Protein AF-0000000084496206 (afdb_homodimer)

Secondary structure (DSSP, 8-state):
--PPPEEEEE--SHHHHHHHHHHHHTT-EEEEEE---TTTTTSBHHHHTT-SS----BEES-HHHHHHH---SEEEE-S-SSHHHHHHHHHHHHHTT-EEEE--GGGGSTTTTSHHHHHHHHHHHHHTT-EEEE-SHHIIIIIIHHHHHHTT-SEEEEEEEEEEEEGGGT-HHHHHHTTTT--HHHHIIIIIT---SPPHHHHHHHHHHHHHTPPEEEEEEEEEEEE-SS-EEETTTTEEEPTTSEEEEEEEEEEEETTS-EEEEEEEEEPPPTT---EEEEEEEEES-EEEEEES--HHHHHHHHHHHTHHHHHHSPSEE--GGGSPPP----S-GGG-/-PPPPEEEEE--SHHHHHHHHHHHHTT-EEEEEE---TTTTTSBHHHHTT-SS----BEES-HHHHHHH---SEEEE-S-SSHHHHHHHHHHHHHTT-EEEE--GGGGSTTTTSHHHHHHHHHHHHHTT-EEEE-SHHIIIIIIHHHHHHTT-SEEEEEEEEEEEEGGGT-HHHHHHTTTT--HHHHIIIIIT---SPPHHHHHHHHHHHHHTPPEEEEEEEEEEEE-SS-EEETTTTEEEPTTSEEEEEEEEEEEETTS-EEEEEEEEEPPPTT---EEEEEEEEES-EEEEEES--HHHHHHHHHHHTHHHHHHSPSEE--GGGSPPP----S-GGG-

Solvent-accessible surface area (backbone atoms only — not comparable to full-atom values): 33580 Å² total; per-residue (Å²): 129,75,66,58,46,24,30,27,38,35,24,66,49,79,61,24,24,53,34,50,40,51,38,51,76,35,46,38,37,76,68,36,35,25,34,80,54,75,91,51,46,67,39,38,48,21,57,71,32,68,46,98,47,81,70,81,36,47,24,33,63,60,55,69,59,48,60,72,75,40,86,50,57,32,32,41,37,46,79,46,54,43,56,89,70,38,43,64,61,51,49,54,33,18,77,70,38,20,21,34,41,23,55,18,50,35,42,38,35,28,66,79,85,37,38,70,62,43,54,52,47,20,52,45,11,43,76,38,63,12,25,33,35,16,38,20,46,55,49,38,72,58,30,45,50,52,48,42,59,35,8,29,27,59,45,67,50,35,37,39,35,40,35,41,42,51,25,64,81,67,38,48,67,53,27,50,75,33,31,36,58,28,45,62,68,51,28,45,65,67,43,44,68,62,68,78,70,79,54,56,50,50,22,38,51,49,40,45,28,59,63,56,71,46,50,78,69,46,73,48,74,47,58,39,74,32,64,41,91,50,70,41,77,34,77,54,75,69,43,69,27,54,49,64,20,15,36,6,23,30,43,35,28,41,36,36,31,73,82,59,34,32,39,37,30,31,45,30,36,24,57,66,57,92,89,61,65,36,38,40,40,35,34,41,34,48,41,48,54,44,37,42,36,34,55,53,56,52,59,66,53,26,17,36,20,21,45,61,38,33,45,52,57,50,75,68,46,64,54,11,60,47,40,51,74,79,47,77,77,49,37,49,59,79,59,44,55,45,80,100,129,75,66,58,46,25,29,28,37,34,24,65,48,79,61,25,23,53,33,50,40,50,37,51,76,34,47,36,39,76,68,36,36,26,34,80,56,76,90,51,47,66,39,38,48,22,58,71,32,68,45,99,48,82,69,81,34,47,23,34,63,58,54,69,60,48,61,72,76,39,86,48,58,32,32,41,38,45,80,46,54,42,58,88,70,37,44,66,60,52,49,55,32,18,76,70,40,19,21,34,42,23,56,18,50,35,41,38,37,27,66,78,85,37,37,70,62,43,53,52,48,20,52,47,10,42,76,38,64,12,26,34,34,16,38,20,47,53,49,39,72,59,31,47,50,52,47,42,58,35,8,29,28,59,45,68,48,35,36,39,36,40,36,40,43,52,25,63,81,64,37,50,68,54,28,50,74,32,31,35,56,28,44,62,69,52,27,45,67,65,44,44,69,60,69,77,71,80,55,59,50,50,23,40,52,52,40,46,29,59,65,55,71,46,50,78,68,46,74,48,77,45,60,40,72,34,62,41,89,50,71,41,76,34,78,56,74,67,43,69,27,53,51,63,22,15,35,5,23,29,42,35,28,40,36,37,31,73,81,60,34,32,40,39,30,32,45,32,36,23,57,66,57,92,88,60,65,36,40,40,40,35,34,42,35,50,42,47,54,43,38,42,36,34,55,52,55,51,59,64,54,26,17,36,21,20,45,61,36,33,45,53,57,52,75,69,46,65,53,12,60,47,39,51,74,79,46,75,77,50,37,50,58,80,58,43,54,46,80,102

Sequence (680 aa):
MLEKVRVIQYGCGKMGMVSLRYLYEKGAEIVGAIDSNPAIIGKDVGEVAGLDVKLNIPIRSNAEEVFKETDADVCIIMTKSLMTDTVDAFELAARHGVNAITTCEEAFYPWTTSPEITNRLDRLAKDHHCTLTGSGYQDVFWGNLITTVAGATHNIIRIEGKSSYNVEHYGIALAEVHGAGLSLEEFEEKIASNNDLPSFMRNSNEWLCSQFGWTIKSQNQKLVPMTHNEDLYSETLGKTIPAGHATGMSAVVTTVTHQGPVIVSECIGKVYAEGETDCNDWVIQGEPETVVKISNPATVELTCATVVNRIPDLLKAAPGFYTTEKMPVASYRTYPLHFYMLEKVRVIQYGCGKMGMVSLRYLYEKGAEIVGAIDSNPAIIGKDVGEVAGLDVKLNIPIRSNAEEVFKETDADVCIIMTKSLMTDTVDAFELAARHGVNAITTCEEAFYPWTTSPEITNRLDRLAKDHHCTLTGSGYQDVFWGNLITTVAGATHNIIRIEGKSSYNVEHYGIALAEVHGAGLSLEEFEEKIASNNDLPSFMRNSNEWLCSQFGWTIKSQNQKLVPMTHNEDLYSETLGKTIPAGHATGMSAVVTTVTHQGPVIVSECIGKVYAEGETDCNDWVIQGEPETVVKISNPATVELTCATVVNRIPDLLKAAPGFYTTEKMPVASYRTYPLHFY

Structure (mmCIF, N/CA/C/O backbone):
data_AF-0000000084496206-model_v1
#
loop_
_entity.id
_entity.type
_entity.pdbx_description
1 polymer 'Dihydrodipicolinate reductase'
#
loop_
_atom_site.group_PDB
_atom_site.id
_atom_site.type_symbol
_atom_site.label_atom_id
_atom_site.label_alt_id
_atom_site.label_comp_id
_atom_site.label_asym_id
_atom_site.label_entity_id
_atom_site.label_seq_id
_atom_site.pdbx_PDB_ins_code
_atom_site.Cartn_x
_atom_site.Cartn_y
_atom_site.Cartn_z
_atom_site.occupancy
_atom_site.B_iso_or_equiv
_atom_site.auth_seq_id
_atom_site.auth_comp_id
_atom_site.auth_asym_id
_atom_site.auth_atom_id
_atom_site.pdbx_PDB_model_num
ATOM 1 N N . MET A 1 1 ? -1.104 23.156 -25.406 1 47.97 1 MET A N 1
ATOM 2 C CA . MET A 1 1 ? -0.213 22.828 -24.297 1 47.97 1 MET A CA 1
ATOM 3 C C . MET A 1 1 ? -0.985 22.734 -22.984 1 47.97 1 MET A C 1
ATOM 5 O O . MET A 1 1 ? -1.882 23.547 -22.734 1 47.97 1 MET A O 1
ATOM 9 N N . LEU A 1 2 ? -0.999 21.547 -22.156 1 74.94 2 LEU A N 1
ATOM 10 C CA . LEU A 1 2 ? -1.842 21.469 -20.969 1 74.94 2 LEU A CA 1
ATOM 11 C C . LEU A 1 2 ? -1.447 22.547 -19.953 1 74.94 2 LEU A C 1
ATOM 13 O O . LEU A 1 2 ? -0.26 22.797 -19.75 1 74.94 2 LEU A O 1
ATOM 17 N N . GLU A 1 3 ? -2.316 23.531 -19.625 1 90.62 3 GLU A N 1
ATOM 18 C CA . GLU A 1 3 ? -2.076 24.609 -18.672 1 90.62 3 GLU A CA 1
ATOM 19 C C . GLU A 1 3 ? -1.586 24.062 -17.344 1 90.62 3 GLU A C 1
ATOM 21 O O . GLU A 1 3 ? -2.076 23.047 -16.859 1 90.62 3 GLU A O 1
ATOM 26 N N . LYS A 1 4 ? -0.555 24.719 -16.812 1 96.75 4 LYS A N 1
ATOM 27 C CA . LYS A 1 4 ? -0.027 24.344 -15.508 1 96.75 4 LYS A CA 1
ATOM 28 C C . LYS A 1 4 ? -1.1 24.438 -14.43 1 96.75 4 LYS A C 1
ATOM 30 O O . LYS A 1 4 ? -2.031 25.234 -14.547 1 96.75 4 LYS A O 1
ATOM 35 N N . VAL A 1 5 ? -0.974 23.625 -13.445 1 98.44 5 VAL A N 1
ATOM 36 C CA . VAL A 1 5 ? -1.864 23.734 -12.297 1 98.44 5 VAL A CA 1
ATOM 37 C C . VAL A 1 5 ? -1.504 24.969 -11.477 1 98.44 5 VAL A C 1
ATOM 39 O O . VAL A 1 5 ? -0.35 25.141 -11.078 1 98.44 5 VAL A O 1
ATOM 42 N N . ARG A 1 6 ? -2.393 25.938 -11.258 1 98.44 6 ARG A N 1
ATOM 43 C CA . ARG A 1 6 ? -2.186 27.172 -10.508 1 98.44 6 ARG A CA 1
ATOM 44 C C . ARG A 1 6 ? -2.535 26.984 -9.039 1 98.44 6 ARG A C 1
ATOM 46 O O . ARG A 1 6 ? -3.668 26.625 -8.703 1 98.44 6 ARG A O 1
ATOM 53 N N . VAL A 1 7 ? -1.557 27.297 -8.102 1 98.88 7 VAL A N 1
ATOM 54 C CA . VAL A 1 7 ? -1.715 26.875 -6.711 1 98.88 7 VAL A CA 1
ATOM 55 C C . VAL A 1 7 ? -1.526 28.078 -5.781 1 98.88 7 VAL A C 1
ATOM 57 O O . VAL A 1 7 ? -0.607 28.875 -5.965 1 98.88 7 VAL A O 1
ATOM 60 N N . ILE A 1 8 ? -2.41 28.203 -4.832 1 98.88 8 ILE A N 1
ATOM 61 C CA . ILE A 1 8 ? -2.211 29.078 -3.68 1 98.88 8 ILE A CA 1
ATOM 62 C C . ILE A 1 8 ? -1.698 28.266 -2.494 1 98.88 8 ILE A C 1
ATOM 64 O O . ILE A 1 8 ? -2.27 27.219 -2.156 1 98.88 8 ILE A O 1
ATOM 68 N N . GLN A 1 9 ? -0.624 28.688 -1.931 1 98.75 9 GLN A N 1
ATOM 69 C CA . GLN A 1 9 ? -0.138 28.109 -0.681 1 98.75 9 GLN A CA 1
ATOM 70 C C . GLN A 1 9 ? -0.643 28.891 0.522 1 98.75 9 GLN A C 1
ATOM 72 O O . GLN A 1 9 ? -0.354 30.094 0.655 1 98.75 9 GLN A O 1
ATOM 77 N N . TYR A 1 10 ? -1.475 28.297 1.297 1 98.62 10 TYR A N 1
ATOM 78 C CA . TYR A 1 10 ? -1.979 28.875 2.541 1 98.62 10 TYR A CA 1
ATOM 79 C C . TYR A 1 10 ? -1.237 28.297 3.744 1 98.62 10 TYR A C 1
ATOM 81 O O . TYR A 1 10 ? -1.533 27.188 4.195 1 98.62 10 TYR A O 1
ATOM 89 N N . GLY A 1 11 ? -0.431 29 4.336 1 96.94 11 GLY A N 1
ATOM 90 C CA . GLY A 1 11 ? 0.541 28.531 5.312 1 96.94 11 GLY A CA 1
ATOM 91 C C . GLY A 1 11 ? 1.92 28.312 4.723 1 96.94 11 GLY A C 1
ATOM 92 O O . GLY A 1 11 ? 2.119 27.375 3.941 1 96.94 11 GLY A O 1
ATOM 93 N N . CYS A 1 12 ? 2.887 29.172 5.094 1 96.44 12 CYS A N 1
ATOM 94 C CA . CYS A 1 12 ? 4.238 29.109 4.555 1 96.44 12 CYS A CA 1
ATOM 95 C C . CYS A 1 12 ? 5.258 28.875 5.668 1 96.44 12 CYS A C 1
ATOM 97 O O . CYS A 1 12 ? 6.332 29.484 5.664 1 96.44 12 CYS A O 1
ATOM 99 N N . GLY A 1 13 ? 4.824 28.047 6.613 1 91.25 13 GLY A N 1
ATOM 100 C CA . GLY A 1 13 ? 5.754 27.609 7.645 1 91.25 13 GLY A CA 1
ATOM 101 C C . GLY A 1 13 ? 6.684 26.5 7.18 1 91.25 13 GLY A C 1
ATOM 102 O O . GLY A 1 13 ? 7.031 26.438 6 1 91.25 13 GLY A O 1
ATOM 103 N N . LYS A 1 14 ? 7.168 25.641 8.109 1 87.19 14 LYS A N 1
ATOM 104 C CA . LYS A 1 14 ? 8.125 24.594 7.812 1 87.19 14 LYS A CA 1
ATOM 105 C C . LYS A 1 14 ? 7.617 23.688 6.699 1 87.19 14 LYS A C 1
ATOM 107 O O . LYS A 1 14 ? 8.32 23.438 5.719 1 87.19 14 LYS A O 1
ATOM 112 N N . MET A 1 15 ? 6.398 23.172 6.836 1 91.62 15 MET A N 1
ATOM 113 C CA . MET A 1 15 ? 5.828 22.281 5.82 1 91.62 15 MET A CA 1
ATOM 114 C C . MET A 1 15 ? 5.512 23.062 4.543 1 91.62 15 MET A C 1
ATOM 116 O O . MET A 1 15 ? 5.68 22.531 3.439 1 91.62 15 MET A O 1
ATOM 120 N N . GLY A 1 16 ? 5.02 24.25 4.754 1 95 16 GLY A N 1
ATOM 121 C CA . GLY A 1 16 ? 4.688 25.094 3.611 1 95 16 GLY A CA 1
ATOM 122 C C . GLY A 1 16 ? 5.859 25.312 2.676 1 95 16 GLY A C 1
ATOM 123 O O . GLY A 1 16 ? 5.703 25.281 1.454 1 95 16 GLY A O 1
ATOM 124 N N . MET A 1 17 ? 7.004 25.516 3.248 1 94.19 17 MET A N 1
ATOM 125 C CA . MET A 1 17 ? 8.195 25.75 2.443 1 94.19 17 MET A CA 1
ATOM 126 C C . MET A 1 17 ? 8.578 24.516 1.637 1 94.19 17 MET A C 1
ATOM 128 O O . MET A 1 17 ? 9 24.625 0.485 1 94.19 17 MET A O 1
ATOM 132 N N . VAL A 1 18 ? 8.461 23.359 2.213 1 96.06 18 VAL A N 1
ATOM 133 C CA . VAL A 1 18 ? 8.719 22.109 1.512 1 96.06 18 VAL A CA 1
ATOM 134 C C . VAL A 1 18 ? 7.707 21.922 0.383 1 96.06 18 VAL A C 1
ATOM 136 O O . VAL A 1 18 ? 8.078 21.594 -0.747 1 96.06 18 VAL A O 1
ATOM 139 N N . SER A 1 19 ? 6.441 22.203 0.682 1 97.56 19 SER A N 1
ATOM 140 C CA . SER A 1 19 ? 5.371 22.078 -0.304 1 97.56 19 SER A CA 1
ATOM 141 C C . SER A 1 19 ? 5.605 23.016 -1.484 1 97.56 19 SER A C 1
ATOM 143 O O . SER A 1 19 ? 5.418 22.625 -2.639 1 97.56 19 SER A O 1
ATOM 145 N N . LEU A 1 20 ? 6.008 24.234 -1.187 1 97.81 20 LEU A N 1
ATOM 146 C CA . LEU A 1 20 ? 6.27 25.219 -2.236 1 97.81 20 LEU A CA 1
ATOM 147 C C . LEU A 1 20 ? 7.363 24.719 -3.18 1 97.81 20 LEU A C 1
ATOM 149 O O . LEU A 1 20 ? 7.227 24.828 -4.398 1 97.81 20 LEU A O 1
ATOM 153 N N . ARG A 1 21 ? 8.398 24.219 -2.613 1 97.94 21 ARG A N 1
ATOM 154 C CA . ARG A 1 21 ? 9.484 23.688 -3.438 1 97.94 21 ARG A CA 1
ATOM 155 C C . ARG A 1 21 ? 9 22.516 -4.289 1 97.94 21 ARG A C 1
ATOM 157 O O . ARG A 1 21 ? 9.289 22.453 -5.488 1 97.94 21 ARG A O 1
ATOM 164 N N . TYR A 1 22 ? 8.289 21.594 -3.629 1 98.31 22 TYR A N 1
ATOM 165 C CA . TYR A 1 22 ? 7.785 20.422 -4.348 1 98.31 22 TYR A CA 1
ATOM 166 C C . TYR A 1 22 ? 6.859 20.844 -5.48 1 98.31 22 TYR A C 1
ATOM 168 O O . TYR A 1 22 ? 6.934 20.297 -6.586 1 98.31 22 TYR A O 1
ATOM 176 N N . LEU A 1 23 ? 5.977 21.828 -5.199 1 98.44 23 LEU A N 1
ATOM 177 C CA . LEU A 1 23 ? 5.062 22.328 -6.219 1 98.44 23 LEU A CA 1
ATOM 178 C C . LEU A 1 23 ? 5.828 22.875 -7.418 1 98.44 23 LEU A C 1
ATOM 180 O O . LEU A 1 23 ? 5.516 22.531 -8.562 1 98.44 23 LEU A O 1
ATOM 184 N N . TYR A 1 24 ? 6.809 23.672 -7.137 1 97.81 24 TYR A N 1
ATOM 185 C CA . TYR A 1 24 ? 7.617 24.25 -8.195 1 97.81 24 TYR A CA 1
ATOM 186 C C . TYR A 1 24 ? 8.305 23.172 -9.023 1 97.81 24 TYR A C 1
ATOM 188 O O . TYR A 1 24 ? 8.25 23.203 -10.258 1 97.81 24 TYR A O 1
ATOM 196 N N . GLU A 1 25 ? 8.852 22.234 -8.359 1 97.31 25 GLU A N 1
ATOM 197 C CA . GLU A 1 25 ? 9.633 21.188 -9.023 1 97.31 25 GLU A CA 1
ATOM 198 C C . GLU A 1 25 ? 8.727 20.234 -9.797 1 97.31 25 GLU A C 1
ATOM 200 O O . GLU A 1 25 ? 9.164 19.594 -10.75 1 97.31 25 GLU A O 1
ATOM 205 N N . LYS A 1 26 ? 7.438 20.125 -9.398 1 98.06 26 LYS A N 1
ATOM 206 C CA . LYS A 1 26 ? 6.477 19.281 -10.094 1 98.06 26 LYS A CA 1
ATOM 207 C C . LYS A 1 26 ? 5.723 20.062 -11.164 1 98.06 26 LYS A C 1
ATOM 209 O O . LYS A 1 26 ? 4.711 19.594 -11.688 1 98.06 26 LYS A O 1
ATOM 214 N N . GLY A 1 27 ? 6.102 21.266 -11.406 1 97.31 27 GLY A N 1
ATOM 215 C CA . GLY A 1 27 ? 5.648 22.016 -12.57 1 97.31 27 GLY A CA 1
ATOM 216 C C . GLY A 1 27 ? 4.402 22.828 -12.312 1 97.31 27 GLY A C 1
ATOM 217 O O . GLY A 1 27 ? 3.752 23.297 -13.25 1 97.31 27 GLY A O 1
ATOM 218 N N . ALA A 1 28 ? 4.039 23 -11.062 1 97.88 28 ALA A N 1
ATOM 219 C CA . ALA A 1 28 ? 2.895 23.844 -10.742 1 97.88 28 ALA A CA 1
ATOM 220 C C . ALA A 1 28 ? 3.258 25.328 -10.852 1 97.88 28 ALA A C 1
ATOM 222 O O . ALA A 1 28 ? 4.438 25.688 -10.836 1 97.88 28 ALA A O 1
ATOM 223 N N . GLU A 1 29 ? 2.281 26.125 -11.086 1 97.81 29 GLU A N 1
ATOM 224 C CA . GLU A 1 29 ? 2.428 27.578 -11.047 1 97.81 29 GLU A CA 1
ATOM 225 C C . GLU A 1 29 ? 1.896 28.156 -9.734 1 97.81 29 GLU A C 1
ATOM 227 O O . GLU A 1 29 ? 0.685 28.172 -9.5 1 97.81 29 GLU A O 1
ATOM 232 N N . ILE A 1 30 ? 2.838 28.609 -8.914 1 98.19 30 ILE A N 1
ATOM 233 C CA . ILE A 1 30 ? 2.418 29.266 -7.672 1 98.19 30 ILE A CA 1
ATOM 234 C C . ILE A 1 30 ? 1.887 30.656 -7.973 1 98.19 30 ILE A C 1
ATOM 236 O O . ILE A 1 30 ? 2.605 31.5 -8.516 1 98.19 30 ILE A O 1
ATOM 240 N N . VAL A 1 31 ? 0.643 30.906 -7.59 1 98.38 31 VAL A N 1
ATOM 241 C CA . VAL A 1 31 ? 0.046 32.188 -7.996 1 98.38 31 VAL A CA 1
ATOM 242 C C . VAL A 1 31 ? -0.257 33.031 -6.766 1 98.38 31 VAL A C 1
ATOM 244 O O . VAL A 1 31 ? -0.573 34.219 -6.879 1 98.38 31 VAL A O 1
ATOM 247 N N . GLY A 1 32 ? -0.142 32.406 -5.605 1 98.56 32 GLY A N 1
ATOM 248 C CA . GLY A 1 32 ? -0.371 33.125 -4.348 1 98.56 32 GLY A CA 1
ATOM 249 C C . GLY A 1 32 ? 0.213 32.375 -3.152 1 98.56 32 GLY A C 1
ATOM 250 O O . GLY A 1 32 ? 0.407 31.172 -3.193 1 98.56 32 GLY A O 1
ATOM 251 N N . ALA A 1 33 ? 0.519 33.094 -2.146 1 98.62 33 ALA A N 1
ATOM 252 C CA . ALA A 1 33 ? 1.024 32.594 -0.881 1 98.62 33 ALA A CA 1
ATOM 253 C C . ALA A 1 33 ? 0.531 33.406 0.296 1 98.62 33 ALA A C 1
ATOM 255 O O . ALA A 1 33 ? 0.561 34.656 0.245 1 98.62 33 ALA A O 1
ATOM 256 N N . ILE A 1 34 ? 0.07 32.719 1.259 1 98.69 34 ILE A N 1
ATOM 257 C CA . ILE A 1 34 ? -0.575 33.406 2.381 1 98.69 34 ILE A CA 1
ATOM 258 C C . ILE A 1 34 ? 0.056 32.938 3.691 1 98.69 34 ILE A C 1
ATOM 260 O O . ILE A 1 34 ? 0.223 31.734 3.918 1 98.69 34 ILE A O 1
ATOM 264 N N . ASP A 1 35 ? 0.466 33.812 4.539 1 97.5 35 ASP A N 1
ATOM 265 C CA . ASP A 1 35 ? 0.939 33.531 5.891 1 97.5 35 ASP A CA 1
ATOM 266 C C . ASP A 1 35 ? 0.737 34.75 6.793 1 97.5 35 ASP A C 1
ATOM 268 O O . ASP A 1 35 ? 0.617 35.875 6.305 1 97.5 35 ASP A O 1
ATOM 272 N N . SER A 1 36 ? 0.615 34.531 8.07 1 95.56 36 SER A N 1
ATOM 273 C CA . SER A 1 36 ? 0.417 35.625 9 1 95.56 36 SER A CA 1
ATOM 274 C C . SER A 1 36 ? 1.712 35.969 9.727 1 95.56 36 SER A C 1
ATOM 276 O O . SER A 1 36 ? 1.763 36.938 10.484 1 95.56 36 SER A O 1
ATOM 278 N N . ASN A 1 37 ? 2.744 35.156 9.531 1 94.69 37 ASN A N 1
ATOM 279 C CA . ASN A 1 37 ? 4.023 35.375 10.188 1 94.69 37 ASN A CA 1
ATOM 280 C C . ASN A 1 37 ? 4.688 36.656 9.672 1 94.69 37 ASN A C 1
ATOM 282 O O . ASN A 1 37 ? 5.152 36.688 8.531 1 94.69 37 ASN A O 1
ATOM 286 N N . PRO A 1 38 ? 4.883 37.656 10.539 1 96.12 38 PRO A N 1
ATOM 287 C CA . PRO A 1 38 ? 5.453 38.938 10.086 1 96.12 38 PRO A CA 1
ATOM 288 C C . PRO A 1 38 ? 6.867 38.781 9.539 1 96.12 38 PRO A C 1
ATOM 290 O O . PRO A 1 38 ? 7.293 39.594 8.695 1 96.12 38 PRO A O 1
ATOM 293 N N . ALA A 1 39 ? 7.57 37.781 9.922 1 95.31 39 ALA A N 1
ATOM 294 C CA . ALA A 1 39 ? 8.969 37.562 9.539 1 95.31 39 ALA A CA 1
ATOM 295 C C . ALA A 1 39 ? 9.094 37.25 8.055 1 95.31 39 ALA A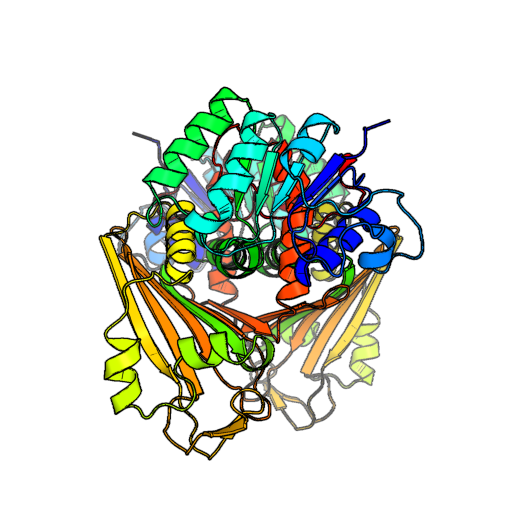 C 1
ATOM 297 O O . ALA A 1 39 ? 10.156 37.406 7.457 1 95.31 39 ALA A O 1
ATOM 298 N N . ILE A 1 40 ? 8.016 36.75 7.434 1 96.06 40 ILE A N 1
ATOM 299 C CA . ILE A 1 40 ? 8.172 36.281 6.059 1 96.06 40 ILE A CA 1
ATOM 300 C C . ILE A 1 40 ? 7.199 37.031 5.148 1 96.06 40 ILE A C 1
ATOM 302 O O . ILE A 1 40 ? 7.289 36.938 3.922 1 96.06 40 ILE A O 1
ATOM 306 N N . ILE A 1 41 ? 6.293 37.875 5.699 1 97 41 ILE A N 1
ATOM 307 C CA . ILE A 1 41 ? 5.371 38.656 4.895 1 97 41 ILE A CA 1
ATOM 308 C C . ILE A 1 41 ? 6.152 39.594 3.982 1 97 41 ILE A C 1
ATOM 310 O O . ILE A 1 41 ? 7.113 40.219 4.418 1 97 41 ILE A O 1
ATOM 314 N N . GLY A 1 42 ? 5.742 39.625 2.762 1 97.56 42 GLY A N 1
ATOM 315 C CA . GLY A 1 42 ? 6.391 40.5 1.797 1 97.56 42 GLY A CA 1
ATOM 316 C C . GLY A 1 42 ? 7.531 39.844 1.057 1 97.56 42 GLY A C 1
ATOM 317 O O . GLY A 1 42 ? 7.922 40.281 -0.027 1 97.56 42 GLY A O 1
ATOM 318 N N . LYS A 1 43 ? 8.07 38.781 1.601 1 97.19 43 LYS A N 1
ATOM 319 C CA . LYS A 1 43 ? 9.172 38.062 0.96 1 97.19 43 LYS A CA 1
ATOM 320 C C . LYS A 1 43 ? 8.672 37.219 -0.21 1 97.19 43 LYS A C 1
ATOM 322 O O . LYS A 1 43 ? 7.523 36.781 -0.218 1 97.19 43 LYS A O 1
ATOM 327 N N . ASP A 1 44 ? 9.547 37.031 -1.181 1 97.81 44 ASP A N 1
ATOM 328 C CA . ASP A 1 44 ? 9.227 36.188 -2.338 1 97.81 44 ASP A CA 1
ATOM 329 C C . ASP A 1 44 ? 9.156 34.719 -1.951 1 97.81 44 ASP A C 1
ATOM 331 O O . ASP A 1 44 ? 10.016 34.219 -1.216 1 97.81 44 ASP A O 1
ATOM 335 N N . VAL A 1 45 ? 8.156 34 -2.49 1 96.69 45 VAL A N 1
ATOM 336 C CA . VAL A 1 45 ? 7.938 32.594 -2.139 1 96.69 45 VAL A CA 1
ATOM 337 C C . VAL A 1 45 ? 9.133 31.766 -2.594 1 96.69 45 VAL A C 1
ATOM 339 O O . VAL A 1 45 ? 9.492 30.781 -1.94 1 96.69 45 VAL A O 1
ATOM 342 N N . GLY A 1 46 ? 9.68 32.062 -3.73 1 96.38 46 GLY A N 1
ATOM 343 C CA . GLY A 1 46 ? 10.852 31.328 -4.172 1 96.38 46 GLY A CA 1
ATOM 344 C C . GLY A 1 46 ? 12.008 31.406 -3.195 1 96.38 46 GLY A C 1
ATOM 345 O O . GLY A 1 46 ? 12.68 30.406 -2.93 1 96.38 46 GLY A O 1
ATOM 346 N N . GLU A 1 47 ? 12.203 32.562 -2.666 1 94.19 47 GLU A N 1
ATOM 347 C CA . GLU A 1 47 ? 13.25 32.781 -1.675 1 94.19 47 GLU A CA 1
ATOM 348 C C . GLU A 1 47 ? 12.977 32 -0.397 1 94.19 47 GLU A C 1
ATOM 350 O O . GLU A 1 47 ? 13.859 31.312 0.122 1 94.19 47 GLU A O 1
ATOM 355 N N . VAL A 1 48 ? 11.812 32.156 -0.004 1 93.31 48 VAL A N 1
ATOM 356 C CA . VAL A 1 48 ? 11.438 31.531 1.262 1 93.31 48 VAL A CA 1
ATOM 357 C C . VAL A 1 48 ? 11.508 30 1.129 1 93.31 48 VAL A C 1
ATOM 359 O O . VAL A 1 48 ? 11.859 29.312 2.082 1 93.31 48 VAL A O 1
ATOM 362 N N . ALA A 1 49 ? 11.195 29.484 -0.049 1 94.38 49 ALA A N 1
ATOM 363 C CA . ALA A 1 49 ? 11.172 28.047 -0.293 1 94.38 49 ALA A CA 1
ATOM 364 C C . ALA A 1 49 ? 12.57 27.516 -0.612 1 94.38 49 ALA A C 1
ATOM 366 O O . ALA A 1 49 ? 12.758 26.312 -0.796 1 94.38 49 ALA A O 1
ATOM 367 N N . GLY A 1 50 ? 13.5 28.375 -0.688 1 93.44 50 GLY A N 1
ATOM 368 C CA . GLY A 1 50 ? 14.867 27.969 -0.946 1 93.44 50 GLY A CA 1
ATOM 369 C C . GLY A 1 50 ? 15.133 27.641 -2.404 1 93.44 50 GLY A C 1
ATOM 370 O O . GLY A 1 50 ? 16.031 26.844 -2.717 1 93.44 50 GLY A O 1
ATOM 371 N N . LEU A 1 51 ? 14.305 28.188 -3.24 1 94.81 51 LEU A N 1
ATOM 372 C CA . LEU A 1 51 ? 14.523 28.016 -4.672 1 94.81 51 LEU A CA 1
ATOM 373 C C . LEU A 1 51 ? 15.602 28.969 -5.18 1 94.81 51 LEU A C 1
ATOM 375 O O . LEU A 1 51 ? 15.82 30.031 -4.594 1 94.81 51 LEU A O 1
ATOM 379 N N . ASP A 1 52 ? 16.297 28.609 -6.203 1 92.88 52 ASP A N 1
ATOM 380 C CA . ASP A 1 52 ? 17.344 29.438 -6.793 1 92.88 52 ASP A CA 1
ATOM 381 C C . ASP A 1 52 ? 16.75 30.469 -7.75 1 92.88 52 ASP A C 1
ATOM 383 O O . ASP A 1 52 ? 17.453 31.062 -8.562 1 92.88 52 ASP A O 1
ATOM 387 N N . VAL A 1 53 ? 15.461 30.688 -7.664 1 94 53 VAL A N 1
ATOM 388 C CA . VAL A 1 53 ? 14.805 31.625 -8.562 1 94 53 VAL A CA 1
ATOM 389 C C . VAL A 1 53 ? 13.742 32.406 -7.789 1 94 53 VAL A C 1
ATOM 391 O O . VAL A 1 53 ? 13.141 31.891 -6.844 1 94 53 VAL A O 1
ATOM 394 N N . LYS A 1 54 ? 13.578 33.656 -8.219 1 94.75 54 LYS A N 1
ATOM 395 C CA . LYS A 1 54 ? 12.438 34.438 -7.75 1 94.75 54 LYS A CA 1
ATOM 396 C C . LYS A 1 54 ? 11.188 34.156 -8.578 1 94.75 54 LYS A C 1
ATOM 398 O O . LYS A 1 54 ? 11.25 34.125 -9.805 1 94.75 54 LYS A O 1
ATOM 403 N N . LEU A 1 55 ? 10.148 33.844 -7.844 1 95.94 55 LEU A N 1
ATOM 404 C CA . LEU A 1 55 ? 8.898 33.562 -8.539 1 95.94 55 LEU A CA 1
ATOM 405 C C . LEU A 1 55 ? 8.055 34.812 -8.656 1 95.94 55 LEU A C 1
ATOM 407 O O . LEU A 1 55 ? 7.066 34.844 -9.398 1 95.94 55 LEU A O 1
ATOM 411 N N . ASN A 1 56 ? 8.438 35.906 -7.922 1 97.31 56 ASN A N 1
ATOM 412 C CA . ASN A 1 56 ? 7.762 37.219 -7.902 1 97.31 56 ASN A CA 1
ATOM 413 C C . ASN A 1 56 ? 6.352 37.094 -7.332 1 97.31 56 ASN A C 1
ATOM 415 O O . ASN A 1 56 ? 5.418 37.719 -7.836 1 97.31 56 ASN A O 1
ATOM 419 N N . ILE A 1 57 ? 6.188 36.25 -6.41 1 98.06 57 ILE A N 1
ATOM 420 C CA . ILE A 1 57 ? 4.965 36.062 -5.629 1 98.06 57 ILE A CA 1
ATOM 421 C C . ILE A 1 57 ? 5.246 36.344 -4.156 1 98.06 57 ILE A C 1
ATOM 423 O O . ILE A 1 57 ? 5.867 35.531 -3.467 1 98.06 57 ILE A O 1
ATOM 427 N N . PRO A 1 58 ? 4.809 37.5 -3.715 1 98.06 58 PRO A N 1
ATOM 428 C CA . PRO A 1 58 ? 5.031 37.781 -2.299 1 98.06 58 PRO A CA 1
ATOM 429 C C . PRO A 1 58 ? 4.082 37.031 -1.375 1 98.06 58 PRO A C 1
ATOM 431 O O . PRO A 1 58 ? 2.916 36.844 -1.716 1 98.06 58 PRO A O 1
ATOM 434 N N . ILE A 1 59 ? 4.59 36.688 -0.236 1 98.44 59 ILE A N 1
ATOM 435 C CA . ILE A 1 59 ? 3.725 36.156 0.815 1 98.44 59 ILE A CA 1
ATOM 436 C C . ILE A 1 59 ? 2.893 37.281 1.412 1 98.44 59 ILE A C 1
ATOM 438 O O . ILE A 1 59 ? 3.432 38.312 1.786 1 98.44 59 ILE A O 1
ATOM 442 N N . ARG A 1 60 ? 1.67 37.156 1.438 1 98.25 60 ARG A N 1
ATOM 443 C CA . ARG A 1 60 ? 0.756 38.188 1.909 1 98.25 60 ARG A CA 1
ATOM 444 C C . ARG A 1 60 ? -0.07 37.688 3.092 1 98.25 60 ARG A C 1
ATOM 446 O O . ARG A 1 60 ? -0.32 36.5 3.223 1 98.25 60 ARG A O 1
ATOM 453 N N . SER A 1 61 ? -0.468 38.562 3.928 1 98 61 SER A N 1
ATOM 454 C CA . SER A 1 61 ? -1.252 38.188 5.098 1 98 61 SER A CA 1
ATOM 455 C C . SER A 1 61 ? -2.748 38.25 4.812 1 98 61 SER A C 1
ATOM 457 O O . SER A 1 61 ? -3.551 37.656 5.512 1 98 61 SER A O 1
ATOM 459 N N . ASN A 1 62 ? -3.152 39.094 3.84 1 98.06 62 ASN A N 1
ATOM 460 C CA . ASN A 1 62 ? -4.562 39.25 3.49 1 98.06 62 ASN A CA 1
ATOM 461 C C . ASN A 1 62 ? -5.012 38.156 2.51 1 98.06 62 ASN A C 1
ATOM 463 O O . ASN A 1 62 ? -4.934 38.344 1.294 1 98.06 62 ASN A O 1
ATOM 467 N N . ALA A 1 63 ? -5.59 37.094 3.006 1 98.5 63 ALA A N 1
ATOM 468 C CA . ALA A 1 63 ? -5.988 35.938 2.211 1 98.5 63 ALA A CA 1
ATOM 469 C C . ALA A 1 63 ? -7.059 36.312 1.193 1 98.5 63 ALA A C 1
ATOM 471 O O . ALA A 1 63 ? -7.004 35.875 0.037 1 98.5 63 ALA A O 1
ATOM 472 N N . GLU A 1 64 ? -8.07 37.062 1.624 1 98.44 64 GLU A N 1
ATOM 473 C CA . GLU A 1 64 ? -9.164 37.438 0.741 1 98.44 64 GLU A CA 1
ATOM 474 C C . GLU A 1 64 ? -8.633 38.125 -0.518 1 98.44 64 GLU A C 1
ATOM 476 O O . GLU A 1 64 ? -9.102 37.844 -1.624 1 98.44 64 GLU A O 1
ATOM 481 N N . GLU A 1 65 ? -7.727 39 -0.351 1 98.38 65 GLU A N 1
ATOM 482 C CA . GLU A 1 65 ? -7.145 39.719 -1.478 1 98.38 65 GLU A CA 1
ATOM 483 C C . GLU A 1 65 ? -6.422 38.781 -2.432 1 98.38 65 GLU A C 1
ATOM 485 O O . GLU A 1 65 ? -6.504 38.938 -3.652 1 98.38 65 GLU A O 1
ATOM 490 N N . VAL A 1 66 ? -5.668 37.812 -1.893 1 98.56 66 VAL A N 1
ATOM 491 C CA . VAL A 1 66 ? -4.945 36.844 -2.717 1 98.56 66 VAL A CA 1
ATOM 492 C C . VAL A 1 66 ? -5.93 36.062 -3.588 1 98.56 66 VAL A C 1
ATOM 494 O O . VAL A 1 66 ? -5.727 35.938 -4.797 1 98.56 66 VAL A O 1
ATOM 497 N N . PHE A 1 67 ? -7.027 35.562 -3.023 1 98.56 67 PHE A N 1
ATOM 498 C CA . PHE A 1 67 ? -8.008 34.781 -3.764 1 98.56 67 PHE A CA 1
ATOM 499 C C . PHE A 1 67 ? -8.688 35.625 -4.828 1 98.56 67 PHE A C 1
ATOM 501 O O . PHE A 1 67 ? -8.977 35.156 -5.926 1 98.56 67 PHE A O 1
ATOM 508 N N . LYS A 1 68 ? -8.961 36.906 -4.531 1 97.94 68 LYS A N 1
ATOM 509 C CA . LYS A 1 68 ? -9.633 37.812 -5.465 1 97.94 68 LYS A CA 1
ATOM 510 C C . LYS A 1 68 ? -8.742 38.125 -6.668 1 97.94 68 LYS A C 1
ATOM 512 O O . LYS A 1 68 ? -9.242 38.281 -7.781 1 97.94 68 LYS A O 1
ATOM 517 N N . GLU A 1 69 ? -7.48 38.156 -6.453 1 97.81 69 GLU A N 1
ATOM 518 C CA . GLU A 1 69 ? -6.562 38.656 -7.465 1 97.81 69 GLU A CA 1
ATOM 519 C C . GLU A 1 69 ? -5.953 37.531 -8.281 1 97.81 69 GLU A C 1
ATOM 521 O O . GLU A 1 69 ? -5.234 37.781 -9.258 1 97.81 69 GLU A O 1
ATOM 526 N N . THR A 1 70 ? -6.199 36.312 -7.891 1 97.06 70 THR A N 1
ATOM 527 C CA . THR A 1 70 ? -5.578 35.188 -8.586 1 97.06 70 THR A CA 1
ATOM 528 C C . THR A 1 70 ? -6.641 34.25 -9.141 1 97.06 70 THR A C 1
ATOM 530 O O . THR A 1 70 ? -7.789 34.25 -8.695 1 97.06 70 THR A O 1
ATOM 533 N N . ASP A 1 71 ? -6.285 33.562 -10.188 1 97 71 ASP A N 1
ATOM 534 C CA . ASP A 1 71 ? -7.078 32.469 -10.766 1 97 71 ASP A CA 1
ATOM 535 C C . ASP A 1 71 ? -6.469 31.109 -10.461 1 97 71 ASP A C 1
ATOM 537 O O . ASP A 1 71 ? -5.816 30.516 -11.312 1 97 71 ASP A O 1
ATOM 541 N N . ALA A 1 72 ? -6.711 30.609 -9.297 1 98.5 72 ALA A N 1
ATOM 542 C CA . ALA A 1 72 ? -6.074 29.391 -8.812 1 98.5 72 ALA A CA 1
ATOM 543 C C . ALA A 1 72 ? -6.969 28.172 -9.047 1 98.5 72 ALA A C 1
ATOM 545 O O . ALA A 1 72 ? -8.195 28.266 -8.969 1 98.5 72 ALA A O 1
ATOM 546 N N . ASP A 1 73 ? -6.336 27 -9.359 1 98.56 73 ASP A N 1
ATOM 547 C CA . ASP A 1 73 ? -7.039 25.719 -9.445 1 98.56 73 ASP A CA 1
ATOM 548 C C . ASP A 1 73 ? -7.156 25.062 -8.07 1 98.56 73 ASP A C 1
ATOM 550 O O . ASP A 1 73 ? -8.125 24.359 -7.797 1 98.56 73 ASP A O 1
ATOM 554 N N . VAL A 1 74 ? -6.129 25.312 -7.23 1 98.81 74 VAL A N 1
ATOM 555 C CA . VAL A 1 74 ? -6.012 24.578 -5.973 1 98.81 74 VAL A CA 1
ATOM 556 C C . VAL A 1 74 ? -5.449 25.5 -4.895 1 98.81 74 VAL A C 1
ATOM 558 O O . VAL A 1 74 ? -4.586 26.344 -5.172 1 98.81 74 VAL A O 1
ATOM 561 N N . CYS A 1 75 ? -5.906 25.375 -3.725 1 98.94 75 CYS A N 1
ATOM 562 C CA . CYS A 1 75 ? -5.301 25.938 -2.527 1 98.94 75 CYS A CA 1
ATOM 563 C C . CYS A 1 75 ? -4.812 24.844 -1.59 1 98.94 75 CYS A C 1
ATOM 565 O O . CYS A 1 75 ? -5.586 23.969 -1.195 1 98.94 75 CYS A O 1
ATOM 567 N N . ILE A 1 76 ? -3.58 24.859 -1.269 1 98.88 76 ILE A N 1
ATOM 568 C CA . ILE A 1 76 ? -3.045 23.953 -0.26 1 98.88 76 ILE A CA 1
ATOM 569 C C . ILE A 1 76 ? -3.014 24.656 1.098 1 98.88 76 ILE A C 1
ATOM 571 O O . ILE A 1 76 ? -2.373 25.688 1.254 1 98.88 76 ILE A O 1
ATOM 575 N N . ILE A 1 77 ? -3.715 24.047 2.041 1 98.56 77 ILE A N 1
ATOM 576 C CA . ILE A 1 77 ? -3.852 24.656 3.361 1 98.56 77 ILE A CA 1
ATOM 577 C C . ILE A 1 77 ? -2.971 23.922 4.363 1 98.56 77 ILE A C 1
ATOM 579 O O . ILE A 1 77 ? -3.26 22.781 4.73 1 98.56 77 ILE A O 1
ATOM 583 N N . MET A 1 78 ? -1.901 24.5 4.832 1 96.19 78 MET A N 1
ATOM 584 C CA . MET A 1 78 ? -0.97 23.938 5.805 1 96.19 78 MET A CA 1
ATOM 585 C C . MET A 1 78 ? -0.818 24.859 7.008 1 96.19 78 MET A C 1
ATOM 587 O O . MET A 1 78 ? 0.245 25.453 7.215 1 96.19 78 MET A O 1
ATOM 591 N N . THR A 1 79 ? -1.861 24.891 7.871 1 92.44 79 THR A N 1
ATOM 592 C CA . THR A 1 79 ? -1.89 25.875 8.953 1 92.44 79 THR A CA 1
ATOM 593 C C . THR A 1 79 ? -2.057 25.172 10.305 1 92.44 79 THR A C 1
ATOM 595 O O . THR A 1 79 ? -1.159 25.234 11.148 1 92.44 79 THR A O 1
ATOM 598 N N . LYS A 1 80 ? -3.217 24.469 10.445 1 90.94 80 LYS A N 1
ATOM 599 C CA . LYS A 1 80 ? -3.564 23.875 11.734 1 90.94 80 LYS A CA 1
ATOM 600 C C . LYS A 1 80 ? -4.109 22.453 11.562 1 90.94 80 LYS A C 1
ATOM 602 O O . LYS A 1 80 ? -4.191 21.953 10.438 1 90.94 80 LYS A O 1
ATOM 607 N N . SER A 1 81 ? -4.391 21.844 12.727 1 91 81 SER A N 1
ATOM 608 C CA . SER A 1 81 ? -4.688 20.406 12.664 1 91 81 SER A CA 1
ATOM 609 C C . SER A 1 81 ? -6.148 20.141 13.008 1 91 81 SER A C 1
ATOM 611 O O . SER A 1 81 ? -6.59 18.984 12.977 1 91 81 SER A O 1
ATOM 613 N N . LEU A 1 82 ? -6.895 21.156 13.32 1 93.5 82 LEU A N 1
ATOM 614 C CA . LEU A 1 82 ? -8.305 20.984 13.664 1 93.5 82 LEU A CA 1
ATOM 615 C C . LEU A 1 82 ? -9.203 21.672 12.648 1 93.5 82 LEU A C 1
ATOM 617 O O . LEU A 1 82 ? -8.844 22.734 12.109 1 93.5 82 LEU A O 1
ATOM 621 N N . MET A 1 83 ? -10.383 21.125 12.43 1 97 83 MET A N 1
ATOM 622 C CA . MET A 1 83 ? -11.359 21.672 11.492 1 97 83 MET A CA 1
ATOM 623 C C . MET A 1 83 ? -11.766 23.078 11.906 1 97 83 MET A C 1
ATOM 625 O O . MET A 1 83 ? -11.914 23.969 11.055 1 97 83 MET A O 1
ATOM 629 N N . THR A 1 84 ? -11.867 23.281 13.25 1 96.69 84 THR A N 1
ATOM 630 C CA . THR A 1 84 ? -12.281 24.594 13.758 1 96.69 84 THR A CA 1
ATOM 631 C C . THR A 1 84 ? -11.25 25.656 13.414 1 96.69 84 THR A C 1
ATOM 633 O O . THR A 1 84 ? -11.602 26.828 13.219 1 96.69 84 THR A O 1
ATOM 636 N N . ASP A 1 85 ? -10.062 25.203 13.258 1 95.12 85 ASP A N 1
ATOM 637 C CA . ASP A 1 85 ? -8.992 26.156 13.023 1 95.12 85 ASP A CA 1
ATOM 638 C C . ASP A 1 85 ? -8.719 26.328 11.531 1 95.12 85 ASP A C 1
ATOM 640 O O . ASP A 1 85 ? -8.031 27.266 11.117 1 95.12 85 ASP A O 1
ATOM 644 N N . THR A 1 86 ? -9.172 25.438 10.703 1 96.69 86 THR A N 1
ATOM 645 C CA . THR A 1 86 ? -8.883 25.484 9.273 1 96.69 86 THR A CA 1
ATOM 646 C C . THR A 1 86 ? -10.125 25.875 8.477 1 96.69 86 THR A C 1
ATOM 648 O O . THR A 1 86 ? -10.039 26.141 7.277 1 96.69 86 THR A O 1
ATOM 651 N N . VAL A 1 87 ? -11.266 25.984 9.133 1 98.31 87 VAL A N 1
ATOM 652 C CA . VAL A 1 87 ? -12.562 26.141 8.477 1 98.31 87 VAL A CA 1
ATOM 653 C C . VAL A 1 87 ? -12.578 27.438 7.676 1 98.31 87 VAL A C 1
ATOM 655 O O . VAL A 1 87 ? -13.117 27.484 6.566 1 98.31 87 VAL A O 1
ATOM 658 N N . ASP A 1 88 ? -12.023 28.484 8.156 1 98.31 88 ASP A N 1
ATOM 659 C CA . ASP A 1 88 ? -12.047 29.766 7.465 1 98.31 88 ASP A CA 1
ATO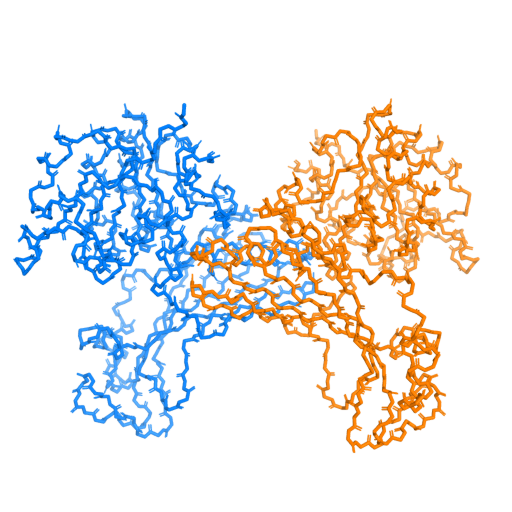M 660 C C . ASP A 1 88 ? -11.328 29.672 6.121 1 98.31 88 ASP A C 1
ATOM 662 O O . ASP A 1 88 ? -11.797 30.234 5.125 1 98.31 88 ASP A O 1
ATOM 666 N N . ALA A 1 89 ? -10.164 29.047 6.117 1 98.56 89 ALA A N 1
ATOM 667 C CA . ALA A 1 89 ? -9.414 28.875 4.879 1 98.56 89 ALA A CA 1
ATOM 668 C C . ALA A 1 89 ? -10.188 28.031 3.871 1 98.56 89 ALA A C 1
ATOM 670 O O . ALA A 1 89 ? -10.219 28.359 2.68 1 98.56 89 ALA A O 1
ATOM 671 N N . PHE A 1 90 ? -10.797 26.953 4.336 1 98.75 90 PHE A N 1
ATOM 672 C CA . PHE A 1 90 ? -11.633 26.109 3.488 1 98.75 90 PHE A CA 1
ATOM 673 C C . PHE A 1 90 ? -12.773 26.922 2.881 1 98.75 90 PHE A C 1
ATOM 675 O O . PHE A 1 90 ? -13.031 26.828 1.678 1 98.75 90 PHE A O 1
ATOM 682 N N . GLU A 1 91 ? -13.453 27.672 3.732 1 98.81 91 GLU A N 1
ATOM 683 C CA . GLU A 1 91 ? -14.602 28.453 3.268 1 98.81 91 GLU A CA 1
ATOM 684 C C . GLU A 1 91 ? -14.18 29.484 2.225 1 98.81 91 GLU A C 1
ATOM 686 O O . GLU A 1 91 ? -14.883 29.688 1.233 1 98.81 91 GLU A O 1
ATOM 691 N N . LEU A 1 92 ? -13.109 30.141 2.549 1 98.81 92 LEU A N 1
ATOM 692 C CA . LEU A 1 92 ? -12.602 31.141 1.616 1 98.81 92 LEU A CA 1
ATOM 693 C C . LEU A 1 92 ? -12.32 30.516 0.253 1 98.81 92 LEU A C 1
ATOM 695 O O . LEU A 1 92 ? -12.719 31.062 -0.778 1 98.81 92 LEU A O 1
ATOM 699 N N . ALA A 1 93 ? -11.609 29.375 0.227 1 98.88 93 ALA A N 1
ATOM 700 C CA . ALA A 1 93 ? -11.328 28.672 -1.028 1 98.88 93 ALA A CA 1
ATOM 701 C C . ALA A 1 93 ? -12.617 28.312 -1.758 1 98.88 93 ALA A C 1
ATOM 703 O O . ALA A 1 93 ? -12.758 28.578 -2.951 1 98.88 93 ALA A O 1
ATOM 704 N N . ALA A 1 94 ? -13.547 27.734 -1.047 1 98.81 94 ALA A N 1
ATOM 705 C CA . ALA A 1 94 ? -14.797 27.25 -1.64 1 98.81 94 ALA A CA 1
ATOM 706 C C . ALA A 1 94 ? -15.586 28.406 -2.25 1 98.81 94 ALA A C 1
ATOM 708 O O . ALA A 1 94 ? -16.094 28.297 -3.373 1 98.81 94 ALA A O 1
ATOM 709 N N . ARG A 1 95 ? -15.68 29.5 -1.503 1 98.5 95 ARG A N 1
ATOM 710 C CA . ARG A 1 95 ? -16.453 30.641 -1.975 1 98.5 95 ARG A CA 1
ATOM 711 C C . ARG A 1 95 ? -15.898 31.188 -3.291 1 98.5 95 ARG A C 1
ATOM 713 O O . ARG A 1 95 ? -16.625 31.766 -4.09 1 98.5 95 ARG A O 1
ATOM 720 N N . HIS A 1 96 ? -14.664 30.984 -3.553 1 98.5 96 HIS A N 1
ATOM 721 C CA . HIS A 1 96 ? -14.031 31.453 -4.785 1 98.5 96 HIS A CA 1
ATOM 722 C C . HIS A 1 96 ? -13.984 30.328 -5.824 1 98.5 96 HIS A C 1
ATOM 724 O O . HIS A 1 96 ? -13.367 30.484 -6.879 1 98.5 96 HIS A O 1
ATOM 730 N N . GLY A 1 97 ? -14.531 29.156 -5.496 1 98.5 97 GLY A N 1
ATOM 731 C CA . GLY A 1 97 ? -14.57 28.031 -6.422 1 98.5 97 GLY A CA 1
ATOM 732 C C . GLY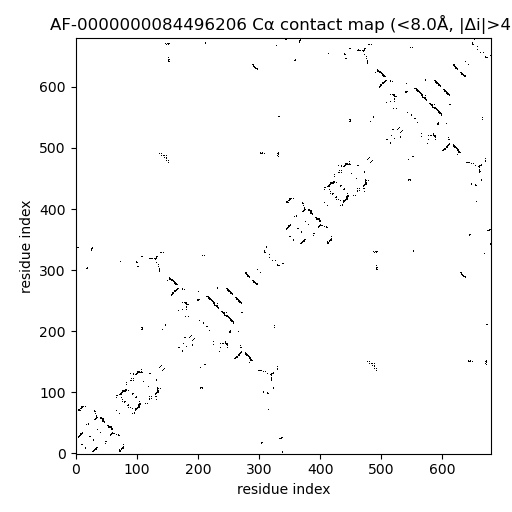 A 1 97 ? -13.219 27.359 -6.598 1 98.5 97 GLY A C 1
ATOM 733 O O . GLY A 1 97 ? -12.945 26.766 -7.641 1 98.5 97 GLY A O 1
ATOM 734 N N . VAL A 1 98 ? -12.32 27.547 -5.66 1 98.88 98 VAL A N 1
ATOM 735 C CA . VAL A 1 98 ? -10.984 26.969 -5.707 1 98.88 98 VAL A CA 1
ATOM 736 C C . VAL A 1 98 ? -10.953 25.656 -4.93 1 98.88 98 VAL A C 1
ATOM 738 O O . VAL A 1 98 ? -11.406 25.594 -3.783 1 98.88 98 VAL A O 1
ATOM 741 N N . ASN A 1 99 ? -10.492 24.5 -5.551 1 98.94 99 ASN A N 1
ATOM 742 C CA . ASN A 1 99 ? -10.289 23.25 -4.816 1 98.94 99 ASN A CA 1
ATOM 743 C C . ASN A 1 99 ? -9.281 23.422 -3.686 1 98.94 99 ASN A C 1
ATOM 745 O O . ASN A 1 99 ? -8.344 24.219 -3.799 1 98.94 99 ASN A O 1
ATOM 749 N N . ALA A 1 100 ? -9.5 22.719 -2.617 1 98.94 100 ALA A N 1
ATOM 750 C CA . ALA A 1 100 ? -8.555 22.875 -1.517 1 98.94 100 ALA A CA 1
ATOM 751 C C . ALA A 1 100 ? -8.195 21.531 -0.897 1 98.94 100 ALA A C 1
ATOM 753 O O . ALA A 1 100 ? -9.047 20.656 -0.77 1 98.94 100 ALA A O 1
ATOM 754 N N . ILE A 1 101 ? -6.961 21.375 -0.531 1 98.94 101 ILE A N 1
ATOM 755 C CA . ILE A 1 101 ? -6.434 20.219 0.181 1 98.94 101 ILE A CA 1
ATOM 756 C C . ILE A 1 101 ? -5.602 20.672 1.375 1 98.94 101 ILE A C 1
ATOM 758 O O . ILE A 1 101 ? -4.84 21.641 1.272 1 98.94 101 ILE A O 1
ATOM 762 N N . THR A 1 102 ? -5.805 20.016 2.488 1 98.56 102 THR A N 1
ATOM 763 C CA . THR A 1 102 ? -5.129 20.453 3.703 1 98.56 102 THR A CA 1
ATOM 764 C C . THR A 1 102 ? -4.367 19.297 4.348 1 98.56 102 THR A C 1
ATOM 766 O O . THR A 1 102 ? -4.715 18.141 4.156 1 98.56 102 THR A O 1
ATOM 769 N N . THR A 1 103 ? -3.318 19.625 5.133 1 96.75 103 THR A N 1
ATOM 770 C CA . THR A 1 103 ? -2.613 18.656 5.961 1 96.75 103 THR A CA 1
ATOM 771 C C . THR A 1 103 ? -3.266 18.547 7.336 1 96.75 103 THR A C 1
ATOM 773 O O . THR A 1 103 ? -2.762 17.828 8.211 1 96.75 103 THR A O 1
ATOM 776 N N . CYS A 1 104 ? -4.359 19.281 7.527 1 93.81 104 CYS A N 1
ATOM 777 C CA . CYS A 1 104 ? -5.133 19.156 8.758 1 93.81 104 CYS A CA 1
ATOM 778 C C . CYS A 1 104 ? -5.488 17.688 9.016 1 93.81 104 CYS A C 1
ATOM 780 O O . CYS A 1 104 ? -6.281 17.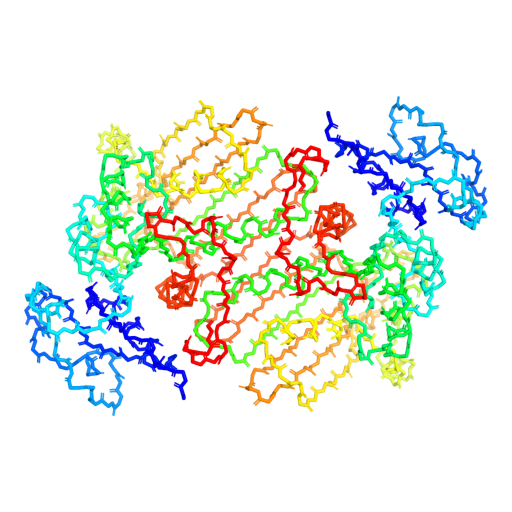094 8.281 1 93.81 104 CYS A O 1
ATOM 782 N N . GLU A 1 105 ? -4.961 17.156 10.055 1 93.5 105 GLU A N 1
ATOM 783 C CA . GLU A 1 105 ? -5.137 15.727 10.336 1 93.5 105 GLU A CA 1
ATOM 784 C C . GLU A 1 105 ? -6.605 15.383 10.547 1 93.5 105 GLU A C 1
ATOM 786 O O . GLU A 1 105 ? -7.07 14.328 10.109 1 93.5 105 GLU A O 1
ATOM 791 N N . GLU A 1 106 ? -7.352 16.281 11.211 1 95.5 106 GLU A N 1
ATOM 792 C CA . GLU A 1 106 ? -8.766 16 11.445 1 95.5 106 GLU A CA 1
ATOM 793 C C . GLU A 1 106 ? -9.539 15.945 10.125 1 95.5 106 GLU A C 1
ATOM 795 O O . GLU A 1 106 ? -10.5 15.188 10 1 95.5 106 GLU A O 1
ATOM 800 N N . ALA A 1 107 ? -9.125 16.703 9.125 1 98 107 ALA A N 1
ATOM 801 C CA . ALA A 1 107 ? -9.828 16.828 7.848 1 98 107 ALA A CA 1
ATOM 802 C C . ALA A 1 107 ? -9.711 15.547 7.031 1 98 107 ALA A C 1
ATOM 804 O O . ALA A 1 107 ? -10.406 15.375 6.027 1 98 107 ALA A O 1
ATOM 805 N N . PHE A 1 108 ? -8.82 14.641 7.496 1 98.12 108 PHE A N 1
ATOM 806 C CA . PHE A 1 108 ? -8.625 13.383 6.785 1 98.12 108 PHE A CA 1
ATOM 807 C C . PHE A 1 108 ? -9.93 12.602 6.695 1 98.12 108 PHE A C 1
ATOM 809 O O . PHE A 1 108 ? -10.242 12.023 5.652 1 98.12 108 PHE A O 1
ATOM 816 N N . TYR A 1 109 ? -10.688 12.617 7.703 1 98.5 109 TYR A N 1
ATOM 817 C CA . TYR A 1 109 ? -12.016 12.023 7.793 1 98.5 109 TYR A CA 1
ATOM 818 C C . TYR A 1 109 ? -12.836 12.695 8.891 1 98.5 109 TYR A C 1
ATOM 820 O O . TYR A 1 109 ? -13.094 12.094 9.938 1 98.5 109 TYR A O 1
ATOM 828 N N . PRO A 1 110 ? -13.344 13.852 8.664 1 98 110 PRO A N 1
ATOM 829 C CA . PRO A 1 110 ? -13.875 14.711 9.727 1 98 110 PRO A CA 1
ATOM 830 C C . PRO A 1 110 ? -15.375 14.523 9.938 1 98 110 PRO A C 1
ATOM 832 O O . PRO A 1 110 ? -15.992 15.266 10.703 1 98 110 PRO A O 1
ATOM 835 N N . TRP A 1 111 ? -15.992 13.602 9.367 1 97.56 111 TRP A N 1
ATOM 836 C CA . TRP A 1 111 ? -17.438 13.469 9.32 1 97.56 111 TRP A CA 1
ATOM 837 C C . TRP A 1 111 ? -18.016 13.25 10.711 1 97.56 111 TRP A C 1
ATOM 839 O O . TRP A 1 111 ? -19.172 13.609 10.977 1 97.56 111 TRP A O 1
ATOM 849 N N . THR A 1 112 ? -17.203 12.68 11.648 1 95.62 112 THR A N 1
ATOM 850 C CA . THR A 1 112 ? -17.734 12.383 12.977 1 95.62 112 THR A CA 1
ATOM 851 C C . THR A 1 112 ? -17.156 13.328 14.016 1 95.62 112 THR A C 1
ATOM 853 O O . THR A 1 112 ? -17.812 13.68 14.992 1 95.62 112 THR A O 1
ATOM 856 N N . THR A 1 113 ? -15.984 13.758 13.836 1 94.81 113 THR A N 1
ATOM 857 C CA . THR A 1 113 ? -15.312 14.594 14.82 1 94.81 113 THR A CA 1
ATOM 858 C C . THR A 1 113 ? -15.711 16.062 14.648 1 94.81 113 THR A C 1
ATOM 860 O O . THR A 1 113 ? -15.609 16.844 15.594 1 94.81 113 THR A O 1
ATOM 863 N N . SER A 1 114 ? -16.094 16.406 13.453 1 96.88 114 SER A N 1
ATOM 864 C CA . SER A 1 114 ? -16.547 17.766 13.172 1 96.88 114 SER A CA 1
ATOM 865 C C . SER A 1 114 ? -17.688 17.766 12.156 1 96.88 114 SER A C 1
ATOM 867 O O . SER A 1 114 ? -17.594 18.406 11.109 1 96.88 114 SER A O 1
ATOM 869 N N . PRO A 1 115 ? -18.797 17.156 12.516 1 97.62 115 PRO A N 1
ATOM 870 C CA . PRO A 1 115 ? -19.859 16.953 11.531 1 97.62 115 PRO A CA 1
ATOM 871 C C . PRO A 1 115 ? -20.484 18.266 11.062 1 97.62 115 PRO A C 1
ATOM 873 O O . PRO A 1 115 ? -20.766 18.438 9.867 1 97.62 115 PRO A O 1
ATOM 876 N N . GLU A 1 116 ? -20.672 19.219 11.961 1 98.19 116 GLU A N 1
ATOM 877 C CA . GLU A 1 116 ? -21.328 20.469 11.594 1 98.19 116 GLU A CA 1
ATOM 878 C C . GLU A 1 116 ? -20.484 21.266 10.594 1 98.19 116 GLU A C 1
ATOM 880 O O . GLU A 1 116 ? -21 21.688 9.547 1 98.19 116 GLU A O 1
ATOM 885 N N . ILE A 1 117 ? -19.234 21.359 10.945 1 98.56 117 ILE A N 1
ATOM 886 C CA . ILE A 1 117 ? -18.328 22.109 10.07 1 98.56 117 ILE A CA 1
ATOM 887 C C . ILE A 1 117 ? -18.219 21.391 8.727 1 98.56 117 ILE A C 1
ATOM 889 O O . ILE A 1 117 ? -18.281 22.031 7.672 1 98.56 117 ILE A O 1
ATOM 893 N N . THR A 1 118 ? -18.047 20.125 8.727 1 98.69 118 THR A N 1
ATOM 894 C CA . THR A 1 118 ? -17.828 19.328 7.516 1 98.69 118 THR A CA 1
ATOM 895 C C . THR A 1 118 ? -19.047 19.406 6.59 1 98.69 118 THR A C 1
ATOM 897 O O . THR A 1 118 ? -18.891 19.578 5.379 1 98.69 118 THR A O 1
ATOM 900 N N . ASN A 1 119 ? -20.25 19.281 7.156 1 98.62 119 ASN A N 1
ATOM 901 C CA . ASN A 1 119 ? -21.469 19.375 6.359 1 98.62 119 ASN A CA 1
ATOM 902 C C . ASN A 1 119 ? -21.625 20.734 5.711 1 98.62 119 ASN A C 1
ATOM 904 O O . ASN A 1 119 ? -22.016 20.844 4.547 1 98.62 119 ASN A O 1
ATOM 908 N N . ARG A 1 120 ? -21.359 21.75 6.465 1 98.62 120 ARG A N 1
ATOM 909 C CA . ARG A 1 120 ? -21.422 23.109 5.922 1 98.62 120 ARG A CA 1
ATOM 910 C C . ARG A 1 120 ? -20.422 23.281 4.777 1 98.62 120 ARG A C 1
ATOM 912 O O . ARG A 1 120 ? -20.766 23.844 3.732 1 98.62 120 ARG A O 1
ATOM 919 N N . LEU A 1 121 ? -19.219 22.781 4.977 1 98.88 121 LEU A N 1
ATOM 920 C CA . LEU A 1 121 ? -18.188 22.891 3.943 1 98.88 121 LEU A CA 1
ATOM 921 C C . LEU A 1 121 ? -18.578 22.062 2.717 1 98.88 121 LEU A C 1
ATOM 923 O O . LEU A 1 121 ? -18.312 22.469 1.583 1 98.88 121 LEU A O 1
ATOM 927 N N . ASP A 1 122 ? -19.094 20.875 2.967 1 98.88 122 ASP A N 1
ATOM 928 C CA . ASP A 1 122 ? -19.547 20.016 1.877 1 98.88 122 ASP A CA 1
ATOM 929 C C . ASP A 1 122 ? -20.562 20.734 0.994 1 98.88 122 ASP A C 1
ATOM 931 O O . ASP A 1 122 ? -20.422 20.75 -0.231 1 98.88 122 ASP A O 1
ATOM 935 N N . ARG A 1 123 ? -21.594 21.312 1.598 1 98.75 123 ARG A N 1
ATOM 936 C CA . ARG A 1 123 ? -22.609 22.031 0.864 1 98.75 123 ARG A CA 1
ATOM 937 C C . ARG A 1 123 ? -22.016 23.234 0.118 1 98.75 123 ARG A C 1
ATOM 939 O O . ARG A 1 123 ? -22.328 23.453 -1.056 1 98.75 123 ARG A O 1
ATOM 946 N N . LEU A 1 124 ? -21.203 23.953 0.835 1 98.81 124 LEU A N 1
ATOM 947 C CA . LEU A 1 124 ? -20.578 25.141 0.245 1 98.81 124 LEU A CA 1
ATOM 948 C C . LEU A 1 124 ? -19.766 24.781 -0.988 1 98.81 124 LEU A C 1
ATOM 950 O O . LEU A 1 124 ? -19.844 25.453 -2.014 1 98.81 124 LEU A O 1
ATOM 954 N N . ALA A 1 125 ? -18.938 23.75 -0.891 1 98.88 125 ALA A N 1
ATOM 955 C CA . ALA A 1 125 ? -18.094 23.297 -1.997 1 98.88 125 ALA A CA 1
ATOM 956 C C . ALA A 1 125 ? -18.953 22.844 -3.18 1 98.88 125 ALA A C 1
ATOM 958 O O . ALA A 1 125 ? -18.625 23.125 -4.336 1 98.88 125 ALA A O 1
ATOM 959 N N . LYS A 1 126 ? -20 22.078 -2.936 1 98.81 126 LYS A N 1
ATOM 960 C CA . LYS A 1 126 ? -20.906 21.656 -3.994 1 98.81 126 LYS A CA 1
ATOM 961 C C . LYS A 1 126 ? -21.531 22.859 -4.695 1 98.81 126 LYS A C 1
ATOM 963 O O . LYS A 1 126 ? -21.609 22.906 -5.926 1 98.81 126 LYS A O 1
ATOM 968 N N . ASP A 1 127 ? -21.984 23.844 -3.885 1 98.69 127 ASP A N 1
ATOM 969 C CA . ASP A 1 127 ? -22.594 25.047 -4.43 1 98.69 127 ASP A CA 1
ATOM 970 C C . ASP A 1 127 ? -21.625 25.797 -5.336 1 98.69 127 ASP A C 1
ATOM 972 O O . ASP A 1 127 ? -22.047 26.469 -6.281 1 98.69 127 ASP A O 1
ATOM 976 N N . HIS A 1 128 ? -20.406 25.703 -5.074 1 98.69 128 HIS A N 1
ATOM 977 C CA . HIS A 1 128 ? -19.406 26.469 -5.816 1 98.69 128 HIS A CA 1
ATOM 978 C C . HIS A 1 128 ? -18.594 25.562 -6.746 1 98.69 128 HIS A C 1
ATOM 980 O O . HIS A 1 128 ? -17.594 26 -7.312 1 98.69 128 HIS A O 1
ATOM 986 N N . HIS A 1 129 ? -18.969 24.281 -6.859 1 98.62 129 HIS A N 1
ATOM 987 C CA . HIS A 1 129 ? -18.438 23.312 -7.805 1 98.62 129 HIS A CA 1
ATOM 988 C C . HIS A 1 129 ? -16.938 23.109 -7.605 1 98.62 129 HIS 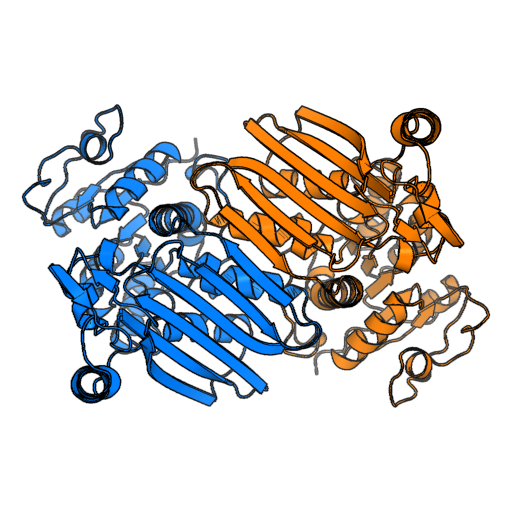A C 1
ATOM 990 O O . HIS A 1 129 ? -16.172 23.125 -8.57 1 98.62 129 HIS A O 1
ATOM 996 N N . CYS A 1 130 ? -16.516 22.969 -6.383 1 98.81 130 CYS A N 1
ATOM 997 C CA . CYS A 1 130 ? -15.125 22.656 -6.062 1 98.81 130 CYS A CA 1
ATOM 998 C C . CYS A 1 130 ? -15.031 21.5 -5.078 1 98.81 130 CYS A C 1
ATOM 1000 O O . CYS A 1 130 ? -16.047 21.031 -4.57 1 98.81 130 CYS A O 1
ATOM 1002 N N . THR A 1 131 ? -13.797 21 -4.871 1 98.94 131 THR A N 1
ATOM 1003 C CA . THR A 1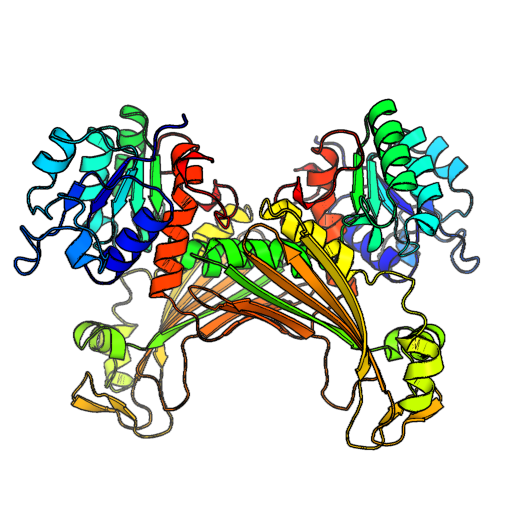 131 ? -13.531 19.859 -4.008 1 98.94 131 THR A CA 1
ATOM 1004 C C . THR A 1 131 ? -12.648 20.266 -2.828 1 98.94 131 THR A C 1
ATOM 1006 O O . THR A 1 131 ? -11.656 20.969 -3.006 1 98.94 131 THR A O 1
ATOM 1009 N N . LEU A 1 132 ? -13.055 19.875 -1.651 1 98.94 132 LEU A N 1
ATOM 1010 C CA . LEU A 1 132 ? -12.273 20.047 -0.43 1 98.94 132 LEU A CA 1
ATOM 1011 C C . LEU A 1 132 ? -11.875 18.688 0.148 1 98.94 132 LEU A C 1
ATOM 1013 O O . LEU A 1 132 ? -12.672 17.75 0.134 1 98.94 132 LEU A O 1
ATOM 1017 N N . THR A 1 133 ? -10.625 18.578 0.632 1 98.88 133 THR A N 1
ATOM 1018 C CA . THR A 1 133 ? -10.211 17.297 1.184 1 98.88 133 THR A CA 1
ATOM 1019 C C . THR A 1 133 ? -9.047 17.469 2.15 1 98.88 133 THR A C 1
ATOM 1021 O O . THR A 1 133 ? -8.453 18.547 2.221 1 98.88 133 THR A O 1
ATOM 1024 N N . GLY A 1 134 ? -8.883 16.516 3.006 1 98.62 134 GLY A N 1
ATOM 1025 C CA . GLY A 1 134 ? -7.695 16.391 3.83 1 98.62 134 GLY A CA 1
ATOM 1026 C C . GLY A 1 134 ? -6.801 15.234 3.4 1 98.62 134 GLY A C 1
ATOM 1027 O O . GLY A 1 134 ? -7.285 14.18 2.996 1 98.62 134 GLY A O 1
ATOM 1028 N N . SER A 1 135 ? -5.523 15.43 3.471 1 98.38 135 SER A N 1
ATOM 1029 C CA . SER A 1 135 ? -4.531 14.414 3.133 1 98.38 135 SER A CA 1
ATOM 1030 C C . SER A 1 135 ? -3.232 14.625 3.9 1 98.38 135 SER A C 1
ATOM 1032 O O . SER A 1 135 ? -3.176 15.461 4.812 1 98.38 135 SER A O 1
ATOM 1034 N N . GLY A 1 136 ? -2.197 13.914 3.553 1 97.38 136 GLY A N 1
ATOM 1035 C CA . GLY A 1 136 ? -0.905 13.969 4.219 1 97.38 136 GLY A CA 1
ATOM 1036 C C . GLY A 1 136 ? -0.316 12.602 4.5 1 97.38 136 GLY A C 1
ATOM 1037 O O . GLY A 1 136 ? -0.535 11.656 3.742 1 97.38 136 GLY A O 1
ATOM 1038 N N . TYR A 1 137 ? 0.473 12.539 5.59 1 97 137 TYR A N 1
ATOM 1039 C CA . TYR A 1 137 ? 1.173 11.32 5.969 1 97 137 TYR A CA 1
ATOM 1040 C C . TYR A 1 137 ? 0.191 10.18 6.199 1 97 137 TYR A C 1
ATOM 1042 O O . TYR A 1 137 ? 0.407 9.055 5.727 1 97 137 TYR A O 1
ATOM 1050 N N . GLN A 1 138 ? -0.907 10.461 6.883 1 97 138 GLN A N 1
ATOM 1051 C CA . GLN A 1 138 ? -1.897 9.461 7.273 1 97 138 GLN A CA 1
ATOM 1052 C C . GLN A 1 138 ? -2.572 8.852 6.047 1 97 138 GLN A C 1
ATOM 1054 O O . GLN A 1 138 ? -3.02 7.707 6.082 1 97 138 GLN A O 1
ATOM 1059 N N . ASP A 1 139 ? -2.688 9.617 4.973 1 98.62 139 ASP A N 1
ATOM 1060 C CA . ASP A 1 139 ? -3.33 9.156 3.748 1 98.62 139 ASP A CA 1
ATOM 1061 C C . ASP A 1 139 ? -2.645 7.902 3.211 1 98.62 139 ASP A C 1
ATOM 1063 O O . ASP A 1 139 ? -3.307 6.91 2.9 1 98.62 139 ASP A O 1
ATOM 1067 N N . VAL A 1 140 ? -1.355 7.902 3.225 1 98.69 140 VAL A N 1
ATOM 1068 C CA . VAL A 1 140 ? -0.615 6.766 2.688 1 98.69 140 VAL A CA 1
ATOM 1069 C C . VAL A 1 140 ? -0.303 5.777 3.807 1 98.69 140 VAL A C 1
ATOM 1071 O O . VAL A 1 140 ? -0.606 4.586 3.693 1 98.69 140 VAL A O 1
ATOM 1074 N N . PHE A 1 141 ? 0.127 6.227 4.984 1 98.62 141 PHE A N 1
ATOM 1075 C CA . PHE A 1 141 ? 0.832 5.348 5.906 1 98.62 141 PHE A CA 1
ATOM 1076 C C . PHE A 1 141 ? -0.103 4.859 7.008 1 98.62 141 PHE A C 1
ATOM 1078 O O . PHE A 1 141 ? 0.208 3.895 7.711 1 98.62 141 PHE A O 1
ATOM 1085 N N . TRP A 1 142 ? -1.231 5.57 7.215 1 98.31 142 TRP A N 1
ATOM 1086 C CA . TRP A 1 142 ? -2.232 5.082 8.156 1 98.31 142 TRP A CA 1
ATOM 1087 C C . TRP A 1 142 ? -3.459 4.551 7.426 1 98.31 142 TRP A C 1
ATOM 1089 O O . TRP A 1 142 ? -4.332 3.93 8.039 1 98.31 142 TRP A O 1
ATOM 1099 N N . GLY A 1 143 ? -3.574 4.812 6.133 1 98.38 143 GLY A N 1
ATOM 1100 C CA . GLY A 1 143 ? -4.727 4.406 5.344 1 98.38 143 GLY A CA 1
ATOM 1101 C C . GLY A 1 143 ? -4.375 3.438 4.23 1 98.38 143 GLY A C 1
ATOM 1102 O O . GLY A 1 143 ? -4.449 2.221 4.414 1 98.38 143 GLY A O 1
ATOM 1103 N N . ASN A 1 144 ? -3.842 4.004 3.098 1 98.5 144 ASN A N 1
ATOM 1104 C CA . ASN A 1 144 ? -3.695 3.244 1.861 1 98.5 144 ASN A CA 1
ATOM 1105 C C . ASN A 1 144 ? -2.701 2.098 2.021 1 98.5 144 ASN A C 1
ATOM 1107 O O . ASN A 1 144 ? -2.859 1.042 1.405 1 98.5 144 ASN A O 1
ATOM 1111 N N . LEU A 1 145 ? -1.66 2.289 2.809 1 98.5 145 LEU A N 1
ATOM 1112 C CA . LEU A 1 145 ? -0.719 1.209 3.084 1 98.5 145 LEU A CA 1
ATOM 1113 C C . LEU A 1 145 ? -1.438 -0.005 3.664 1 98.5 145 LEU A C 1
ATOM 1115 O O . LEU A 1 145 ? -1.218 -1.133 3.219 1 98.5 145 LEU A O 1
ATOM 1119 N N . ILE A 1 146 ? -2.316 0.234 4.574 1 98.69 146 ILE A N 1
ATOM 1120 C CA . ILE A 1 146 ? -3.031 -0.825 5.277 1 98.69 146 ILE A CA 1
ATOM 1121 C C . ILE A 1 146 ? -4.023 -1.494 4.332 1 98.69 146 ILE A C 1
ATOM 1123 O O . ILE A 1 146 ? -4.09 -2.723 4.258 1 98.69 146 ILE A O 1
ATOM 1127 N N . THR A 1 147 ? -4.75 -0.676 3.588 1 98.56 147 THR A N 1
ATOM 1128 C CA . THR A 1 147 ? -5.758 -1.254 2.707 1 98.56 147 THR A CA 1
ATOM 1129 C C . THR A 1 147 ? -5.102 -2.023 1.564 1 98.56 147 THR A C 1
ATOM 1131 O O . THR A 1 147 ? -5.641 -3.025 1.093 1 98.56 147 THR A O 1
ATOM 1134 N N . THR A 1 148 ? -3.904 -1.595 1.128 1 98.5 148 THR A N 1
ATOM 1135 C CA . THR A 1 148 ? -3.17 -2.316 0.095 1 98.5 148 THR A CA 1
ATOM 1136 C C . THR A 1 148 ? -2.736 -3.689 0.6 1 98.5 148 THR A C 1
ATOM 1138 O O . THR A 1 148 ? -2.973 -4.703 -0.06 1 98.5 148 THR A O 1
ATOM 1141 N N . VAL A 1 149 ? -2.176 -3.75 1.809 1 98.5 149 VAL A N 1
ATOM 1142 C CA . VAL A 1 149 ? -1.74 -5.02 2.387 1 98.5 149 VAL A CA 1
ATOM 1143 C C . VAL A 1 149 ? -2.953 -5.91 2.645 1 98.5 149 VAL A C 1
ATOM 1145 O O . VAL A 1 149 ? -2.902 -7.121 2.41 1 98.5 149 VAL A O 1
ATOM 1148 N N . ALA A 1 150 ? -4.043 -5.309 3.027 1 98.69 150 ALA A N 1
ATOM 1149 C CA . ALA A 1 150 ? -5.27 -6.051 3.311 1 98.69 150 ALA A CA 1
ATOM 1150 C C . ALA A 1 150 ? -5.82 -6.707 2.045 1 98.69 150 ALA A C 1
ATOM 1152 O O . ALA A 1 150 ? -6.574 -7.68 2.119 1 98.69 150 ALA A O 1
ATOM 1153 N N . GLY A 1 151 ? -5.461 -6.148 0.867 1 98.56 151 GLY A N 1
ATOM 1154 C CA . GLY A 1 151 ? -5.902 -6.738 -0.389 1 98.56 151 GLY A CA 1
ATOM 1155 C C . GLY A 1 151 ? -5.438 -8.172 -0.573 1 98.56 151 GLY A C 1
ATOM 1156 O O . GLY A 1 151 ? -5.98 -8.898 -1.402 1 98.56 151 GLY A O 1
ATOM 1157 N N . ALA A 1 152 ? -4.422 -8.57 0.217 1 98.69 152 ALA A N 1
ATOM 1158 C CA . ALA A 1 152 ? -3.887 -9.93 0.159 1 98.69 152 ALA A CA 1
ATOM 1159 C C . ALA A 1 152 ? -4.281 -10.727 1.396 1 98.69 152 ALA A C 1
ATOM 1161 O O . ALA A 1 152 ? -3.619 -11.703 1.751 1 98.69 152 ALA A O 1
ATOM 1162 N N . THR A 1 153 ? -5.332 -10.32 2.07 1 98.75 153 THR A N 1
ATOM 1163 C CA . THR A 1 153 ? -5.789 -10.977 3.287 1 98.75 153 THR A CA 1
ATOM 1164 C C . THR A 1 153 ? -7.141 -11.648 3.064 1 98.75 153 THR A C 1
ATOM 1166 O O . THR A 1 153 ? -8.023 -11.078 2.42 1 98.75 153 THR A O 1
ATOM 1169 N N . HIS A 1 154 ? -7.27 -12.883 3.537 1 98.56 154 HIS A N 1
ATOM 1170 C CA . HIS A 1 154 ? -8.508 -13.633 3.391 1 98.56 154 HIS A CA 1
ATOM 1171 C C . HIS A 1 154 ? -9.555 -13.18 4.398 1 98.56 154 HIS A C 1
ATOM 1173 O O . HIS A 1 154 ? -10.703 -12.906 4.031 1 98.56 154 HIS A O 1
ATOM 1179 N N . ASN A 1 155 ? -9.188 -13.117 5.582 1 98.12 155 ASN A N 1
ATOM 1180 C CA . ASN A 1 155 ? -10.047 -12.594 6.637 1 98.12 155 ASN A CA 1
ATOM 1181 C C . ASN A 1 155 ? -9.258 -11.727 7.617 1 98.12 155 ASN A C 1
ATOM 1183 O O . ASN A 1 155 ? -8.102 -12.016 7.918 1 98.12 155 ASN A O 1
ATOM 1187 N N . ILE A 1 156 ? -9.898 -10.688 8.156 1 98.75 156 ILE A N 1
ATOM 1188 C CA . ILE A 1 156 ? -9.289 -9.789 9.125 1 98.75 156 ILE A CA 1
ATOM 1189 C C . ILE A 1 156 ? -10.023 -9.898 10.461 1 98.75 156 ILE A C 1
ATOM 1191 O O . ILE A 1 156 ? -11.25 -9.734 10.516 1 98.75 156 ILE A O 1
ATOM 1195 N N . ILE A 1 157 ? -9.258 -10.172 11.492 1 98.69 157 ILE A N 1
ATOM 1196 C CA . ILE A 1 157 ? -9.805 -10.219 12.844 1 98.69 157 ILE A CA 1
ATOM 1197 C C . ILE A 1 157 ? -9.5 -8.906 13.562 1 98.69 157 ILE A C 1
ATOM 1199 O O . ILE A 1 157 ? -10.352 -8.375 14.281 1 98.69 157 ILE A O 1
ATOM 1203 N N . ARG A 1 158 ? -8.32 -8.445 13.422 1 98.69 158 ARG A N 1
ATOM 1204 C CA . ARG A 1 158 ? -7.836 -7.281 14.156 1 98.69 158 ARG A CA 1
ATOM 1205 C C . ARG A 1 158 ? -6.746 -6.555 13.375 1 98.69 158 ARG A C 1
ATOM 1207 O O . ARG A 1 158 ? -5.895 -7.191 12.75 1 98.69 158 ARG A O 1
ATOM 1214 N N . ILE A 1 159 ? -6.785 -5.238 13.312 1 98.94 159 ILE A N 1
ATOM 1215 C CA . ILE A 1 159 ? -5.715 -4.398 12.789 1 98.94 159 ILE A CA 1
ATOM 1216 C C . ILE A 1 159 ? -5.102 -3.578 13.922 1 98.94 159 ILE A C 1
ATOM 1218 O O . ILE A 1 159 ? -5.816 -2.896 14.664 1 98.94 159 ILE A O 1
ATOM 1222 N N . GLU A 1 160 ? -3.809 -3.668 14.094 1 98.81 160 GLU A N 1
ATOM 1223 C CA . GLU A 1 160 ? -3.094 -2.875 15.086 1 98.81 160 GLU A CA 1
ATOM 1224 C C . GLU A 1 160 ? -2.029 -1.998 14.438 1 98.81 160 GLU A C 1
ATOM 1226 O O . GLU A 1 160 ? -1.25 -2.471 13.602 1 98.81 160 GLU A O 1
ATOM 1231 N N . GLY A 1 161 ? -2.07 -0.779 14.773 1 98.44 161 GLY A N 1
ATOM 1232 C CA . GLY A 1 161 ? -1.099 0.146 14.211 1 98.44 161 GLY A CA 1
ATOM 1233 C C . GLY A 1 161 ? -0.488 1.068 15.25 1 98.44 161 GLY A C 1
ATOM 1234 O O . GLY A 1 161 ? -1.166 1.491 16.188 1 98.44 161 GLY A O 1
ATOM 1235 N N . LYS A 1 162 ? 0.786 1.397 15.031 1 97.25 162 LYS A N 1
ATOM 1236 C CA . LYS A 1 162 ? 1.491 2.354 15.883 1 97.25 162 LYS A CA 1
ATOM 1237 C C . LYS A 1 162 ? 2.301 3.34 15.039 1 97.25 162 LYS A C 1
ATOM 1239 O O . LYS A 1 162 ? 2.98 2.943 14.094 1 97.25 162 LYS A O 1
ATOM 1244 N N . SER A 1 163 ? 2.145 4.516 15.336 1 96.94 163 SER A N 1
ATOM 1245 C CA . SER A 1 163 ? 2.936 5.605 14.773 1 96.94 163 SER A CA 1
ATOM 1246 C C . SER A 1 163 ? 3.494 6.508 15.867 1 96.94 163 SER A C 1
ATOM 1248 O O . SER A 1 163 ? 2.775 6.879 16.797 1 96.94 163 SER A O 1
ATOM 1250 N N . SER A 1 164 ? 4.781 6.844 15.781 1 95.31 164 SER A N 1
ATOM 1251 C CA . SER A 1 164 ? 5.379 7.613 16.859 1 95.31 164 SER A CA 1
ATOM 1252 C C . SER A 1 164 ? 6.184 8.789 16.328 1 95.31 164 SER A C 1
ATOM 1254 O O . SER A 1 164 ? 6.551 8.812 15.148 1 95.31 164 SER A O 1
ATOM 1256 N N . TYR A 1 165 ? 6.367 9.734 17.141 1 90.62 165 TYR A N 1
ATOM 1257 C CA . TYR A 1 165 ? 7.227 10.867 16.828 1 90.62 165 TYR A CA 1
ATOM 1258 C C . TYR A 1 165 ? 7.891 11.398 18.094 1 90.62 165 TYR A C 1
ATOM 1260 O O . TYR A 1 165 ? 7.398 11.18 19.203 1 90.62 165 TYR A O 1
ATOM 1268 N N . ASN A 1 166 ? 9 12.102 17.922 1 91.69 166 ASN A N 1
ATOM 1269 C CA . ASN A 1 166 ? 9.742 12.719 19.016 1 91.69 166 ASN A CA 1
ATOM 1270 C C . ASN A 1 166 ? 9.203 14.102 19.344 1 91.69 166 ASN A C 1
ATOM 1272 O O . ASN A 1 166 ? 9.359 15.047 18.578 1 91.69 166 ASN A O 1
ATOM 1276 N N . VAL A 1 167 ? 8.609 14.281 20.5 1 88.31 167 VAL A N 1
ATOM 1277 C CA . VAL A 1 167 ? 7.98 15.547 20.875 1 88.31 167 VAL A CA 1
ATOM 1278 C C . VAL A 1 167 ? 9.039 16.641 20.969 1 88.31 167 VAL A C 1
ATOM 1280 O O . VAL A 1 167 ? 8.727 17.828 20.875 1 88.31 167 VAL A O 1
ATOM 1283 N N . GLU A 1 168 ? 10.312 16.234 21.125 1 85.81 168 GLU A N 1
ATOM 1284 C CA . GLU A 1 168 ? 11.406 17.188 21.25 1 85.81 168 GLU A CA 1
ATOM 1285 C C . GLU A 1 168 ? 11.523 18.062 20 1 85.81 168 GLU A C 1
ATOM 1287 O O . GLU A 1 168 ? 12.047 19.172 20.047 1 85.81 168 GLU A O 1
ATOM 1292 N N . HIS A 1 169 ? 11.023 17.547 18.906 1 77.69 169 HIS A N 1
ATOM 1293 C CA . HIS A 1 169 ? 11.18 18.234 17.641 1 77.69 169 HIS A CA 1
ATOM 1294 C C . HIS A 1 169 ? 10.047 19.234 17.406 1 77.69 169 HIS A C 1
ATOM 1296 O O . HIS A 1 169 ? 10.039 19.953 16.406 1 77.69 169 HIS A O 1
ATOM 1302 N N . TYR A 1 170 ? 9.117 19.297 18.375 1 73.94 170 TYR A N 1
ATOM 1303 C CA . TYR A 1 170 ? 7.914 20.078 18.109 1 73.94 170 TYR A CA 1
ATOM 1304 C C . TYR A 1 170 ? 7.711 21.141 19.188 1 73.94 170 TYR A C 1
ATOM 1306 O O . TYR A 1 170 ? 6.719 21.875 19.172 1 73.94 170 TYR A O 1
ATOM 1314 N N . GLY A 1 171 ? 8.609 21.219 20.188 1 70.69 171 GLY A N 1
ATOM 1315 C CA . GLY A 1 171 ? 8.617 22.312 21.141 1 70.69 171 GLY A CA 1
ATOM 1316 C C . GLY A 1 171 ? 8.047 21.938 22.5 1 70.69 171 GLY A C 1
ATOM 1317 O O . GLY A 1 171 ? 7.5 20.844 22.656 1 70.69 171 GLY A O 1
ATOM 1318 N N . ILE A 1 172 ? 8.156 22.828 23.406 1 77.31 172 ILE A N 1
ATOM 1319 C CA . ILE A 1 172 ? 7.848 22.609 24.812 1 77.31 172 ILE A CA 1
ATOM 1320 C C . ILE A 1 172 ? 6.34 22.453 24.984 1 77.31 172 ILE A C 1
ATOM 1322 O O . ILE A 1 172 ? 5.883 21.641 25.781 1 77.31 172 ILE A O 1
ATOM 1326 N N . ALA A 1 173 ? 5.508 23.156 24.219 1 73.31 173 ALA A N 1
ATOM 1327 C CA . ALA A 1 173 ? 4.055 23.078 24.359 1 73.31 173 ALA A CA 1
ATOM 1328 C C . ALA A 1 173 ? 3.555 21.672 24.047 1 73.31 173 ALA A C 1
ATOM 1330 O O . ALA A 1 173 ? 2.744 21.109 24.797 1 73.31 173 ALA A O 1
ATOM 1331 N N . LEU A 1 174 ? 4.043 21.109 22.922 1 76.69 174 LEU A N 1
ATOM 1332 C CA . LEU A 1 174 ? 3.617 19.766 22.547 1 76.69 174 LEU A CA 1
ATOM 1333 C C . LEU A 1 174 ? 4.09 18.734 23.562 1 76.69 174 LEU A C 1
ATOM 1335 O O . LEU A 1 174 ? 3.355 17.812 23.906 1 76.69 174 LEU A O 1
ATOM 1339 N N . ALA A 1 175 ? 5.281 18.906 24.047 1 83.94 175 ALA A N 1
ATOM 1340 C CA . ALA A 1 175 ? 5.816 18 25.047 1 83.94 175 ALA A CA 1
ATOM 1341 C C . ALA A 1 175 ? 4.965 18.016 26.312 1 83.94 175 ALA A C 1
ATOM 1343 O O . ALA A 1 175 ? 4.656 16.953 26.875 1 83.94 175 ALA A O 1
ATOM 1344 N N . GLU A 1 176 ? 4.562 19.141 26.719 1 82.38 176 GLU A N 1
ATOM 1345 C CA . GLU A 1 176 ? 3.764 19.266 27.922 1 82.38 176 GLU A CA 1
ATOM 1346 C C . GLU A 1 176 ? 2.365 18.688 27.734 1 82.38 176 GLU A C 1
ATOM 1348 O O . GLU A 1 176 ? 1.832 18.031 28.641 1 82.38 176 GLU A O 1
ATOM 1353 N N . VAL A 1 177 ? 1.77 18.969 26.547 1 80.44 177 VAL A N 1
ATOM 1354 C CA . VAL A 1 177 ? 0.436 18.453 26.25 1 80.44 177 VAL A CA 1
ATOM 1355 C C . VAL A 1 177 ? 0.451 16.922 26.266 1 80.44 177 VAL A C 1
ATOM 1357 O O . VAL A 1 177 ? -0.549 16.297 26.625 1 80.44 177 VAL A O 1
ATOM 1360 N N . HIS A 1 178 ? 1.638 16.359 25.984 1 90 178 HIS A N 1
ATOM 1361 C CA . HIS A 1 178 ? 1.76 14.906 25.984 1 90 178 HIS A CA 1
ATOM 1362 C C . HIS A 1 178 ? 2.156 14.375 27.359 1 90 178 HIS A C 1
ATOM 1364 O O . HIS A 1 178 ? 2.322 13.164 27.531 1 90 178 HIS A O 1
ATOM 1370 N N . GLY A 1 179 ? 2.33 15.305 28.297 1 91.31 179 GLY A N 1
ATOM 1371 C CA . GLY A 1 179 ? 2.539 14.906 29.672 1 91.31 179 GLY A CA 1
ATOM 1372 C C . GLY A 1 179 ? 3.979 14.539 29.984 1 91.31 179 GLY A C 1
ATOM 1373 O O . GLY A 1 179 ? 4.258 13.883 30.984 1 91.31 179 GLY A O 1
ATOM 1374 N N . ALA A 1 180 ? 4.863 14.875 29.125 1 93.25 180 ALA A N 1
ATOM 1375 C CA . ALA A 1 180 ? 6.273 14.57 29.359 1 93.25 180 ALA A CA 1
ATOM 1376 C C . ALA A 1 180 ? 6.742 15.188 30.688 1 93.25 180 ALA A C 1
ATOM 1378 O O . ALA A 1 180 ? 6.465 16.359 30.969 1 93.25 180 ALA A O 1
ATOM 1379 N N . GLY A 1 181 ? 7.387 14.391 31.438 1 94.12 181 GLY A N 1
ATOM 1380 C CA . GLY A 1 181 ? 7.938 14.875 32.688 1 94.12 181 GLY A CA 1
ATOM 1381 C C . GLY A 1 181 ? 7.023 14.625 33.875 1 94.12 181 GLY A C 1
ATOM 1382 O O . GLY A 1 181 ? 7.457 14.695 35.031 1 94.12 181 GLY A O 1
ATOM 1383 N N . LEU A 1 182 ? 5.797 14.406 33.656 1 94.81 182 LEU A N 1
ATOM 1384 C CA . LEU A 1 182 ? 4.844 14.203 34.75 1 94.81 182 LEU A CA 1
ATOM 1385 C C . LEU A 1 182 ? 5.039 12.828 35.375 1 94.81 182 LEU A C 1
ATOM 1387 O O . LEU A 1 182 ? 5.43 11.875 34.719 1 94.81 182 LEU A O 1
ATOM 1391 N N . SER A 1 183 ? 4.738 12.828 36.688 1 96.19 183 SER A N 1
ATOM 1392 C CA . SER A 1 183 ? 4.566 11.516 37.312 1 96.19 183 SER A CA 1
ATOM 1393 C C . SER A 1 183 ? 3.326 10.812 36.75 1 96.19 183 SER A C 1
ATOM 1395 O O . SER A 1 183 ? 2.469 11.445 36.125 1 96.19 183 SER A O 1
ATOM 1397 N N . LEU A 1 184 ? 3.338 9.516 36.969 1 96.25 184 LEU A N 1
ATOM 1398 C CA . LEU A 1 184 ? 2.189 8.773 36.469 1 96.25 184 LEU A CA 1
ATOM 1399 C C . LEU A 1 184 ? 0.902 9.242 37.125 1 96.25 184 LEU A C 1
ATOM 1401 O O . LEU A 1 184 ? -0.159 9.258 36.5 1 96.25 184 LEU A O 1
ATOM 1405 N N . GLU A 1 185 ? 0.998 9.609 38.375 1 95.81 185 GLU A N 1
ATOM 1406 C CA . GLU A 1 185 ? -0.161 10.133 39.094 1 95.81 185 GLU A CA 1
ATOM 1407 C C . GLU A 1 185 ? -0.604 11.477 38.531 1 95.81 185 GLU A C 1
ATOM 1409 O O . GLU A 1 185 ? -1.796 11.703 38.312 1 95.81 185 GLU A O 1
ATOM 1414 N N . GLU A 1 186 ? 0.34 12.297 38.344 1 94.94 186 GLU A N 1
ATOM 1415 C CA . GLU A 1 186 ? 0.044 13.594 37.75 1 94.94 186 GLU A CA 1
ATOM 1416 C C . GLU A 1 186 ? -0.526 13.438 36.344 1 94.94 186 GLU A C 1
ATOM 1418 O O . GLU A 1 186 ? -1.423 14.18 35.938 1 94.94 186 GLU A O 1
ATOM 1423 N N . PHE A 1 187 ? 0.076 12.562 35.594 1 95.31 187 PHE A N 1
ATOM 1424 C CA . PHE A 1 187 ? -0.402 12.289 34.25 1 95.31 187 PHE A CA 1
ATOM 1425 C C . PHE A 1 187 ? -1.873 11.891 34.281 1 95.31 187 PHE A C 1
ATOM 1427 O O . PHE A 1 187 ? -2.664 12.383 33.469 1 95.31 187 PHE A O 1
ATOM 1434 N N . GLU A 1 188 ? -2.193 10.945 35.094 1 93.56 188 GLU A N 1
ATOM 1435 C CA . GLU A 1 188 ? -3.582 10.508 35.219 1 93.56 188 GLU A CA 1
ATOM 1436 C C . GLU A 1 188 ? -4.512 11.688 35.5 1 93.56 188 GLU A C 1
ATOM 1438 O O . GLU A 1 188 ? -5.566 11.812 34.875 1 93.56 188 GLU A O 1
ATOM 1443 N N . GLU A 1 189 ? -4.145 12.578 36.375 1 91.94 189 GLU A N 1
ATOM 1444 C CA . GLU A 1 189 ? -4.973 13.695 36.812 1 91.94 189 GLU A CA 1
ATOM 1445 C C . GLU A 1 189 ? -5.078 14.766 35.719 1 91.94 189 GLU A C 1
ATOM 1447 O O . GLU A 1 189 ? -6.164 15.297 35.469 1 91.94 189 GLU A O 1
ATOM 1452 N N . LYS A 1 190 ? -4.051 14.984 35.125 1 89.94 190 LYS A N 1
ATOM 1453 C CA . LYS A 1 190 ? -3.998 16.172 34.25 1 89.94 190 LYS A CA 1
ATOM 1454 C C . LYS A 1 190 ? -4.266 15.805 32.812 1 89.94 190 LYS A C 1
ATOM 1456 O O . LYS A 1 190 ? -4.75 16.641 32.031 1 89.94 190 LYS A O 1
ATOM 1461 N N . ILE A 1 191 ? -3.863 14.602 32.438 1 89.31 191 ILE A N 1
ATOM 1462 C CA . ILE A 1 191 ? -3.9 14.266 31 1 89.31 191 ILE A CA 1
ATOM 1463 C C . ILE A 1 191 ? -4.949 13.188 30.766 1 89.31 191 ILE A C 1
ATOM 1465 O O . ILE A 1 191 ? -5.926 13.414 30.047 1 89.31 191 ILE A O 1
ATOM 1469 N N . ALA A 1 192 ? -4.773 12.078 31.375 1 88.44 192 ALA A N 1
ATOM 1470 C CA . ALA A 1 192 ? -5.617 10.922 31.094 1 88.44 192 ALA A CA 1
ATOM 1471 C C . ALA A 1 192 ? -7.082 11.227 31.391 1 88.44 192 ALA A C 1
ATOM 1473 O O . ALA A 1 192 ? -7.973 10.766 30.672 1 88.44 192 ALA A O 1
ATOM 1474 N N . SER A 1 193 ? -7.332 12.023 32.312 1 83.88 193 SER A N 1
ATOM 1475 C CA . SER A 1 193 ? -8.703 12.344 32.688 1 83.88 193 SER A CA 1
ATOM 1476 C C . SER A 1 193 ? -9.305 13.406 31.781 1 83.88 193 SER A C 1
ATOM 1478 O O . SER A 1 193 ? -10.523 13.594 31.781 1 83.88 193 SER A O 1
ATOM 1480 N N . ASN A 1 194 ? -8.477 14.156 31 1 75.12 194 ASN A N 1
ATOM 1481 C CA . ASN A 1 194 ? -8.93 15.18 30.062 1 75.12 194 ASN A CA 1
ATOM 1482 C C . ASN A 1 194 ? -8.852 14.688 28.625 1 75.12 194 ASN A C 1
ATOM 1484 O O . ASN A 1 194 ? -8.234 15.344 27.781 1 75.12 194 ASN A O 1
ATOM 1488 N N . ASN A 1 195 ? -9.523 13.641 28.375 1 74.94 195 ASN A N 1
ATOM 1489 C CA . ASN A 1 195 ? -9.477 12.906 27.109 1 74.94 195 ASN A CA 1
ATOM 1490 C C . ASN A 1 195 ? -10.578 13.367 26.156 1 74.94 195 ASN A C 1
ATOM 1492 O O . ASN A 1 195 ? -11.164 12.555 25.438 1 74.94 195 ASN A O 1
ATOM 1496 N N . ASP A 1 196 ? -10.805 14.68 26.109 1 75.06 196 ASP A N 1
ATOM 1497 C CA . ASP A 1 196 ? -11.977 15.18 25.391 1 75.06 196 ASP A CA 1
ATOM 1498 C C . ASP A 1 196 ? -11.68 15.367 23.906 1 75.06 196 ASP A C 1
ATOM 1500 O O . ASP A 1 196 ? -12.578 15.25 23.078 1 75.06 196 ASP A O 1
ATOM 1504 N N . LEU A 1 197 ? -10.477 15.609 23.594 1 79.31 197 LEU A N 1
ATOM 1505 C CA . LEU A 1 197 ? -10.148 15.82 22.188 1 79.31 197 LEU A CA 1
ATOM 1506 C C . LEU A 1 197 ? -9.805 14.5 21.516 1 79.31 197 LEU A C 1
ATOM 1508 O O . LEU A 1 197 ? -8.898 13.789 21.953 1 79.31 197 LEU A O 1
ATOM 1512 N N . PRO A 1 198 ? -10.469 14.18 20.484 1 86.06 198 PRO A N 1
ATOM 1513 C CA . PRO A 1 198 ? -10.18 12.914 19.797 1 86.06 198 PRO A CA 1
ATOM 1514 C C . PRO A 1 198 ? -8.812 12.891 19.141 1 86.06 198 PRO A C 1
ATOM 1516 O O . PRO A 1 198 ? -8.398 13.891 18.531 1 86.06 198 PRO A O 1
ATOM 1519 N N . SER A 1 199 ? -8.109 11.789 19.391 1 90.81 199 SER A N 1
ATOM 1520 C CA . SER A 1 199 ? -6.883 11.539 18.641 1 90.81 199 SER A CA 1
ATOM 1521 C C . SER A 1 199 ? -7.16 11.469 17.141 1 90.81 199 SER A C 1
ATOM 1523 O O . SER A 1 199 ? -8.266 11.125 16.719 1 90.81 199 SER A O 1
ATOM 1525 N N . PHE A 1 200 ? -6.148 11.758 16.359 1 92.94 200 PHE A N 1
ATOM 1526 C CA . PHE A 1 200 ? -6.297 11.703 14.906 1 92.94 200 PHE A CA 1
ATOM 1527 C C . PHE A 1 200 ? -6.355 10.258 14.43 1 92.94 200 PHE A C 1
ATOM 1529 O O . PHE A 1 200 ? -6.742 9.984 13.289 1 92.94 200 PHE A O 1
ATOM 1536 N N . MET A 1 201 ? -6 9.344 15.352 1 96.69 201 MET A N 1
ATOM 1537 C CA . MET A 1 201 ? -6.176 7.93 15.039 1 96.69 201 MET A CA 1
ATOM 1538 C C . MET A 1 201 ? -7.648 7.59 14.852 1 96.69 201 MET A C 1
ATOM 1540 O O . MET A 1 201 ? -7.988 6.676 14.094 1 96.69 201 MET A O 1
ATOM 1544 N N . ARG A 1 202 ? -8.492 8.367 15.531 1 96.56 202 ARG A N 1
ATOM 1545 C CA . ARG A 1 202 ? -9.922 8.172 15.32 1 96.56 202 ARG A CA 1
ATOM 1546 C C . ARG A 1 202 ? -10.297 8.406 13.859 1 96.56 202 ARG A C 1
ATOM 1548 O O . ARG A 1 202 ? -11.016 7.605 13.258 1 96.56 202 ARG A O 1
ATOM 1555 N N . ASN A 1 203 ? -9.836 9.5 13.289 1 97.88 203 ASN A N 1
ATOM 1556 C CA . ASN A 1 203 ? -10.094 9.82 11.883 1 97.88 203 ASN A CA 1
ATOM 1557 C C . ASN A 1 203 ? -9.562 8.727 10.961 1 97.88 203 ASN A C 1
ATOM 1559 O O . ASN A 1 203 ? -10.242 8.336 10.008 1 97.88 203 ASN A O 1
ATOM 1563 N N . SER A 1 204 ? -8.359 8.219 11.25 1 98.19 204 SER A N 1
ATOM 1564 C CA . SER A 1 204 ? -7.758 7.176 10.422 1 98.19 204 SER A CA 1
ATOM 1565 C C . SER A 1 204 ? -8.555 5.879 10.5 1 98.19 204 SER A C 1
ATOM 1567 O O . SER A 1 204 ? -8.781 5.223 9.484 1 98.19 204 SER A O 1
ATOM 1569 N N . ASN A 1 205 ? -8.93 5.531 11.75 1 98.81 205 ASN A N 1
ATOM 1570 C CA . ASN A 1 205 ? -9.734 4.324 11.898 1 98.81 205 ASN A CA 1
ATOM 1571 C C . ASN A 1 205 ? -11.039 4.418 11.117 1 98.81 205 ASN A C 1
ATOM 1573 O O . ASN A 1 205 ? -11.453 3.445 10.477 1 98.81 205 ASN A O 1
ATOM 1577 N N . GLU A 1 206 ? -11.664 5.566 11.203 1 98.69 206 GLU A N 1
ATOM 1578 C CA . GLU A 1 206 ? -12.922 5.742 10.492 1 98.69 206 GLU A CA 1
ATOM 1579 C C . GLU A 1 206 ? -12.711 5.723 8.984 1 98.69 206 GLU A C 1
ATOM 1581 O O . GLU A 1 206 ? -13.539 5.199 8.242 1 98.69 206 GLU A O 1
ATOM 1586 N N . TRP A 1 207 ? -11.633 6.305 8.516 1 98.69 207 TRP A N 1
ATOM 1587 C CA . TRP A 1 207 ? -11.234 6.23 7.117 1 98.69 207 TRP A CA 1
ATOM 1588 C C . TRP A 1 207 ? -11.102 4.777 6.664 1 98.69 207 TRP A C 1
ATOM 1590 O O . TRP A 1 207 ? -11.641 4.395 5.625 1 98.69 207 TRP A O 1
ATOM 1600 N N . LEU A 1 208 ? -10.422 3.941 7.449 1 98.75 208 LEU A N 1
ATOM 1601 C CA . LEU A 1 208 ? -10.242 2.527 7.141 1 98.75 208 LEU A CA 1
ATOM 1602 C C . LEU A 1 208 ? -11.578 1.8 7.109 1 98.75 208 LEU A C 1
ATOM 1604 O O . LEU A 1 208 ? -11.844 1.012 6.195 1 98.75 208 LEU A O 1
ATOM 1608 N N . CYS A 1 209 ? -12.438 2.096 8.125 1 98.69 209 CYS A N 1
ATOM 1609 C CA . CYS A 1 209 ? -13.75 1.46 8.156 1 98.69 209 CYS A CA 1
ATOM 1610 C C . CYS A 1 209 ? -14.539 1.787 6.895 1 98.69 209 CYS A C 1
ATOM 1612 O O . CYS A 1 209 ? -15.195 0.914 6.324 1 98.69 209 CYS A O 1
ATOM 1614 N N . SER A 1 210 ? -14.445 3.021 6.547 1 98.12 210 SER A N 1
ATOM 1615 C CA . SER A 1 210 ? -15.141 3.43 5.332 1 98.12 210 SER A CA 1
ATOM 1616 C C . SER A 1 210 ? -14.625 2.666 4.117 1 98.12 210 SER A C 1
ATOM 1618 O O . SER A 1 210 ? -15.406 2.193 3.293 1 98.12 210 SER A O 1
ATOM 1620 N N . GLN A 1 211 ? -13.328 2.508 3.947 1 96.75 211 GLN A N 1
ATOM 1621 C CA . GLN A 1 211 ? -12.711 1.803 2.828 1 96.75 211 GLN A CA 1
ATOM 1622 C C . GLN A 1 211 ? -13.102 0.329 2.822 1 96.75 211 GLN A C 1
ATOM 1624 O O . GLN A 1 211 ? -13.32 -0.256 1.758 1 96.75 211 GLN A O 1
ATOM 1629 N N . PHE A 1 212 ? -13.188 -0.266 3.996 1 97.69 212 PHE A N 1
ATOM 1630 C CA . PHE A 1 212 ? -13.469 -1.693 4.102 1 97.69 212 PHE A CA 1
ATOM 1631 C C . PHE A 1 212 ? -14.969 -1.961 4.031 1 97.69 212 PHE A C 1
ATOM 1633 O O . PHE A 1 212 ? -15.391 -3.113 3.926 1 97.69 212 PHE A O 1
ATOM 1640 N N . GLY A 1 213 ? -15.828 -0.898 4.141 1 97.19 213 GLY A N 1
ATOM 1641 C CA . GLY A 1 213 ? -17.266 -1.066 4.219 1 97.19 213 GLY A CA 1
ATOM 1642 C C . GLY A 1 213 ? -17.75 -1.559 5.578 1 97.19 213 GLY A C 1
ATOM 1643 O O . GLY A 1 213 ? -18.703 -2.33 5.664 1 97.19 213 GLY A O 1
ATOM 1644 N N . TRP A 1 214 ? -17.016 -1.195 6.609 1 98.38 214 TRP A N 1
ATOM 1645 C CA . TRP A 1 214 ? -17.359 -1.613 7.965 1 98.38 214 TRP A CA 1
ATOM 1646 C C . TRP A 1 214 ? -18.188 -0.542 8.664 1 98.38 214 TRP A C 1
ATOM 1648 O O . TRP A 1 214 ? -17.953 0.655 8.492 1 98.38 214 TRP A O 1
ATOM 1658 N N . THR A 1 215 ? -19.125 -0.949 9.445 1 98.31 215 THR A N 1
ATOM 1659 C CA . THR A 1 215 ? -19.906 -0.065 10.312 1 98.31 215 THR A CA 1
ATOM 1660 C C . THR A 1 215 ? -19.359 -0.077 11.734 1 98.31 215 THR A C 1
ATOM 1662 O O . THR A 1 215 ? -19.188 -1.143 12.336 1 98.31 215 THR A O 1
ATOM 1665 N N . ILE A 1 216 ? -19.141 1.041 12.266 1 98.5 216 ILE A N 1
ATOM 1666 C CA . ILE A 1 216 ? -18.531 1.161 13.586 1 98.5 216 ILE A CA 1
ATOM 1667 C C . ILE A 1 216 ? -19.578 0.894 14.664 1 98.5 216 ILE A C 1
ATOM 1669 O O . ILE A 1 216 ? -20.641 1.524 14.68 1 98.5 216 ILE A O 1
ATOM 1673 N N . LYS A 1 217 ? -19.297 0.013 15.523 1 98.62 217 LYS A N 1
ATOM 1674 C CA . LYS A 1 217 ? -20.141 -0.324 16.656 1 98.62 217 LYS A CA 1
ATOM 1675 C C . LYS A 1 217 ? -19.797 0.531 17.875 1 98.62 217 LYS A C 1
ATOM 1677 O O . LYS A 1 217 ? -20.688 1.012 18.578 1 98.62 217 LYS A O 1
ATOM 1682 N N . SER A 1 218 ? -18.531 0.696 18.141 1 98.31 218 SER A N 1
ATOM 1683 C CA . SER A 1 218 ? -18.047 1.542 19.219 1 98.31 218 SER A CA 1
ATOM 1684 C C . SER A 1 218 ? -16.641 2.035 18.969 1 98.31 218 SER A C 1
ATOM 1686 O O . SER A 1 218 ? -15.891 1.427 18.188 1 98.31 218 SER A O 1
ATOM 1688 N N . GLN A 1 219 ? -16.359 3.094 19.516 1 96.62 219 GLN A N 1
ATOM 1689 C CA . GLN A 1 219 ? -15.023 3.689 19.453 1 96.62 219 GLN A CA 1
ATOM 1690 C C . GLN A 1 219 ? -14.633 4.309 20.781 1 96.62 219 GLN A C 1
ATOM 1692 O O . GLN A 1 219 ? -15.398 5.078 21.375 1 96.62 219 GLN A O 1
ATOM 1697 N N . ASN A 1 220 ? -13.484 3.891 21.25 1 95.94 220 ASN A N 1
ATOM 1698 C CA . ASN A 1 220 ? -12.984 4.387 22.531 1 95.94 220 ASN A CA 1
ATOM 1699 C C . ASN A 1 220 ? -11.531 4.855 22.406 1 95.94 220 ASN A C 1
ATOM 1701 O O . ASN A 1 220 ? -10.758 4.301 21.625 1 95.94 220 ASN A O 1
ATOM 1705 N N . GLN A 1 221 ? -11.234 5.867 23.141 1 96 221 GLN A N 1
ATOM 1706 C CA . GLN A 1 221 ? -9.883 6.414 23.188 1 96 221 GLN A CA 1
ATOM 1707 C C . GLN A 1 221 ? -9.328 6.383 24.609 1 96 221 GLN A C 1
ATOM 1709 O O . GLN A 1 221 ? -10.055 6.668 25.562 1 96 221 GLN A O 1
ATOM 1714 N N . LYS A 1 222 ? -8.117 6.02 24.734 1 95.19 222 LYS A N 1
ATOM 1715 C CA . LYS A 1 222 ? -7.387 6.066 26 1 95.19 222 LYS A CA 1
ATOM 1716 C C . LYS A 1 222 ? -6.027 6.742 25.828 1 95.19 222 LYS A C 1
ATOM 1718 O O . LYS A 1 222 ? -5.332 6.496 24.844 1 95.19 222 LYS A O 1
ATOM 1723 N N . LEU A 1 223 ? -5.762 7.629 26.672 1 95.19 223 LEU A N 1
ATOM 1724 C CA . LEU A 1 223 ? -4.43 8.219 26.734 1 95.19 223 LEU A CA 1
ATOM 1725 C C . LEU A 1 223 ? -3.557 7.492 27.75 1 95.19 223 LEU A C 1
ATOM 1727 O O . LEU A 1 223 ? -3.877 7.457 28.938 1 95.19 223 LEU A O 1
ATOM 1731 N N . VAL A 1 224 ? -2.463 6.945 27.266 1 95.62 224 VAL A N 1
ATOM 1732 C CA . VAL A 1 224 ? -1.606 6.113 28.094 1 95.62 224 VAL A CA 1
ATOM 1733 C C . VAL A 1 224 ? -0.215 6.734 28.188 1 95.62 224 VAL A C 1
ATOM 1735 O O . VAL A 1 224 ? 0.391 7.074 27.172 1 95.62 224 VAL A O 1
ATOM 1738 N N . PRO A 1 225 ? 0.276 6.871 29.391 1 95.94 225 PRO A N 1
ATOM 1739 C CA . PRO A 1 225 ? 1.627 7.43 29.516 1 95.94 225 PRO A CA 1
ATOM 1740 C C . PRO A 1 225 ? 2.703 6.48 28.984 1 95.94 225 PRO A C 1
ATOM 1742 O O . PRO A 1 225 ? 2.602 5.266 29.172 1 95.94 225 PRO A O 1
ATOM 1745 N N . MET A 1 226 ? 3.643 7.02 28.281 1 96.44 226 MET A N 1
ATOM 1746 C CA . MET A 1 226 ? 4.859 6.297 27.922 1 96.44 226 MET A CA 1
ATOM 1747 C C . MET A 1 226 ? 5.969 6.559 28.938 1 96.44 226 MET A C 1
ATOM 1749 O O . MET A 1 226 ? 6.109 7.676 29.422 1 96.44 226 MET A O 1
ATOM 1753 N N . THR A 1 227 ? 6.695 5.508 29.25 1 96.81 227 THR A N 1
ATOM 1754 C CA . THR A 1 227 ? 7.762 5.672 30.234 1 96.81 227 THR A CA 1
ATOM 1755 C C . THR A 1 227 ? 9.078 5.109 29.703 1 96.81 227 THR A C 1
ATOM 1757 O O . THR A 1 227 ? 9.117 4.523 28.609 1 96.81 227 THR A O 1
ATOM 1760 N N . HIS A 1 228 ? 10.094 5.383 30.375 1 96.19 228 HIS A N 1
ATOM 1761 C CA . HIS A 1 228 ? 11.422 4.832 30.125 1 96.19 228 HIS A CA 1
ATOM 1762 C C . HIS A 1 228 ? 12.062 4.352 31.422 1 96.19 228 HIS A C 1
ATOM 1764 O O . HIS A 1 228 ? 11.867 4.957 32.469 1 96.19 228 HIS A O 1
ATOM 1770 N N . ASN A 1 229 ? 12.82 3.361 31.328 1 96 229 ASN A N 1
ATOM 1771 C CA . ASN A 1 229 ? 13.328 2.684 32.5 1 96 229 ASN A CA 1
ATOM 1772 C C . ASN A 1 229 ? 14.531 3.41 33.094 1 96 229 ASN A C 1
ATOM 1774 O O . ASN A 1 229 ? 14.945 3.123 34.219 1 96 229 ASN A O 1
ATOM 1778 N N . GLU A 1 230 ? 15.102 4.312 32.406 1 96.88 230 GLU A N 1
ATOM 1779 C CA . GLU A 1 230 ? 16.219 5.137 32.875 1 96.88 230 GLU A CA 1
ATOM 1780 C C . GLU A 1 230 ? 15.867 6.621 32.812 1 96.88 230 GLU A C 1
ATOM 1782 O O . GLU A 1 230 ? 14.922 7.012 32.125 1 96.88 230 GLU A O 1
ATOM 1787 N N . ASP A 1 231 ? 16.625 7.395 33.594 1 97 231 ASP A N 1
ATOM 1788 C CA . ASP A 1 231 ? 16.484 8.844 33.469 1 97 231 ASP A CA 1
ATOM 1789 C C . ASP A 1 231 ? 16.703 9.297 32.031 1 97 231 ASP A C 1
ATOM 1791 O O . ASP A 1 231 ? 17.578 8.766 31.344 1 97 231 ASP A O 1
ATOM 1795 N N . LEU A 1 232 ? 15.852 10.188 31.609 1 96.75 232 LEU A N 1
ATOM 1796 C CA . LEU A 1 232 ? 15.914 10.672 30.234 1 96.75 232 LEU A CA 1
ATOM 1797 C C . LEU A 1 232 ? 15.922 12.195 30.188 1 96.75 232 LEU A C 1
ATOM 1799 O O . LEU A 1 232 ? 14.984 12.844 30.656 1 96.75 232 LEU A O 1
ATOM 1803 N N . TYR A 1 233 ? 16.953 12.781 29.703 1 95.88 233 TYR A N 1
ATOM 1804 C CA . TYR A 1 233 ? 17.031 14.242 29.609 1 95.88 233 TYR A CA 1
ATOM 1805 C C . TYR A 1 233 ? 16.25 14.758 28.422 1 95.88 233 TYR A C 1
ATOM 1807 O O . TYR A 1 233 ? 16.391 14.258 27.297 1 95.88 233 TYR A O 1
ATOM 1815 N N . SER A 1 234 ? 15.383 15.703 28.688 1 95.19 234 SER A N 1
ATOM 1816 C CA . SER A 1 234 ? 14.648 16.391 27.641 1 95.19 234 SER A CA 1
ATOM 1817 C C . SER A 1 234 ? 15.211 17.797 27.406 1 95.19 234 SER A C 1
ATOM 1819 O O . SER A 1 234 ? 15.148 18.656 28.281 1 95.19 234 SER A O 1
ATOM 1821 N N . GLU A 1 235 ? 15.711 18 26.25 1 92 235 GLU A N 1
ATOM 1822 C CA . GLU A 1 235 ? 16.203 19.328 25.906 1 92 235 GLU A CA 1
ATOM 1823 C C . GLU A 1 235 ? 15.078 20.344 25.875 1 92 235 GLU A C 1
ATOM 1825 O O . GLU A 1 235 ? 15.258 21.484 26.297 1 92 235 GLU A O 1
ATOM 1830 N N . THR A 1 236 ? 14.016 19.922 25.422 1 88.38 236 THR A N 1
ATOM 1831 C CA . THR A 1 236 ? 12.852 20.797 25.266 1 88.38 236 THR A CA 1
ATOM 1832 C C . THR A 1 236 ? 12.32 21.234 26.625 1 88.38 236 THR A C 1
ATOM 1834 O O . THR A 1 236 ? 11.984 22.406 26.812 1 88.38 236 THR A O 1
ATOM 1837 N N . LEU A 1 237 ? 12.305 20.312 27.562 1 90.81 237 LEU A N 1
ATOM 1838 C CA . LEU A 1 237 ? 11.812 20.625 28.906 1 90.81 237 LEU A CA 1
ATOM 1839 C C . LEU A 1 237 ? 12.914 21.266 29.75 1 90.81 237 LEU A C 1
ATOM 1841 O O . LEU A 1 237 ? 12.633 21.875 30.781 1 90.81 237 LEU A O 1
ATOM 1845 N N . GLY A 1 238 ? 14.109 21.078 29.266 1 92.38 238 GLY A N 1
ATOM 1846 C CA . GLY A 1 238 ? 15.258 21.578 30.016 1 92.38 238 GLY A CA 1
ATOM 1847 C C . GLY A 1 238 ? 15.477 20.844 31.312 1 92.38 238 GLY A C 1
ATOM 1848 O O . GLY A 1 238 ? 15.969 21.422 32.281 1 92.38 238 GLY A O 1
ATOM 1849 N N . LYS A 1 239 ? 15.016 19.703 31.406 1 94 239 LYS A N 1
ATOM 1850 C CA . LYS A 1 239 ? 15.164 18.938 32.656 1 94 239 LYS A CA 1
ATOM 1851 C C . LYS A 1 239 ? 15.227 17.438 32.344 1 94 239 LYS A C 1
ATOM 1853 O O . LYS A 1 239 ? 14.906 17 31.25 1 94 239 LYS A O 1
ATOM 1858 N N . THR A 1 240 ? 15.688 16.719 33.312 1 97.12 240 THR A N 1
ATOM 1859 C CA . THR A 1 240 ? 15.711 15.266 33.25 1 97.12 240 THR A CA 1
ATOM 1860 C C . THR A 1 240 ? 14.375 14.688 33.719 1 97.12 240 THR A C 1
ATOM 1862 O O . THR A 1 240 ? 13.867 15.055 34.781 1 97.12 240 THR A O 1
ATOM 1865 N N . ILE A 1 241 ? 13.82 13.859 32.875 1 97.12 241 ILE A N 1
ATOM 1866 C CA . ILE A 1 241 ? 12.641 13.086 33.25 1 97.12 241 ILE A CA 1
ATOM 1867 C C . ILE A 1 241 ? 13.062 11.852 34.031 1 97.12 241 ILE A C 1
ATOM 1869 O O . ILE A 1 241 ? 13.773 10.984 33.531 1 97.12 241 ILE A O 1
ATOM 1873 N N . PRO A 1 242 ? 12.625 11.75 35.312 1 97.31 242 PRO A N 1
ATOM 1874 C CA . PRO A 1 242 ? 13.039 10.586 36.094 1 97.31 242 PRO A CA 1
ATOM 1875 C C . PRO A 1 242 ? 12.523 9.266 35.531 1 97.31 242 PRO A C 1
ATOM 1877 O O . PRO A 1 242 ? 11.445 9.227 34.938 1 97.31 242 PRO A O 1
ATOM 1880 N N . ALA A 1 243 ? 13.344 8.211 35.75 1 97.25 243 ALA A N 1
ATOM 1881 C CA . ALA A 1 243 ? 12.906 6.867 35.344 1 97.25 243 ALA A CA 1
ATOM 1882 C C . ALA A 1 243 ? 11.5 6.582 35.875 1 97.25 243 ALA A C 1
ATOM 1884 O O . ALA A 1 243 ? 11.18 6.871 37.031 1 97.25 243 ALA A O 1
ATOM 1885 N N . GLY A 1 244 ? 10.703 6.09 34.969 1 96.62 244 GLY A N 1
ATOM 1886 C CA . GLY A 1 244 ? 9.359 5.707 35.344 1 96.62 244 GLY A CA 1
ATOM 1887 C C . GLY A 1 244 ? 8.344 6.82 35.156 1 96.62 244 GLY A C 1
ATOM 1888 O O . GLY A 1 244 ? 7.137 6.574 35.188 1 96.62 244 GLY A O 1
ATOM 1889 N N . HIS A 1 245 ? 8.75 8.039 35 1 97.19 245 HIS A N 1
ATOM 1890 C CA . HIS A 1 245 ? 7.848 9.141 34.719 1 97.19 245 HIS A CA 1
ATOM 1891 C C . HIS A 1 245 ? 7.449 9.156 33.25 1 97.19 245 HIS A C 1
ATOM 1893 O O . HIS A 1 245 ? 8.094 8.492 32.406 1 97.19 245 HIS A O 1
ATOM 1899 N N . ALA A 1 246 ? 6.418 9.891 33.031 1 97.31 246 ALA A N 1
ATOM 1900 C CA . ALA A 1 246 ? 5.922 9.953 31.641 1 97.31 246 ALA A CA 1
ATOM 1901 C C . ALA A 1 246 ? 6.898 10.703 30.75 1 97.31 246 ALA A C 1
ATOM 1903 O O . ALA A 1 246 ? 7.297 11.828 31.047 1 97.31 246 ALA A O 1
ATOM 1904 N N . THR A 1 247 ? 7.316 10.086 29.672 1 97 247 THR A N 1
ATOM 1905 C CA . THR A 1 247 ? 8.117 10.742 28.641 1 97 247 THR A CA 1
ATOM 1906 C C . THR A 1 247 ? 7.223 11.32 27.547 1 97 247 THR A C 1
ATOM 1908 O O . THR A 1 247 ? 7.703 12.016 26.656 1 97 247 THR A O 1
ATOM 1911 N N . GLY A 1 248 ? 6.027 11.039 27.594 1 95.25 248 GLY A N 1
ATOM 1912 C CA . GLY A 1 248 ? 4.953 11.391 26.672 1 95.25 248 GLY A CA 1
ATOM 1913 C C . GLY A 1 248 ? 3.75 10.469 26.781 1 95.25 248 GLY A C 1
ATOM 1914 O O . GLY A 1 248 ? 3.414 10.008 27.875 1 95.25 248 GLY A O 1
ATOM 1915 N N . MET A 1 249 ? 3.062 10.297 25.719 1 94.38 249 MET A N 1
ATOM 1916 C CA . MET A 1 249 ? 1.871 9.461 25.828 1 94.38 249 MET A CA 1
ATOM 1917 C C . MET A 1 249 ? 1.552 8.781 24.5 1 94.38 249 MET A C 1
ATOM 1919 O O . MET A 1 249 ? 2.115 9.133 23.469 1 94.38 249 MET A O 1
ATOM 1923 N N . SER A 1 250 ? 0.841 7.773 24.656 1 95.56 250 SER A N 1
ATOM 1924 C CA . SER A 1 250 ? 0.186 7.105 23.547 1 95.56 250 SER A CA 1
ATOM 1925 C C . SER A 1 250 ? -1.32 7.344 23.562 1 95.56 250 SER A C 1
ATOM 1927 O O . SER A 1 250 ? -1.989 7.051 24.547 1 95.56 250 SER A O 1
ATOM 1929 N N . ALA A 1 251 ? -1.812 8 22.516 1 95.31 251 ALA A N 1
ATOM 1930 C CA . ALA A 1 251 ? -3.258 8.031 22.312 1 95.31 251 ALA A CA 1
ATOM 1931 C C . ALA A 1 251 ? -3.734 6.777 21.594 1 95.31 251 ALA A C 1
ATOM 1933 O O . ALA A 1 251 ? -3.465 6.602 20.406 1 95.31 251 ALA A O 1
ATOM 1934 N N . VAL A 1 252 ? -4.422 5.906 22.312 1 97.12 252 VAL A N 1
ATOM 1935 C CA . VAL A 1 252 ? -4.863 4.625 21.766 1 97.12 252 VAL A CA 1
ATOM 1936 C C . VAL A 1 252 ? -6.348 4.695 21.422 1 97.12 252 VAL A C 1
ATOM 1938 O O . VAL A 1 252 ? -7.18 5.008 22.281 1 97.12 252 VAL A O 1
ATOM 1941 N N . VAL A 1 253 ? -6.672 4.43 20.188 1 97.94 253 VAL A N 1
ATOM 1942 C CA . VAL A 1 253 ? -8.07 4.398 19.766 1 97.94 253 VAL A CA 1
ATOM 1943 C C . VAL A 1 253 ? -8.461 2.973 19.375 1 97.94 253 VAL A C 1
ATOM 1945 O O . VAL A 1 253 ? -7.797 2.342 18.547 1 97.94 253 VAL A O 1
ATOM 1948 N N . THR A 1 254 ? -9.445 2.461 20 1 98.62 254 THR A N 1
ATOM 1949 C CA . THR A 1 254 ? -10.008 1.151 19.688 1 98.62 254 THR A CA 1
ATOM 1950 C C . THR A 1 254 ? -11.359 1.293 18.984 1 98.62 254 THR A C 1
ATOM 1952 O O . THR A 1 254 ? -12.281 1.9 19.516 1 98.62 254 THR A O 1
ATOM 1955 N N . THR A 1 255 ? -11.484 0.798 17.812 1 98.81 255 THR A N 1
ATOM 1956 C CA . THR A 1 255 ? -12.711 0.816 17.031 1 98.81 255 THR A CA 1
ATOM 1957 C C . THR A 1 255 ? -13.234 -0.6 16.797 1 98.81 255 THR A C 1
ATOM 1959 O O . THR A 1 255 ? -12.547 -1.434 16.203 1 98.81 255 THR A O 1
ATOM 1962 N N . VAL A 1 256 ? -14.375 -0.849 17.312 1 98.81 256 VAL A N 1
ATOM 1963 C CA . VAL A 1 256 ? -15.055 -2.129 17.141 1 98.81 256 VAL A CA 1
ATOM 1964 C C . VAL A 1 256 ? -16.109 -2.014 16.047 1 98.81 256 VAL A C 1
ATOM 1966 O O . VAL A 1 256 ? -16.875 -1.043 16 1 98.81 256 VAL A O 1
ATOM 1969 N N . THR A 1 257 ? -16.188 -2.953 15.133 1 98.75 257 THR A N 1
ATOM 1970 C CA . THR A 1 257 ? -17.109 -2.873 14.008 1 98.75 257 THR A CA 1
ATOM 1971 C C . THR A 1 257 ? -18.188 -3.941 14.117 1 98.75 257 THR A C 1
ATOM 1973 O O . THR A 1 257 ? -18.016 -4.934 14.828 1 98.75 257 THR A O 1
ATOM 1976 N N . HIS A 1 258 ? -19.281 -3.758 13.398 1 98.56 258 HIS A N 1
ATOM 1977 C CA . HIS A 1 258 ? -20.359 -4.738 13.359 1 98.56 258 HIS A CA 1
ATOM 1978 C C . HIS A 1 258 ? -19.984 -5.945 12.508 1 98.56 258 HIS A C 1
ATOM 1980 O O . HIS A 1 258 ? -20.562 -7.027 12.664 1 98.56 258 HIS A O 1
ATOM 1986 N N . GLN A 1 259 ? -19.016 -5.84 11.633 1 98 259 GLN A N 1
ATOM 1987 C CA . GLN A 1 259 ? -18.609 -6.91 10.734 1 98 259 GLN A CA 1
ATOM 1988 C C . GLN A 1 259 ? -17.609 -7.848 11.398 1 98 259 GLN A C 1
ATOM 1990 O O . GLN A 1 259 ? -17.266 -8.898 10.852 1 98 259 GLN A O 1
ATOM 1995 N N . GLY A 1 260 ? -17.078 -7.387 12.609 1 97.81 260 GLY A N 1
ATOM 1996 C CA . GLY A 1 260 ? -16.234 -8.305 13.352 1 97.81 260 GLY A CA 1
ATOM 1997 C C . GLY A 1 260 ? -14.859 -7.73 13.648 1 97.81 260 GLY A C 1
ATOM 1998 O O . GLY A 1 260 ? -14.414 -7.73 14.797 1 97.81 260 GLY A O 1
ATOM 1999 N N . PRO A 1 261 ? -14.141 -7.188 12.711 1 98.69 261 PRO A N 1
ATOM 2000 C CA . PRO A 1 261 ? -12.781 -6.711 12.945 1 98.69 261 PRO A CA 1
ATOM 2001 C C . PRO A 1 261 ? -12.719 -5.578 13.969 1 98.69 261 PRO A C 1
ATOM 2003 O O . PRO A 1 261 ? -13.656 -4.781 14.07 1 98.69 261 PRO A O 1
ATOM 2006 N N . VAL A 1 262 ? -11.648 -5.57 14.703 1 98.88 262 VAL A N 1
ATOM 2007 C CA . VAL A 1 262 ? -11.32 -4.496 15.625 1 98.88 262 VAL A CA 1
ATOM 2008 C C . VAL A 1 262 ? -10.055 -3.773 15.156 1 98.88 262 VAL A C 1
ATOM 2010 O O . VAL A 1 262 ? -9.086 -4.41 14.742 1 98.88 262 VAL A O 1
ATOM 2013 N N . ILE A 1 263 ? -10.102 -2.494 15.109 1 98.88 263 ILE A N 1
ATOM 2014 C CA . ILE A 1 263 ? -8.914 -1.703 14.805 1 98.88 263 ILE A CA 1
ATOM 2015 C C . ILE A 1 263 ? -8.398 -1.036 16.078 1 98.88 263 ILE A C 1
ATOM 2017 O O . ILE A 1 263 ? -9.156 -0.364 16.781 1 98.88 263 ILE A O 1
ATOM 2021 N N . VAL A 1 264 ? -7.164 -1.238 16.422 1 98.81 264 VAL A N 1
ATOM 2022 C CA . VAL A 1 264 ? -6.488 -0.568 17.531 1 98.81 264 VAL A CA 1
ATOM 2023 C C . VAL A 1 264 ? -5.273 0.196 17 1 98.81 264 VAL A C 1
ATOM 2025 O O . VAL A 1 264 ? -4.27 -0.409 16.609 1 98.81 264 VAL A O 1
ATOM 2028 N N . SER A 1 265 ? -5.371 1.435 17 1 98.38 265 SER A N 1
ATOM 2029 C CA . SER A 1 265 ? -4.273 2.262 16.516 1 98.38 265 SER A CA 1
ATOM 2030 C C . SER A 1 265 ? -3.771 3.209 17.594 1 98.38 265 SER A C 1
ATOM 2032 O O . SER A 1 265 ? -4.531 3.604 18.484 1 98.38 265 SER A O 1
ATOM 2034 N N . GLU A 1 266 ? -2.482 3.525 17.5 1 97.31 266 GLU A N 1
ATOM 2035 C CA . GLU A 1 266 ? -1.841 4.359 18.516 1 97.31 266 GLU A CA 1
ATOM 2036 C C . GLU A 1 266 ? -0.963 5.43 17.875 1 97.31 266 GLU A C 1
ATOM 2038 O O . GLU A 1 266 ? -0.209 5.145 16.938 1 97.31 266 GLU A O 1
ATOM 2043 N N . CYS A 1 267 ? -1.143 6.551 18.312 1 95.31 267 CYS A N 1
ATOM 2044 C CA . CYS A 1 267 ? -0.216 7.641 18.031 1 95.31 267 CYS A CA 1
ATOM 2045 C C . CYS A 1 267 ? 0.615 7.984 19.266 1 95.31 267 CYS A C 1
ATOM 2047 O O . CYS A 1 267 ? 0.073 8.406 20.281 1 95.31 267 CYS A O 1
ATOM 2049 N N . ILE A 1 268 ? 1.879 7.875 19.172 1 95.25 268 ILE A N 1
ATOM 2050 C CA . ILE A 1 268 ? 2.771 7.992 20.312 1 95.25 268 ILE A CA 1
ATOM 2051 C C . ILE A 1 268 ? 3.65 9.227 20.172 1 95.25 268 ILE A C 1
ATOM 2053 O O . ILE A 1 268 ? 4.406 9.352 19.203 1 95.25 268 ILE A O 1
ATOM 2057 N N . GLY A 1 269 ? 3.453 10.117 20.984 1 93.5 269 GLY A N 1
ATOM 2058 C CA . GLY A 1 269 ? 4.355 11.25 21.125 1 93.5 269 GLY A CA 1
ATOM 2059 C C . GLY A 1 269 ? 5.125 11.234 22.438 1 93.5 269 GLY A C 1
ATOM 2060 O O . GLY A 1 269 ? 4.527 11.297 23.516 1 93.5 269 GLY A O 1
ATOM 2061 N N . LYS A 1 270 ? 6.414 11.188 22.344 1 95 270 LYS A N 1
ATOM 2062 C CA . LYS A 1 270 ? 7.219 11.102 23.547 1 95 270 LYS A CA 1
ATOM 2063 C C . LYS A 1 270 ? 8.641 11.594 23.312 1 95 270 LYS A C 1
ATOM 2065 O O . LYS A 1 270 ? 9.047 11.789 22.156 1 95 270 LYS A O 1
ATOM 2070 N N . VAL A 1 271 ? 9.297 11.844 24.391 1 93.94 271 VAL A N 1
ATOM 2071 C CA . VAL A 1 271 ? 10.734 12.086 24.312 1 93.94 271 VAL A CA 1
ATOM 2072 C C . VAL A 1 271 ? 11.461 10.781 23.984 1 93.94 271 VAL A C 1
ATOM 2074 O O . VAL A 1 271 ? 11.305 9.781 24.688 1 93.94 271 VAL A O 1
ATOM 2077 N N . TYR A 1 272 ? 12.211 10.789 22.906 1 94.62 272 TYR A N 1
ATOM 2078 C CA . TYR A 1 272 ? 12.898 9.578 22.469 1 94.62 272 TYR A CA 1
ATOM 2079 C C . TYR A 1 272 ? 14.156 9.336 23.297 1 94.62 272 TYR A C 1
ATOM 2081 O O . TYR A 1 272 ? 14.883 10.273 23.625 1 94.62 272 TYR A O 1
ATOM 2089 N N . ALA A 1 273 ? 14.289 8.133 23.688 1 94.38 273 ALA A N 1
ATOM 2090 C CA . ALA A 1 273 ? 15.586 7.695 24.203 1 94.38 273 ALA A CA 1
ATOM 2091 C C . ALA A 1 273 ? 16.594 7.508 23.078 1 94.38 273 ALA A C 1
ATOM 2093 O O . ALA A 1 273 ? 16.25 7.613 21.906 1 94.38 273 ALA A O 1
ATOM 2094 N N . GLU A 1 274 ? 17.844 7.316 23.484 1 91.06 274 GLU A N 1
ATOM 2095 C CA . GLU A 1 274 ? 18.906 7.098 22.5 1 91.06 274 GLU A CA 1
ATOM 2096 C C . GLU A 1 274 ? 18.578 5.91 21.594 1 91.06 274 GLU A C 1
ATOM 2098 O O . GLU A 1 274 ? 18.188 4.844 22.078 1 91.06 274 GLU A O 1
ATOM 2103 N N . GLY A 1 275 ? 18.672 6.148 20.297 1 91.19 275 GLY A N 1
ATOM 2104 C CA . GLY A 1 275 ? 18.469 5.074 19.344 1 91.19 275 GLY A CA 1
ATOM 2105 C C . GLY A 1 275 ? 17.031 4.961 18.859 1 91.19 275 GLY A C 1
ATOM 2106 O O . GLY A 1 275 ? 16.75 4.293 17.859 1 91.19 275 GLY A O 1
ATOM 2107 N N . GLU A 1 276 ? 16.094 5.535 19.562 1 92.56 276 GLU A N 1
ATOM 2108 C CA . GLU A 1 276 ? 14.703 5.484 19.125 1 92.56 276 GLU A CA 1
ATOM 2109 C C . GLU A 1 276 ? 14.469 6.387 17.922 1 92.56 276 GLU A C 1
ATOM 2111 O O . GLU A 1 276 ? 15.086 7.453 17.812 1 92.56 276 GLU A O 1
ATOM 2116 N N . THR A 1 277 ? 13.695 5.879 17.031 1 92.62 277 THR A N 1
ATOM 2117 C CA . THR A 1 277 ? 13.328 6.617 15.82 1 92.62 277 THR A CA 1
ATOM 2118 C C . THR A 1 277 ? 11.828 6.555 15.586 1 92.62 277 THR A C 1
ATOM 2120 O O . THR A 1 277 ? 11.125 5.777 16.234 1 92.62 277 THR A O 1
ATOM 2123 N N . ASP A 1 278 ? 11.398 7.469 14.766 1 93.31 278 ASP A N 1
ATOM 2124 C CA . ASP A 1 278 ? 9.984 7.398 14.383 1 93.31 278 ASP A CA 1
ATOM 2125 C C . ASP A 1 278 ? 9.641 6.02 13.82 1 93.31 278 ASP A C 1
ATOM 2127 O O . ASP A 1 278 ? 10.477 5.371 13.195 1 93.31 278 ASP A O 1
ATOM 2131 N N . CYS A 1 279 ? 8.492 5.621 14.125 1 93.5 279 CYS A N 1
ATOM 2132 C CA . CYS A 1 279 ? 8.086 4.332 13.57 1 93.5 279 CYS A CA 1
ATOM 2133 C C . CYS A 1 279 ? 6.68 4.406 12.992 1 93.5 279 CYS A C 1
ATOM 2135 O O . CYS A 1 279 ? 5.926 5.332 13.305 1 93.5 279 CYS A O 1
ATOM 2137 N N . ASN A 1 280 ? 6.348 3.621 12.102 1 98.06 280 ASN A N 1
ATOM 2138 C CA . ASN A 1 280 ? 5.039 3.297 11.547 1 98.06 280 ASN A CA 1
ATOM 2139 C C . ASN A 1 280 ? 4.875 1.794 11.344 1 98.06 280 ASN A C 1
ATOM 2141 O O . ASN A 1 280 ? 5.168 1.271 10.266 1 98.06 280 ASN A O 1
ATOM 2145 N N . ASP A 1 281 ? 4.359 1.082 12.367 1 98 281 ASP A N 1
ATOM 2146 C CA . ASP A 1 281 ? 4.258 -0.374 12.391 1 98 281 ASP A CA 1
ATOM 2147 C C . ASP A 1 281 ? 2.799 -0.821 12.438 1 98 281 ASP A C 1
ATOM 2149 O O . ASP A 1 281 ? 2.035 -0.375 13.289 1 98 281 ASP A O 1
ATOM 2153 N N . TRP A 1 282 ? 2.436 -1.667 11.555 1 98.69 282 TRP A N 1
ATOM 2154 C CA . TRP A 1 282 ? 1.063 -2.158 11.5 1 98.69 282 TRP A CA 1
ATOM 2155 C C . TRP A 1 282 ? 1.034 -3.68 11.383 1 98.69 282 TRP A C 1
ATOM 2157 O O . TRP A 1 282 ? 1.913 -4.277 10.75 1 98.69 282 TRP A O 1
ATOM 2167 N N . VAL A 1 283 ? 0.083 -4.281 12.016 1 98.69 283 VAL A N 1
ATOM 2168 C CA . VAL A 1 283 ? -0.179 -5.711 11.914 1 98.69 283 VAL A CA 1
ATOM 2169 C C . VAL A 1 283 ? -1.639 -5.945 11.531 1 98.69 283 VAL A C 1
ATOM 2171 O O . VAL A 1 283 ? -2.549 -5.414 12.172 1 98.69 283 VAL A O 1
ATOM 2174 N N . ILE A 1 284 ? -1.872 -6.629 10.477 1 98.75 284 ILE A N 1
ATOM 2175 C CA . ILE A 1 284 ? -3.191 -7.156 10.148 1 98.75 284 ILE A CA 1
ATOM 2176 C C . ILE A 1 284 ? -3.297 -8.609 10.609 1 98.75 284 ILE A C 1
ATOM 2178 O O . ILE A 1 284 ? -2.648 -9.492 10.047 1 98.75 284 ILE A O 1
ATOM 2182 N N . GLN A 1 285 ? -4.086 -8.781 11.641 1 98.62 285 GLN A N 1
ATOM 2183 C CA . GLN A 1 285 ? -4.297 -10.125 12.164 1 98.62 285 GLN A CA 1
ATOM 2184 C C . GLN A 1 285 ? -5.484 -10.805 11.492 1 98.62 285 GLN A C 1
ATOM 2186 O O . GLN A 1 285 ? -6.527 -10.18 11.281 1 98.62 285 GLN A O 1
ATOM 2191 N N . GLY A 1 286 ? -5.375 -12.031 11.227 1 98.19 286 GLY A N 1
ATOM 2192 C CA . GLY A 1 286 ? -6.336 -12.844 10.484 1 98.19 286 GLY A CA 1
ATOM 2193 C C . GLY A 1 286 ? -5.691 -13.992 9.742 1 98.19 286 GLY A C 1
ATOM 2194 O O . GLY A 1 286 ? -4.793 -14.656 10.266 1 98.19 286 GLY A O 1
ATOM 2195 N N . GLU A 1 287 ? -6.203 -14.195 8.469 1 97.81 287 GLU A N 1
ATOM 2196 C CA . GLU A 1 287 ? -5.621 -15.219 7.613 1 97.81 287 GLU A CA 1
ATOM 2197 C C . GLU A 1 287 ? -5.129 -14.625 6.297 1 97.81 287 GLU A C 1
ATOM 2199 O O . GLU A 1 287 ? -5.93 -14.281 5.426 1 97.81 287 GLU A O 1
ATOM 2204 N N . PRO A 1 288 ? -3.898 -14.578 6.105 1 97.69 288 PRO A N 1
ATOM 2205 C CA . PRO A 1 288 ? -2.863 -14.758 7.129 1 97.69 288 PRO A CA 1
ATOM 2206 C C . PRO A 1 288 ? -2.586 -13.477 7.914 1 97.69 288 PRO A C 1
ATOM 2208 O O . PRO A 1 288 ? -3.172 -12.43 7.621 1 97.69 288 PRO A O 1
ATOM 2211 N N . GLU A 1 289 ? -1.82 -13.602 9.008 1 98.19 289 GLU A N 1
ATOM 2212 C CA . GLU A 1 289 ? -1.276 -12.406 9.648 1 98.19 289 GLU A CA 1
ATOM 2213 C C . GLU A 1 289 ? -0.192 -11.766 8.789 1 98.19 289 GLU A C 1
ATOM 2215 O O . GLU A 1 289 ? 0.644 -12.469 8.211 1 98.19 289 GLU A O 1
ATOM 2220 N N . THR A 1 290 ? -0.23 -10.477 8.68 1 98.5 290 THR A N 1
ATOM 2221 C CA . THR A 1 290 ? 0.782 -9.727 7.945 1 98.5 290 THR A CA 1
ATOM 2222 C C . THR A 1 290 ? 1.288 -8.547 8.773 1 98.5 290 THR A C 1
ATOM 2224 O O . THR A 1 290 ? 0.494 -7.785 9.328 1 98.5 290 THR A O 1
ATOM 2227 N N . VAL A 1 291 ? 2.625 -8.383 8.875 1 98.19 291 VAL A N 1
ATOM 2228 C CA . VAL A 1 291 ? 3.266 -7.281 9.586 1 98.19 291 VAL A CA 1
ATOM 2229 C C . VAL A 1 291 ? 3.99 -6.375 8.594 1 98.19 291 VAL A C 1
ATOM 2231 O O . VAL A 1 291 ? 4.832 -6.836 7.82 1 98.19 291 VAL A O 1
ATOM 2234 N N . VAL A 1 292 ? 3.635 -5.098 8.602 1 98.38 292 VAL A N 1
ATOM 2235 C CA . VAL A 1 292 ? 4.281 -4.125 7.727 1 98.38 292 VAL A CA 1
ATOM 2236 C C . VAL A 1 292 ? 4.906 -3.014 8.57 1 98.38 292 VAL A C 1
ATOM 2238 O O . VAL A 1 292 ? 4.258 -2.461 9.461 1 98.38 292 VAL A O 1
ATOM 2241 N N . LYS A 1 293 ? 6.164 -2.662 8.242 1 97.75 293 LYS A N 1
ATOM 2242 C CA . LYS A 1 293 ? 6.906 -1.648 8.992 1 97.75 293 LYS A CA 1
ATOM 2243 C C . LYS A 1 293 ? 7.492 -0.597 8.055 1 97.75 293 LYS A C 1
ATOM 2245 O O . LYS A 1 293 ? 8.023 -0.93 6.996 1 97.75 293 LYS A O 1
ATOM 2250 N N . ILE A 1 294 ? 7.328 0.615 8.352 1 98.31 294 ILE A N 1
ATOM 2251 C CA . ILE A 1 294 ? 8.039 1.727 7.727 1 98.31 294 ILE A CA 1
ATOM 2252 C C . ILE A 1 294 ? 9.125 2.232 8.664 1 98.31 294 ILE A C 1
ATOM 2254 O O . ILE A 1 294 ? 8.836 2.781 9.734 1 98.31 294 ILE A O 1
ATOM 2258 N N . SER A 1 295 ? 10.328 2.115 8.234 1 94.94 295 SER A N 1
ATOM 2259 C CA . SER A 1 295 ? 11.461 2.439 9.102 1 94.94 295 SER A CA 1
ATOM 2260 C C . SER A 1 295 ? 11.789 3.928 9.047 1 94.94 295 SER A C 1
ATOM 2262 O O . SER A 1 295 ? 12.031 4.477 7.973 1 94.94 295 SER A O 1
ATOM 2264 N N . ASN A 1 296 ? 11.758 4.578 10.172 1 95.06 296 ASN A N 1
ATOM 2265 C CA . ASN A 1 296 ? 12.203 5.953 10.367 1 95.06 296 ASN A CA 1
ATOM 2266 C C . ASN A 1 296 ? 11.656 6.875 9.281 1 95.06 296 ASN A C 1
ATOM 2268 O O . ASN A 1 296 ? 12.422 7.551 8.586 1 95.06 296 ASN A O 1
ATOM 2272 N N . PRO A 1 297 ? 10.383 6.957 9.203 1 96.31 297 PRO A N 1
ATOM 2273 C CA . PRO A 1 297 ? 9.797 7.766 8.133 1 96.31 297 PRO A CA 1
ATOM 2274 C C . PRO A 1 297 ? 10.109 9.25 8.281 1 96.31 297 PRO A C 1
ATOM 2276 O O . PRO A 1 297 ? 10.078 9.789 9.391 1 96.31 297 PRO A O 1
ATOM 2279 N N . ALA A 1 298 ? 10.461 9.945 7.148 1 94.81 298 ALA A N 1
ATOM 2280 C CA . ALA A 1 298 ? 10.586 11.398 7.082 1 94.81 298 ALA A CA 1
ATOM 2281 C C . ALA A 1 298 ? 9.211 12.062 6.988 1 94.81 298 ALA A C 1
ATOM 2283 O O . ALA A 1 298 ? 8.812 12.516 5.914 1 94.81 298 ALA A O 1
ATOM 2284 N N . THR A 1 299 ? 8.555 12.211 8.117 1 92.06 299 THR A N 1
ATOM 2285 C CA . THR A 1 299 ? 7.129 12.492 8.188 1 92.06 299 THR A CA 1
ATOM 2286 C C . THR A 1 299 ? 6.801 13.812 7.492 1 92.06 299 THR A C 1
ATOM 2288 O O . THR A 1 299 ? 5.789 13.914 6.797 1 92.06 299 THR A O 1
ATOM 2291 N N . VAL A 1 300 ? 7.676 14.875 7.629 1 91.62 300 VAL A N 1
ATOM 2292 C CA . VAL A 1 300 ? 7.402 16.172 7.023 1 91.62 300 VAL A CA 1
ATOM 2293 C C . VAL A 1 300 ? 7.414 16.047 5.5 1 91.62 300 VAL A C 1
ATOM 2295 O O . VAL A 1 300 ? 6.445 16.422 4.832 1 91.62 300 VAL A O 1
ATOM 2298 N N . GLU A 1 301 ? 8.492 15.477 4.938 1 96.88 301 GLU A N 1
ATOM 2299 C CA . GLU A 1 301 ? 8.633 15.336 3.49 1 96.88 301 GLU A CA 1
ATOM 2300 C C . GLU A 1 301 ? 7.57 14.406 2.914 1 96.88 301 GLU A C 1
ATOM 2302 O O . GLU A 1 301 ? 7.023 14.672 1.842 1 96.88 301 GLU A O 1
ATOM 2307 N N . LEU A 1 302 ? 7.289 13.32 3.652 1 97.94 302 LEU A N 1
ATOM 2308 C CA . LEU A 1 302 ? 6.273 12.383 3.201 1 97.94 302 LEU A CA 1
ATOM 2309 C C . LEU A 1 302 ? 4.898 13.039 3.16 1 97.94 302 LEU A C 1
ATOM 2311 O O . LEU A 1 302 ? 4.113 12.789 2.242 1 97.94 302 LEU A O 1
ATOM 2315 N N . THR A 1 303 ? 4.602 13.828 4.148 1 96.75 303 THR A N 1
ATOM 2316 C CA . THR A 1 303 ? 3.334 14.547 4.195 1 96.75 303 THR A CA 1
ATOM 2317 C C . THR A 1 303 ? 3.201 15.492 3 1 96.75 303 THR A C 1
ATOM 2319 O O . THR A 1 303 ? 2.205 15.445 2.275 1 96.75 303 THR A O 1
ATOM 2322 N N . CYS A 1 304 ? 4.203 16.312 2.766 1 97.94 304 CYS A N 1
ATOM 2323 C CA . CYS A 1 304 ? 4.168 17.312 1.701 1 97.94 304 CYS A CA 1
ATOM 2324 C C . CYS A 1 304 ? 4.09 16.641 0.333 1 97.94 304 CYS A C 1
ATOM 2326 O O . CYS A 1 304 ? 3.318 17.078 -0.528 1 97.94 304 CYS A O 1
ATOM 2328 N N . ALA A 1 305 ? 4.871 15.602 0.157 1 98.69 305 ALA A N 1
ATOM 2329 C CA . ALA A 1 305 ? 4.859 14.891 -1.122 1 98.69 305 ALA A CA 1
ATOM 2330 C C . ALA A 1 305 ? 3.486 14.281 -1.397 1 98.69 305 ALA A C 1
ATOM 2332 O O . ALA A 1 305 ? 2.994 14.336 -2.527 1 98.69 305 ALA A O 1
ATOM 2333 N N . THR A 1 306 ? 2.891 13.695 -0.37 1 98.75 306 THR A N 1
ATOM 2334 C CA . THR A 1 306 ? 1.567 13.102 -0.528 1 98.75 306 THR A CA 1
ATOM 2335 C C . THR A 1 306 ? 0.56 14.148 -1.003 1 98.75 306 THR A C 1
ATOM 2337 O O . THR A 1 306 ? -0.186 13.906 -1.956 1 98.75 306 THR A O 1
ATOM 2340 N N . VAL A 1 307 ? 0.561 15.297 -0.37 1 98.69 307 VAL A N 1
ATOM 2341 C CA . VAL A 1 307 ? -0.398 16.359 -0.681 1 98.69 307 VAL A CA 1
ATOM 2342 C C . VAL A 1 307 ? -0.195 16.828 -2.117 1 98.69 307 VAL A C 1
ATOM 2344 O O . VAL A 1 307 ? -1.158 16.969 -2.875 1 98.69 307 VAL A O 1
ATOM 2347 N N . VAL A 1 308 ? 1.033 17.047 -2.484 1 98.81 308 VAL A N 1
ATOM 2348 C CA . VAL A 1 308 ? 1.338 17.531 -3.828 1 98.81 308 VAL A CA 1
ATOM 2349 C C . VAL A 1 308 ? 0.953 16.469 -4.859 1 98.81 308 VAL A C 1
ATOM 2351 O O . VAL A 1 308 ? 0.355 16.781 -5.891 1 98.81 308 VAL A O 1
ATOM 2354 N N . ASN A 1 309 ? 1.244 15.195 -4.543 1 98.69 309 ASN A N 1
ATOM 2355 C CA . ASN A 1 309 ? 0.933 14.102 -5.457 1 98.69 309 ASN A CA 1
ATOM 2356 C C . ASN A 1 309 ? -0.573 13.898 -5.594 1 98.69 309 ASN A C 1
ATOM 2358 O O . ASN A 1 309 ? -1.039 13.336 -6.59 1 98.69 309 ASN A O 1
ATOM 2362 N N . ARG A 1 310 ? -1.385 14.352 -4.648 1 98.75 310 ARG A N 1
ATOM 2363 C CA . ARG A 1 310 ? -2.834 14.18 -4.633 1 98.75 310 ARG A CA 1
ATOM 2364 C C . ARG A 1 310 ? -3.521 15.203 -5.52 1 98.75 310 ARG A C 1
ATOM 2366 O O . ARG A 1 310 ? -4.707 15.078 -5.828 1 98.75 310 ARG A O 1
ATOM 2373 N N . ILE A 1 311 ? -2.816 16.234 -5.973 1 98.69 311 ILE A N 1
ATOM 2374 C CA . ILE A 1 311 ? -3.43 17.375 -6.637 1 98.69 311 ILE A CA 1
ATOM 2375 C C . ILE A 1 311 ? -4.191 16.906 -7.875 1 98.69 311 ILE A C 1
ATOM 2377 O O . ILE A 1 311 ? -5.355 17.266 -8.07 1 98.69 311 ILE A O 1
ATOM 2381 N N . PRO A 1 312 ? -3.621 16.031 -8.797 1 98.31 312 PRO A N 1
ATOM 2382 C CA . PRO A 1 312 ? -4.422 15.57 -9.93 1 98.31 312 PRO A CA 1
ATOM 2383 C C . PRO A 1 312 ? -5.691 14.836 -9.5 1 98.31 312 PRO A C 1
ATOM 2385 O O . PRO A 1 312 ? -6.738 14.984 -10.133 1 98.31 312 PRO A O 1
ATOM 2388 N N . ASP A 1 313 ? -5.613 14.039 -8.438 1 98.5 313 ASP A N 1
ATOM 2389 C CA . ASP A 1 313 ? -6.785 13.328 -7.93 1 98.5 313 ASP A CA 1
ATOM 2390 C C . ASP A 1 313 ? -7.84 14.297 -7.406 1 98.5 313 ASP A C 1
ATOM 2392 O O . ASP A 1 313 ? -9.039 14.086 -7.605 1 98.5 313 ASP A O 1
ATOM 2396 N N . LEU A 1 314 ? -7.344 15.344 -6.699 1 98.69 314 LEU A N 1
ATOM 2397 C CA . LEU A 1 314 ? -8.227 16.391 -6.191 1 98.69 314 LEU A CA 1
ATOM 2398 C C . LEU A 1 314 ? -9 17.047 -7.328 1 98.69 314 LEU A C 1
ATOM 2400 O O . LEU A 1 314 ? -10.211 17.25 -7.219 1 98.69 314 LEU A O 1
ATOM 2404 N N . LEU A 1 315 ? -8.367 17.359 -8.398 1 98.25 315 LEU A N 1
ATOM 2405 C CA . LEU A 1 315 ? -8.945 18.094 -9.516 1 98.25 315 LEU A CA 1
ATOM 2406 C C . LEU A 1 315 ? -9.945 17.234 -10.281 1 98.25 315 LEU A C 1
ATOM 2408 O O . LEU A 1 315 ? -10.828 17.75 -10.961 1 98.25 315 LEU A O 1
ATOM 2412 N N . LYS A 1 316 ? -9.828 15.898 -10.141 1 97.94 316 LYS A N 1
ATOM 2413 C CA . LYS A 1 316 ? -10.719 14.984 -10.844 1 97.94 316 LYS A CA 1
ATOM 2414 C C . LYS A 1 316 ? -11.891 14.562 -9.953 1 97.94 316 LYS A C 1
ATOM 2416 O O . LYS A 1 316 ? -12.875 14.008 -10.438 1 97.94 316 LYS A O 1
ATOM 2421 N N . ALA A 1 317 ? -11.797 14.828 -8.664 1 98.5 317 ALA A N 1
ATOM 2422 C CA . ALA A 1 317 ? -12.797 14.383 -7.695 1 98.5 317 ALA A CA 1
ATOM 2423 C C . ALA A 1 317 ? -14.094 15.172 -7.852 1 98.5 317 ALA A C 1
ATOM 2425 O O . ALA A 1 317 ? -14.094 16.297 -8.352 1 98.5 317 ALA A O 1
ATOM 2426 N N . ALA A 1 318 ? -15.195 14.633 -7.387 1 98.44 318 ALA A N 1
ATOM 2427 C CA . ALA A 1 318 ? -16.5 15.297 -7.398 1 98.44 318 ALA A CA 1
ATOM 2428 C C . ALA A 1 318 ? -16.516 16.484 -6.438 1 98.44 318 ALA A C 1
ATOM 2430 O O . ALA A 1 318 ? -15.812 16.469 -5.426 1 98.44 318 ALA A O 1
ATOM 2431 N N . PRO A 1 319 ? -17.375 17.516 -6.754 1 98.81 319 PRO A N 1
ATOM 2432 C CA . PRO A 1 319 ? -17.484 18.641 -5.832 1 98.81 319 PRO A CA 1
ATOM 2433 C C . PRO A 1 319 ? -18 18.234 -4.457 1 98.81 319 PRO A C 1
ATOM 2435 O O . PRO A 1 319 ? -18.812 17.312 -4.344 1 98.81 319 PRO A O 1
ATOM 2438 N N . GLY A 1 320 ? -17.609 18.938 -3.436 1 98.88 320 GLY A N 1
ATOM 2439 C CA . GLY A 1 320 ? -17.969 18.641 -2.055 1 98.88 320 GLY A CA 1
ATOM 2440 C C . GLY A 1 320 ? -16.766 18.406 -1.163 1 98.88 320 GLY A C 1
ATOM 2441 O O . GLY A 1 320 ? -15.625 18.641 -1.569 1 98.88 320 GLY A O 1
ATOM 2442 N N . PHE A 1 321 ? -17 18.094 0.081 1 98.88 321 PHE A N 1
ATOM 2443 C CA . PHE A 1 321 ? -15.953 17.547 0.928 1 98.88 321 PHE A CA 1
ATOM 2444 C C . PHE A 1 321 ? -15.695 16.078 0.611 1 98.88 321 PHE A C 1
ATOM 2446 O O . PHE A 1 321 ? -16.484 15.219 1.001 1 98.88 321 PHE A O 1
ATOM 2453 N N . TYR A 1 322 ? -14.648 15.773 -0.053 1 98.69 322 TYR A N 1
ATOM 2454 C CA . TYR A 1 322 ? -14.367 14.477 -0.673 1 98.69 322 TYR A CA 1
ATOM 2455 C C . TYR A 1 322 ? -13.148 13.82 -0.039 1 98.69 322 TYR A C 1
ATOM 2457 O O . TYR A 1 322 ? -12.016 14.039 -0.485 1 98.69 322 TYR A O 1
ATOM 2465 N N . THR A 1 323 ? -13.336 13 0.961 1 98.5 323 THR A N 1
ATOM 2466 C CA . THR A 1 323 ? -12.227 12.367 1.67 1 98.5 323 THR A CA 1
ATOM 2467 C C . THR A 1 323 ? -11.508 11.367 0.773 1 98.5 323 THR A C 1
ATOM 2469 O O . THR A 1 323 ? -12.102 10.828 -0.163 1 98.5 323 THR A O 1
ATOM 2472 N N . THR A 1 324 ? -10.289 11.047 1.063 1 98.44 324 THR A N 1
ATOM 2473 C CA . THR A 1 324 ? -9.383 10.398 0.119 1 98.44 324 THR A CA 1
ATOM 2474 C C . THR A 1 324 ? -9.711 8.914 -0.002 1 98.44 324 THR A C 1
ATOM 2476 O O . THR A 1 324 ? -9.258 8.25 -0.936 1 98.44 324 THR A O 1
ATOM 2479 N N . GLU A 1 325 ? -10.492 8.391 0.957 1 97.56 325 GLU A N 1
ATOM 2480 C CA . GLU A 1 325 ? -10.875 6.992 0.805 1 97.56 325 GLU A CA 1
ATOM 2481 C C . GLU A 1 325 ? -11.758 6.793 -0.424 1 97.56 325 GLU A C 1
ATOM 2483 O O . GLU A 1 325 ? -11.93 5.668 -0.896 1 97.56 325 GLU A O 1
ATOM 2488 N N . LYS A 1 326 ? -12.305 7.91 -0.976 1 97 326 LYS A N 1
ATOM 2489 C CA . LYS A 1 326 ? -13.133 7.871 -2.18 1 97 326 LYS A CA 1
ATOM 2490 C C . LYS A 1 326 ? -12.281 8.078 -3.434 1 97 326 LYS A C 1
ATOM 2492 O O . LYS A 1 326 ? -12.789 7.969 -4.555 1 97 326 LYS A O 1
ATOM 2497 N N . MET A 1 327 ? -11.039 8.406 -3.271 1 97.62 327 MET A N 1
ATOM 2498 C CA . MET A 1 327 ? -10.117 8.656 -4.375 1 97.62 327 MET A CA 1
ATOM 2499 C C . MET A 1 327 ? -9.289 7.414 -4.684 1 97.62 327 MET A C 1
ATOM 2501 O O . MET A 1 327 ? -9.195 6.504 -3.855 1 97.62 327 MET A O 1
ATOM 2505 N N . PRO A 1 328 ? -8.695 7.309 -5.914 1 95.75 328 PRO A N 1
ATOM 2506 C CA . PRO A 1 328 ? -7.676 6.277 -6.105 1 95.75 328 PRO A CA 1
ATOM 2507 C C . PRO A 1 328 ? -6.512 6.406 -5.121 1 95.75 328 PRO A C 1
ATOM 2509 O O . PRO A 1 328 ? -6.34 7.453 -4.5 1 95.75 328 PRO A O 1
ATOM 2512 N N . VAL A 1 329 ? -5.754 5.344 -4.957 1 96.69 329 VAL A N 1
ATOM 2513 C CA . VAL A 1 329 ? -4.559 5.391 -4.117 1 96.69 329 VAL A CA 1
ATOM 2514 C C . VAL A 1 329 ? -3.605 6.465 -4.637 1 96.69 329 VAL A C 1
ATOM 2516 O O . VAL A 1 329 ? -3.42 6.609 -5.848 1 96.69 329 VAL A O 1
ATOM 2519 N N . ALA A 1 330 ? -3.088 7.242 -3.697 1 95.56 330 ALA A N 1
ATOM 2520 C CA . ALA A 1 330 ? -2.129 8.273 -4.07 1 95.56 330 ALA A CA 1
ATOM 2521 C C . ALA A 1 330 ? -1.004 7.699 -4.926 1 95.56 330 ALA A C 1
ATOM 2523 O O . ALA A 1 330 ? -0.515 6.602 -4.656 1 95.56 330 ALA A O 1
ATOM 2524 N N . SER A 1 331 ? -0.568 8.414 -5.934 1 97.06 331 SER A N 1
ATOM 2525 C CA . SER A 1 331 ? 0.386 7.887 -6.902 1 97.06 331 SER A CA 1
ATOM 2526 C C . SER A 1 331 ? 1.593 8.805 -7.047 1 97.06 331 SER A C 1
ATOM 2528 O O . SER A 1 331 ? 1.465 10.031 -6.945 1 97.06 331 SER A O 1
ATOM 2530 N N . TYR A 1 332 ? 2.744 8.203 -7.281 1 98.44 332 TYR A N 1
ATOM 2531 C CA . TYR A 1 332 ? 3.936 8.961 -7.652 1 98.44 332 TYR A CA 1
ATOM 2532 C C . TYR A 1 332 ? 3.73 9.688 -8.977 1 98.44 332 TYR A C 1
ATOM 2534 O O . TYR A 1 332 ? 3.164 9.125 -9.914 1 98.44 332 TYR A O 1
ATOM 2542 N N . ARG A 1 333 ? 4.137 10.945 -9.016 1 98.12 333 ARG A N 1
ATOM 2543 C CA . ARG A 1 333 ? 4.008 11.727 -10.242 1 98.12 333 ARG A CA 1
ATOM 2544 C C . ARG A 1 333 ? 5.352 11.875 -10.938 1 98.12 333 ARG A C 1
ATOM 2546 O O . ARG A 1 333 ? 6.16 12.734 -10.57 1 98.12 333 ARG A O 1
ATOM 2553 N N . THR A 1 334 ? 5.543 11.086 -11.945 1 97.31 334 THR A N 1
ATOM 2554 C CA . THR A 1 334 ? 6.773 11.102 -12.727 1 97.31 334 THR A CA 1
ATOM 2555 C C . THR A 1 334 ? 6.906 12.406 -13.508 1 97.31 334 THR A C 1
ATOM 2557 O O . THR A 1 334 ? 8 12.961 -13.617 1 97.31 334 THR A O 1
ATOM 2560 N N . TYR A 1 335 ? 5.828 12.922 -14.016 1 96.25 335 TYR A N 1
ATOM 2561 C CA . TYR A 1 335 ? 5.793 14.094 -14.883 1 96.25 335 TYR A CA 1
ATOM 2562 C C . TYR A 1 335 ? 5.156 15.281 -14.18 1 96.25 335 TYR A C 1
ATOM 2564 O O . TYR A 1 335 ? 4.59 15.133 -13.094 1 96.25 335 TYR A O 1
ATOM 2572 N N . PRO A 1 336 ? 5.273 16.469 -14.797 1 96.38 336 PRO A N 1
ATOM 2573 C CA . PRO A 1 336 ? 4.613 17.625 -14.203 1 96.38 336 PRO A CA 1
ATOM 2574 C C . PRO A 1 336 ? 3.119 17.406 -13.977 1 96.38 336 PRO A C 1
ATOM 2576 O O . PRO A 1 336 ? 2.473 16.688 -14.75 1 96.38 336 PRO A O 1
ATOM 2579 N N . LEU A 1 337 ? 2.568 18.047 -13.055 1 97.06 337 LEU A N 1
ATOM 2580 C CA . LEU A 1 337 ? 1.225 17.797 -12.539 1 97.06 337 LEU A CA 1
ATOM 2581 C C . LEU A 1 337 ? 0.184 17.969 -13.641 1 97.06 337 LEU A C 1
ATOM 2583 O O . LEU A 1 337 ? -0.844 17.297 -13.648 1 97.06 337 LEU A O 1
ATOM 2587 N N . HIS A 1 338 ? 0.459 18.906 -14.625 1 94.62 338 HIS A N 1
ATOM 2588 C CA . HIS A 1 338 ? -0.563 19.234 -15.609 1 94.62 338 HIS A CA 1
ATOM 2589 C C . HIS A 1 338 ? -0.666 18.156 -16.672 1 94.62 338 HIS A C 1
ATOM 2591 O O . HIS A 1 338 ? -1.541 18.203 -17.547 1 94.62 338 HIS A O 1
ATOM 2597 N N . PHE A 1 339 ? 0.183 17.109 -16.609 1 93.69 339 PHE A N 1
ATOM 2598 C CA . PHE A 1 339 ? 0.106 15.992 -17.547 1 93.69 339 PHE A CA 1
ATOM 2599 C C . PHE A 1 339 ? -0.879 14.945 -17.047 1 93.69 339 PHE A C 1
ATOM 2601 O O . PHE A 1 339 ? -1.163 13.969 -17.75 1 93.69 339 PHE A O 1
ATOM 2608 N N . TYR A 1 340 ? -1.343 15.141 -15.906 1 93.69 340 TYR A N 1
ATOM 2609 C CA . TYR A 1 340 ? -2.244 14.156 -15.312 1 93.69 340 TYR A CA 1
ATOM 2610 C C . TYR A 1 340 ? -3.666 14.695 -15.234 1 93.69 340 TYR A C 1
ATOM 2612 O O . TYR A 1 340 ? -4.633 13.938 -15.359 1 93.69 340 TYR A O 1
ATOM 2620 N N . MET B 1 1 ? -31.547 -11.359 -6.332 1 48.22 1 MET B N 1
ATOM 2621 C CA . MET B 1 1 ? -30.391 -11.766 -5.551 1 48.22 1 MET B CA 1
ATOM 2622 C C . MET B 1 1 ? -29.141 -11.844 -6.43 1 48.22 1 MET B C 1
ATOM 2624 O O . MET B 1 1 ? -29.219 -12.312 -7.57 1 48.22 1 MET B O 1
ATOM 2628 N N . LEU B 1 2 ? -27.938 -11.086 -6.168 1 74.31 2 LEU B N 1
ATOM 2629 C CA . LEU B 1 2 ? -26.812 -11.117 -7.094 1 74.31 2 LEU B CA 1
ATOM 2630 C C . LEU B 1 2 ? -26.25 -12.531 -7.211 1 74.31 2 LEU B C 1
ATOM 2632 O O . LEU B 1 2 ? -26.141 -13.242 -6.211 1 74.31 2 LEU B O 1
ATOM 2636 N N . GLU B 1 3 ? -26.297 -13.18 -8.398 1 90.62 3 GLU B N 1
ATOM 2637 C CA . GLU B 1 3 ? -25.797 -14.523 -8.656 1 90.62 3 GLU B CA 1
ATOM 2638 C C . GLU B 1 3 ? -24.344 -14.672 -8.172 1 90.62 3 GLU B C 1
ATOM 2640 O O . GLU B 1 3 ? -23.531 -13.758 -8.344 1 90.62 3 GLU B O 1
ATOM 2645 N N . LYS B 1 4 ? -24.109 -15.789 -7.5 1 96.75 4 LYS B N 1
ATOM 2646 C CA . LYS B 1 4 ? -22.75 -16.078 -7.027 1 96.75 4 LYS B CA 1
ATOM 2647 C C . LYS B 1 4 ? -21.766 -16.141 -8.188 1 96.75 4 LYS B C 1
ATOM 2649 O O . LYS B 1 4 ? -22.156 -16.469 -9.32 1 96.75 4 LYS B O 1
ATOM 2654 N N . VAL B 1 5 ? -20.562 -15.812 -7.914 1 98.38 5 VAL B N 1
ATOM 2655 C CA . VAL B 1 5 ? -19.516 -15.977 -8.914 1 98.38 5 VAL B CA 1
ATOM 2656 C C . VAL B 1 5 ? -19.188 -17.453 -9.102 1 98.38 5 VAL B C 1
ATOM 2658 O O . VAL B 1 5 ? -18.906 -18.156 -8.125 1 98.38 5 VAL B O 1
ATOM 2661 N N . ARG B 1 6 ? -19.344 -18.047 -10.273 1 98.44 6 ARG B N 1
ATOM 2662 C CA . ARG B 1 6 ? -19.094 -19.453 -10.586 1 98.44 6 ARG B CA 1
ATOM 2663 C C . ARG B 1 6 ? -17.641 -19.672 -11.023 1 98.44 6 ARG B C 1
ATOM 2665 O O . ARG B 1 6 ? -17.188 -19.062 -12.008 1 98.44 6 ARG B O 1
ATOM 2672 N N . VAL B 1 7 ? -16.891 -20.609 -10.336 1 98.88 7 VAL B N 1
ATOM 2673 C CA . VAL B 1 7 ? -15.438 -20.656 -10.5 1 98.88 7 VAL B CA 1
ATOM 2674 C C . VAL B 1 7 ? -15 -22.078 -10.844 1 98.88 7 VAL B C 1
ATOM 2676 O O . VAL B 1 7 ? -15.469 -23.047 -10.234 1 98.88 7 VAL B O 1
ATOM 2679 N N . ILE B 1 8 ? -14.156 -22.203 -11.82 1 98.88 8 ILE B N 1
ATOM 2680 C CA . ILE B 1 8 ? -13.398 -23.422 -12.07 1 98.88 8 ILE B CA 1
ATOM 2681 C C . ILE B 1 8 ? -12.008 -23.297 -11.453 1 98.88 8 ILE B C 1
ATOM 2683 O O . ILE B 1 8 ? -11.305 -22.297 -11.68 1 98.88 8 ILE B O 1
ATOM 2687 N N . GLN B 1 9 ? -11.641 -24.234 -10.664 1 98.75 9 GLN B N 1
ATOM 2688 C CA . GLN B 1 9 ? -10.273 -24.344 -10.156 1 98.75 9 GLN B CA 1
ATOM 2689 C C . GLN B 1 9 ? -9.43 -25.25 -11.039 1 98.75 9 GLN B C 1
ATOM 2691 O O . GLN B 1 9 ? -9.742 -26.438 -11.195 1 98.75 9 GLN B O 1
ATOM 2696 N N . TYR B 1 10 ? -8.477 -24.703 -11.703 1 98.62 10 TYR B N 1
ATOM 2697 C CA . TYR B 1 10 ? -7.52 -25.438 -12.516 1 98.62 10 TYR B CA 1
ATOM 2698 C C . TYR B 1 10 ? -6.199 -25.609 -11.773 1 98.62 10 TYR B C 1
ATOM 2700 O O . TYR B 1 10 ? -5.375 -24.703 -11.727 1 98.62 10 TYR B O 1
ATOM 2708 N N . GLY B 1 11 ? -5.914 -26.719 -11.328 1 96.94 11 GLY B N 1
ATOM 2709 C CA . GLY B 1 11 ? -4.852 -27 -10.375 1 96.94 11 GLY B CA 1
ATOM 2710 C C . GLY B 1 11 ? -5.34 -27.094 -8.945 1 96.94 11 GLY B C 1
ATOM 2711 O O . GLY B 1 11 ? -5.746 -26.094 -8.352 1 96.94 11 GLY B O 1
ATOM 2712 N N . CYS B 1 12 ? -5.297 -28.312 -8.367 1 96.44 12 CYS B N 1
ATOM 2713 C CA . CYS B 1 12 ? -5.797 -28.562 -7.02 1 96.44 12 CYS B CA 1
ATOM 2714 C C . CYS B 1 12 ? -4.691 -29.094 -6.121 1 96.44 12 CYS B C 1
ATOM 2716 O O . CYS B 1 12 ? -4.926 -30.016 -5.328 1 96.44 12 CYS B O 1
ATOM 2718 N N . GLY B 1 13 ? -3.498 -28.531 -6.355 1 91.19 13 GLY B N 1
ATOM 2719 C CA . GLY B 1 13 ? -2.395 -28.844 -5.457 1 91.19 13 GLY B CA 1
ATOM 2720 C C . GLY B 1 13 ? -2.447 -28.062 -4.16 1 91.19 13 GLY B C 1
ATOM 2721 O O . GLY B 1 13 ? -3.529 -27.734 -3.67 1 91.19 13 GLY B O 1
ATOM 2722 N N . LYS B 1 14 ? -1.286 -27.812 -3.529 1 86.94 14 LYS B N 1
ATOM 2723 C CA . LYS B 1 14 ? -1.2 -27.125 -2.236 1 86.94 14 LYS B CA 1
ATOM 2724 C C . LYS B 1 14 ? -1.909 -25.781 -2.271 1 86.94 14 LYS B C 1
ATOM 2726 O O . LYS B 1 14 ? -2.742 -25.484 -1.411 1 86.94 14 LYS B O 1
ATOM 2731 N N . MET B 1 15 ? -1.578 -24.938 -3.256 1 91.56 15 MET B N 1
ATOM 2732 C CA . MET B 1 15 ? -2.201 -23.625 -3.363 1 91.56 15 MET B CA 1
ATOM 2733 C C . MET B 1 15 ? -3.666 -23.75 -3.771 1 91.56 15 MET B C 1
ATOM 2735 O O . MET B 1 15 ? -4.512 -22.984 -3.305 1 91.56 15 MET B O 1
ATOM 2739 N N . GLY B 1 16 ? -3.896 -24.688 -4.66 1 95.06 16 GLY B N 1
ATOM 2740 C CA . GLY B 1 16 ? -5.258 -24.906 -5.121 1 95.06 16 GLY B CA 1
ATOM 2741 C C . GLY B 1 16 ? -6.23 -25.203 -3.996 1 95.06 16 GLY B C 1
ATOM 2742 O O . GLY B 1 16 ? -7.355 -24.703 -3.992 1 95.06 16 GLY B O 1
ATOM 2743 N N . MET B 1 17 ? -5.777 -25.969 -3.061 1 94.25 17 MET B N 1
ATOM 2744 C CA . MET B 1 17 ? -6.629 -26.344 -1.935 1 94.25 17 MET B CA 1
ATOM 2745 C C . MET B 1 17 ? -6.945 -25.125 -1.071 1 94.25 17 MET B C 1
ATOM 2747 O O . MET B 1 17 ? -8.062 -24.984 -0.581 1 94.25 17 MET B O 1
ATOM 2751 N N . VAL B 1 18 ? -5.988 -24.281 -0.844 1 96.12 18 VAL B N 1
ATOM 2752 C CA . VAL B 1 18 ? -6.195 -23.031 -0.098 1 96.12 18 VAL B CA 1
ATOM 2753 C C . VAL B 1 18 ? -7.168 -22.141 -0.852 1 96.12 18 VAL B C 1
ATOM 2755 O O . VAL B 1 18 ? -8.109 -21.594 -0.263 1 96.12 18 VAL B O 1
ATOM 2758 N N . SER B 1 19 ? -6.969 -22.016 -2.158 1 97.62 19 SER B N 1
ATOM 2759 C CA . SER B 1 19 ? -7.832 -21.203 -3.006 1 97.62 19 SER B CA 1
ATOM 2760 C C . SER B 1 19 ? -9.273 -21.688 -2.967 1 97.62 19 SER B C 1
ATOM 2762 O O . SER B 1 19 ? -10.203 -20.891 -2.877 1 97.62 19 SER B O 1
ATOM 2764 N N . LEU B 1 20 ? -9.438 -22.984 -3.037 1 97.81 20 LEU B N 1
ATOM 2765 C CA . LEU B 1 20 ? -10.773 -23.578 -3.008 1 97.81 20 LEU B CA 1
ATOM 2766 C C . LEU B 1 20 ? -11.492 -23.219 -1.71 1 97.81 20 LEU B C 1
ATOM 2768 O O . LEU B 1 20 ? -12.664 -22.844 -1.729 1 97.81 20 LEU B O 1
ATOM 2772 N N . ARG B 1 21 ? -10.805 -23.359 -0.629 1 97.94 21 ARG B N 1
ATOM 2773 C CA . ARG B 1 21 ? -11.398 -23 0.656 1 97.94 21 ARG B CA 1
ATOM 2774 C C . ARG B 1 21 ? -11.766 -21.531 0.705 1 97.94 21 ARG B C 1
ATOM 2776 O O . ARG B 1 21 ? -12.867 -21.172 1.133 1 97.94 21 ARG B O 1
ATOM 2783 N N . TYR B 1 22 ? -10.805 -20.688 0.281 1 98.31 22 TYR B N 1
ATOM 2784 C CA . TYR B 1 22 ? -11.047 -19.25 0.289 1 98.31 22 TYR B CA 1
ATOM 2785 C C . TYR B 1 22 ? -12.242 -18.891 -0.587 1 98.31 22 TYR B C 1
ATOM 2787 O O . TYR B 1 22 ? -13.086 -18.078 -0.202 1 98.31 22 TYR B O 1
ATOM 2795 N N . LEU B 1 23 ? -12.328 -19.531 -1.774 1 98.44 23 LEU B N 1
ATOM 2796 C CA . LEU B 1 23 ? -13.445 -19.281 -2.682 1 98.44 23 LEU B CA 1
ATOM 2797 C C . LEU B 1 23 ? -14.773 -19.625 -2.01 1 98.44 23 LEU B C 1
ATOM 2799 O O . LEU B 1 23 ? -15.711 -18.828 -2.051 1 98.44 23 LEU B O 1
ATOM 2803 N N . TYR B 1 24 ? -14.805 -20.766 -1.404 1 97.75 24 TYR B N 1
ATOM 2804 C CA . TYR B 1 24 ? -16.016 -21.203 -0.726 1 97.75 24 TYR B CA 1
ATOM 2805 C C . TYR B 1 24 ? -16.406 -20.234 0.377 1 97.75 24 TYR B C 1
ATOM 2807 O O . TYR B 1 24 ? -17.578 -19.828 0.464 1 97.75 24 TYR B O 1
ATOM 2815 N N . GLU B 1 25 ? -15.461 -19.844 1.136 1 97.31 25 GLU B N 1
ATOM 2816 C CA . GLU B 1 25 ? -15.719 -19 2.291 1 97.31 25 GLU B CA 1
ATOM 2817 C C . GLU B 1 25 ? -16.094 -17.578 1.858 1 97.31 25 GLU B C 1
ATOM 2819 O O . GLU B 1 25 ? -16.75 -16.859 2.598 1 97.31 25 GLU B O 1
ATOM 2824 N N . LYS B 1 26 ? -15.656 -17.156 0.647 1 98 26 LYS B N 1
ATOM 2825 C CA . LYS B 1 26 ? -15.984 -15.836 0.116 1 98 26 LYS B CA 1
ATOM 2826 C C . LYS B 1 26 ? -17.25 -15.883 -0.729 1 98 26 LYS B C 1
ATOM 2828 O O . LYS B 1 26 ? -17.562 -14.93 -1.451 1 98 26 LYS B O 1
ATOM 2833 N N . GLY B 1 27 ? -17.922 -16.984 -0.755 1 97.25 27 GLY B N 1
ATOM 2834 C CA . GLY B 1 27 ? -19.266 -17.078 -1.293 1 97.25 27 GLY B CA 1
ATOM 2835 C C . GLY B 1 27 ? -19.297 -17.438 -2.766 1 97.25 27 GLY B C 1
ATOM 2836 O O . GLY B 1 27 ? -20.328 -17.297 -3.422 1 97.25 27 GLY B O 1
ATOM 2837 N N . ALA B 1 28 ? -18.188 -17.875 -3.301 1 97.88 28 ALA B N 1
ATOM 2838 C CA . ALA B 1 28 ? -18.172 -18.312 -4.691 1 97.88 28 ALA B CA 1
ATOM 2839 C C . ALA B 1 28 ? -18.812 -19.703 -4.84 1 97.88 28 ALA B C 1
ATOM 2841 O O . ALA B 1 28 ? -18.938 -20.438 -3.861 1 97.88 28 ALA B O 1
ATOM 2842 N N . GLU B 1 29 ? -19.297 -19.953 -5.996 1 97.81 29 GLU B N 1
ATOM 2843 C CA . GLU B 1 29 ? -19.781 -21.281 -6.352 1 97.81 29 GLU B CA 1
ATOM 2844 C C . GLU B 1 29 ? -18.75 -22.047 -7.199 1 97.81 29 GLU B C 1
ATOM 2846 O O . GLU B 1 29 ? -18.516 -21.688 -8.359 1 97.81 29 GLU B O 1
ATOM 2851 N N . ILE B 1 30 ? -18.172 -23.062 -6.586 1 98.19 30 ILE B N 1
ATOM 2852 C CA . ILE B 1 30 ? -17.25 -23.891 -7.34 1 98.19 30 ILE B CA 1
ATOM 2853 C C . ILE B 1 30 ? -18.016 -24.812 -8.281 1 98.19 30 ILE B C 1
ATOM 2855 O O . ILE B 1 30 ? -18.844 -25.609 -7.832 1 98.19 30 ILE B O 1
ATOM 2859 N N . VAL B 1 31 ? -17.734 -24.703 -9.578 1 98.38 31 VAL B N 1
ATOM 2860 C CA . VAL B 1 31 ? -18.562 -25.453 -10.516 1 98.38 31 VAL B CA 1
ATOM 2861 C C . VAL B 1 31 ? -17.703 -26.5 -11.234 1 98.38 31 VAL B C 1
ATOM 2863 O O . VAL B 1 31 ? -18.234 -27.375 -11.922 1 98.38 31 VAL B O 1
ATOM 2866 N N . GLY B 1 32 ? -16.406 -26.422 -11.047 1 98.62 32 GLY B N 1
ATOM 2867 C CA . GLY B 1 32 ? -15.477 -27.359 -11.648 1 98.62 32 GLY B CA 1
ATOM 2868 C C . GLY B 1 32 ? -14.109 -27.344 -10.992 1 98.62 32 GLY B C 1
ATOM 2869 O O . GLY B 1 32 ? -13.719 -26.344 -10.391 1 98.62 32 GLY B O 1
ATOM 2870 N N . ALA B 1 33 ? -13.438 -28.422 -11.078 1 98.62 33 ALA B N 1
ATOM 2871 C CA . ALA B 1 33 ? -12.078 -28.578 -10.57 1 98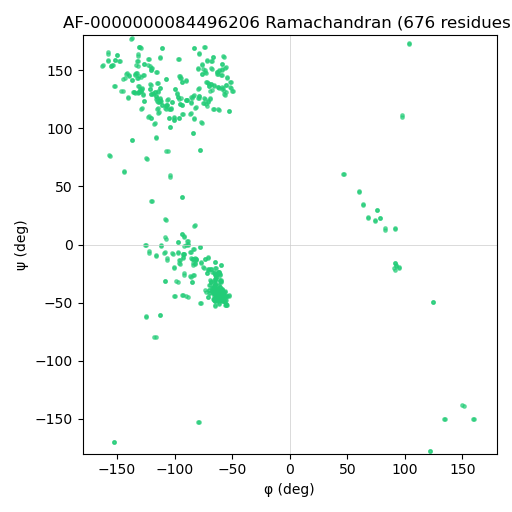.62 33 ALA B CA 1
ATOM 2872 C C . ALA B 1 33 ? -11.266 -29.531 -11.453 1 98.62 33 ALA B C 1
ATOM 2874 O O . ALA B 1 33 ? -11.758 -30.594 -11.844 1 98.62 33 ALA B O 1
ATOM 2875 N N . ILE B 1 34 ? -10.109 -29.078 -11.766 1 98.62 34 ILE B N 1
ATOM 2876 C CA . ILE B 1 34 ? -9.297 -29.812 -12.727 1 98.62 34 ILE B CA 1
ATOM 2877 C C . ILE B 1 34 ? -7.914 -30.078 -12.133 1 98.62 34 ILE B C 1
ATOM 2879 O O . ILE B 1 34 ? -7.277 -29.172 -11.594 1 98.62 34 ILE B O 1
ATOM 2883 N N . ASP B 1 35 ? -7.445 -31.281 -12.141 1 97.5 35 ASP B N 1
ATOM 2884 C CA . ASP B 1 35 ? -6.094 -31.672 -11.773 1 97.5 35 ASP B CA 1
ATOM 2885 C C . ASP B 1 35 ? -5.684 -32.969 -12.477 1 97.5 35 ASP B C 1
ATOM 2887 O O . ASP B 1 35 ? -6.539 -33.75 -12.914 1 97.5 35 ASP B O 1
ATOM 2891 N N . SER B 1 36 ? -4.402 -33.156 -12.664 1 95.56 36 SER B N 1
ATOM 2892 C CA . SER B 1 36 ? -3.922 -34.344 -13.336 1 95.56 36 SER B CA 1
ATOM 2893 C C . SER B 1 36 ? -3.387 -35.375 -12.336 1 95.56 36 SER B C 1
ATOM 2895 O O . SER B 1 36 ? -3.02 -36.469 -12.711 1 95.56 36 SER B O 1
ATOM 2897 N N . ASN B 1 37 ? -3.289 -34.938 -11.07 1 94.69 37 ASN B N 1
ATOM 2898 C CA . ASN B 1 37 ? -2.779 -35.844 -10.031 1 94.69 37 ASN B CA 1
ATOM 2899 C C . ASN B 1 37 ? -3.729 -37.031 -9.789 1 94.69 37 ASN B C 1
ATOM 2901 O O . ASN B 1 37 ? -4.816 -36.844 -9.242 1 94.69 37 ASN B O 1
ATOM 2905 N N . PRO B 1 38 ? -3.285 -38.25 -10.047 1 96.19 38 PRO B N 1
ATOM 2906 C CA . PRO B 1 38 ? -4.168 -39.406 -9.898 1 96.19 38 PRO B CA 1
ATOM 2907 C C . PRO B 1 38 ? -4.648 -39.594 -8.461 1 96.19 38 PRO B C 1
ATOM 2909 O O . PRO B 1 38 ? -5.727 -40.156 -8.234 1 96.19 38 PRO B O 1
ATOM 2912 N N . ALA B 1 39 ? -3.943 -39.094 -7.504 1 95.25 39 ALA B N 1
ATOM 2913 C CA . ALA B 1 39 ? -4.25 -39.312 -6.09 1 95.25 39 ALA B CA 1
ATOM 2914 C C . ALA B 1 39 ? -5.516 -38.562 -5.688 1 95.25 39 ALA B C 1
ATOM 2916 O O . ALA B 1 39 ? -6.148 -38.906 -4.684 1 95.25 39 ALA B O 1
ATOM 2917 N N . ILE B 1 40 ? -5.895 -37.531 -6.449 1 96.06 40 ILE B N 1
ATOM 2918 C CA . ILE B 1 40 ? -7.016 -36.719 -5.98 1 96.06 40 ILE B CA 1
ATOM 2919 C C . ILE B 1 40 ? -8.117 -36.719 -7.035 1 96.06 40 ILE B C 1
ATOM 2921 O O . ILE B 1 40 ? -9.227 -36.25 -6.773 1 96.06 40 ILE B O 1
ATOM 2925 N N . ILE B 1 41 ? -7.891 -37.281 -8.234 1 97 41 ILE B N 1
ATOM 2926 C CA . ILE B 1 41 ? -8.914 -37.375 -9.273 1 97 41 ILE B CA 1
ATOM 2927 C C . ILE B 1 41 ? -10.109 -38.156 -8.75 1 97 41 ILE B C 1
ATOM 2929 O O . ILE B 1 41 ? -9.945 -39.219 -8.133 1 97 41 ILE B O 1
ATOM 2933 N N . GLY B 1 42 ? -11.25 -37.625 -9 1 97.56 42 GLY B N 1
ATOM 2934 C CA . GLY B 1 42 ? -12.477 -38.312 -8.578 1 97.56 42 GLY B CA 1
ATOM 2935 C C . GLY B 1 42 ? -12.938 -37.875 -7.199 1 97.56 42 GLY B C 1
ATOM 2936 O O . GLY B 1 42 ? -14.117 -38.031 -6.863 1 97.56 42 GLY B O 1
ATOM 2937 N N . LYS B 1 43 ? -12.062 -37.344 -6.402 1 97.19 43 LYS B N 1
ATOM 2938 C CA . LYS B 1 43 ? -12.414 -36.875 -5.059 1 97.19 43 LYS B CA 1
ATOM 2939 C C . LYS B 1 43 ? -13.203 -35.594 -5.102 1 97.19 43 LYS B C 1
ATOM 2941 O O . LYS B 1 43 ? -13.031 -34.781 -6.02 1 97.19 43 LYS B O 1
ATOM 2946 N N . ASP B 1 44 ? -14.055 -35.406 -4.105 1 97.81 44 ASP B N 1
ATOM 2947 C CA . ASP B 1 44 ? -14.836 -34.156 -3.988 1 97.81 44 ASP B CA 1
ATOM 2948 C C . ASP B 1 44 ? -13.945 -33 -3.594 1 97.81 44 ASP B C 1
ATOM 2950 O O . ASP B 1 44 ? -13.094 -33.125 -2.713 1 97.81 44 ASP B O 1
ATOM 2954 N N . VAL B 1 45 ? -14.18 -31.844 -4.219 1 96.69 45 VAL B N 1
ATOM 2955 C CA . VAL B 1 45 ? -13.352 -30.656 -3.988 1 96.69 45 VAL B CA 1
ATOM 2956 C C . VAL B 1 45 ? -13.492 -30.203 -2.537 1 96.69 45 VAL B C 1
ATOM 2958 O O . VAL B 1 45 ? -12.531 -29.703 -1.938 1 96.69 45 VAL B O 1
ATOM 2961 N N . GLY B 1 46 ? -14.672 -30.266 -1.985 1 96.38 46 GLY B N 1
ATOM 2962 C CA . GLY B 1 46 ? -14.844 -29.906 -0.585 1 96.38 46 GLY B CA 1
ATOM 2963 C C . GLY B 1 46 ? -13.969 -30.734 0.348 1 96.38 46 GLY B C 1
ATOM 2964 O O . GLY B 1 46 ? -13.375 -30.188 1.281 1 96.38 46 GLY B O 1
ATOM 2965 N N . GLU B 1 47 ? -13.883 -31.984 0.057 1 94.12 47 GLU B N 1
ATOM 2966 C CA . GLU B 1 47 ? -13.039 -32.875 0.845 1 94.12 47 GLU B CA 1
ATOM 2967 C C . GLU B 1 47 ? -11.562 -32.531 0.702 1 94.12 47 GLU B C 1
ATOM 2969 O O . GLU B 1 47 ? -10.844 -32.438 1.698 1 94.12 47 GLU B O 1
ATOM 2974 N N . VAL B 1 48 ? -11.25 -32.375 -0.489 1 93.19 48 VAL B N 1
ATOM 2975 C CA . VAL B 1 48 ? -9.844 -32.125 -0.775 1 93.19 48 VAL B CA 1
ATOM 2976 C C . VAL B 1 48 ? -9.43 -30.781 -0.174 1 93.19 48 VAL B C 1
ATOM 2978 O O . VAL B 1 48 ? -8.289 -30.625 0.281 1 93.19 48 VAL B O 1
ATOM 2981 N N . ALA B 1 49 ? -10.336 -29.828 -0.134 1 94.25 49 ALA B N 1
ATOM 2982 C CA . ALA B 1 49 ? -10.055 -28.484 0.364 1 94.25 49 ALA B CA 1
ATOM 2983 C C . ALA B 1 49 ? -10.18 -28.422 1.884 1 94.25 49 ALA B C 1
ATOM 2985 O O . ALA B 1 49 ? -9.93 -27.391 2.492 1 94.25 49 ALA B O 1
ATOM 2986 N N . GLY B 1 50 ? -10.562 -29.469 2.475 1 93.25 50 GLY B N 1
ATOM 2987 C CA . GLY B 1 50 ? -10.68 -29.531 3.922 1 93.25 50 GLY B CA 1
ATOM 2988 C C . GLY B 1 50 ? -11.93 -28.859 4.449 1 93.25 50 GLY B C 1
ATOM 2989 O O . GLY B 1 50 ? -11.945 -28.375 5.586 1 93.25 50 GLY B O 1
ATOM 2990 N N . LEU B 1 51 ? -12.891 -28.766 3.572 1 94.69 51 LEU B N 1
ATOM 2991 C CA . LEU B 1 51 ? -14.164 -28.203 3.998 1 94.69 51 LEU B CA 1
ATOM 2992 C C . LEU B 1 51 ? -14.992 -29.25 4.738 1 94.69 51 LEU B C 1
ATOM 2994 O O . LEU B 1 51 ? -14.836 -30.453 4.504 1 94.69 51 LEU B O 1
ATOM 2998 N N . ASP B 1 52 ? -15.828 -28.828 5.645 1 92.75 52 ASP B N 1
ATOM 2999 C CA . ASP B 1 52 ? -16.688 -29.734 6.398 1 92.75 52 ASP B CA 1
ATOM 3000 C C . ASP B 1 52 ? -17.938 -30.094 5.602 1 92.75 52 ASP B C 1
ATOM 3002 O O . ASP B 1 52 ? -18.922 -30.578 6.164 1 92.75 52 ASP B O 1
ATOM 3006 N N . VAL B 1 53 ? -17.922 -29.859 4.312 1 94.06 53 VAL B N 1
ATOM 3007 C CA . VAL B 1 53 ? -19.078 -30.141 3.477 1 94.06 53 VAL B CA 1
ATOM 3008 C C . VAL B 1 53 ? -18.625 -30.688 2.127 1 94.06 53 VAL B C 1
ATOM 3010 O O . VAL B 1 53 ? -17.547 -30.344 1.637 1 94.06 53 VAL B O 1
ATOM 3013 N N . LYS B 1 54 ? -19.469 -31.578 1.606 1 94.81 54 LYS B N 1
ATOM 3014 C CA . LYS B 1 54 ? -19.297 -32 0.22 1 94.81 54 LYS B CA 1
ATOM 3015 C C . LYS B 1 54 ? -19.953 -31 -0.743 1 94.81 54 LYS B C 1
ATOM 3017 O O . LYS B 1 54 ? -21.094 -30.578 -0.534 1 94.81 54 LYS B O 1
ATOM 3022 N N . LEU B 1 55 ? -19.141 -30.609 -1.697 1 96 55 LEU B N 1
ATOM 3023 C CA . LEU B 1 55 ? -19.688 -29.688 -2.686 1 96 55 LEU B CA 1
ATOM 3024 C C . LEU B 1 55 ? -20.234 -30.438 -3.893 1 96 55 LEU B C 1
ATOM 3026 O O . LEU B 1 55 ? -20.922 -29.844 -4.734 1 96 55 LEU B O 1
ATOM 3030 N N . ASN B 1 56 ? -19.953 -31.781 -3.994 1 97.38 56 ASN B N 1
ATOM 3031 C CA . ASN B 1 56 ? -20.375 -32.656 -5.074 1 97.38 56 ASN B CA 1
ATOM 3032 C C . ASN B 1 56 ? -19.781 -32.25 -6.414 1 97.38 56 ASN B C 1
ATOM 3034 O O . ASN B 1 56 ? -20.469 -32.281 -7.438 1 97.38 56 ASN B O 1
ATOM 3038 N N . ILE B 1 57 ? -18.609 -31.75 -6.375 1 98.12 57 ILE B N 1
ATOM 3039 C CA . ILE B 1 57 ? -17.797 -31.422 -7.543 1 98.12 57 ILE B CA 1
ATOM 3040 C C . ILE B 1 57 ? -16.531 -32.281 -7.551 1 98.12 57 ILE B C 1
ATOM 3042 O O . ILE B 1 57 ? -15.609 -32.031 -6.777 1 98.12 57 ILE B O 1
ATOM 3046 N N . PRO B 1 58 ? -16.516 -33.25 -8.398 1 98.06 58 PRO B N 1
ATOM 3047 C CA . PRO B 1 58 ? -15.312 -34.062 -8.453 1 98.06 58 PRO B CA 1
ATOM 3048 C C . PRO B 1 58 ? -14.164 -33.375 -9.188 1 98.06 58 PRO B C 1
ATOM 3050 O O . PRO B 1 58 ? -14.391 -32.688 -10.172 1 98.06 58 PRO B O 1
ATOM 3053 N N . ILE B 1 59 ? -12.977 -33.656 -8.719 1 98.44 59 ILE B N 1
ATOM 3054 C CA . ILE B 1 59 ? -11.797 -33.219 -9.469 1 98.44 59 ILE B CA 1
ATOM 3055 C C . ILE B 1 59 ? -11.633 -34.125 -10.703 1 98.44 59 ILE B C 1
ATOM 3057 O O . ILE B 1 59 ? -11.664 -35.344 -10.602 1 98.44 59 ILE B O 1
ATOM 3061 N N . ARG B 1 60 ? -11.555 -33.562 -11.805 1 98.25 60 ARG B N 1
ATOM 3062 C CA . ARG B 1 60 ? -11.477 -34.312 -13.07 1 98.25 60 ARG B CA 1
ATOM 3063 C C . ARG B 1 60 ? -10.18 -33.969 -13.805 1 98.25 60 ARG B C 1
ATOM 3065 O O . ARG B 1 60 ? -9.625 -32.875 -13.648 1 98.25 60 ARG B O 1
ATOM 3072 N N . SER B 1 61 ? -9.703 -34.875 -14.562 1 98.06 61 SER B N 1
ATOM 3073 C CA . SER B 1 61 ? -8.461 -34.656 -15.305 1 98.06 61 SER B CA 1
ATOM 3074 C C . SER B 1 61 ? -8.734 -34.094 -16.688 1 98.06 61 SER B C 1
ATOM 3076 O O . SER B 1 61 ? -7.844 -33.5 -17.312 1 98.06 61 SER B O 1
ATOM 3078 N N . ASN B 1 62 ? -9.938 -34.344 -17.234 1 98.12 62 ASN B N 1
ATOM 3079 C CA . ASN B 1 62 ? -10.297 -33.844 -18.562 1 98.12 62 ASN B CA 1
ATOM 3080 C C . ASN B 1 62 ? -10.82 -32.406 -18.5 1 98.12 62 ASN B C 1
ATOM 3082 O O . ASN B 1 62 ? -12.023 -32.188 -18.328 1 98.12 62 ASN B O 1
ATOM 3086 N N . ALA B 1 63 ? -9.969 -31.422 -18.734 1 98.5 63 ALA B N 1
ATOM 3087 C CA . ALA B 1 63 ? -10.297 -30.016 -18.609 1 98.5 63 ALA B CA 1
ATOM 3088 C C . ALA B 1 63 ? -11.367 -29.609 -19.625 1 98.5 63 ALA B C 1
ATOM 3090 O O . ALA B 1 63 ? -12.305 -28.875 -19.281 1 98.5 63 ALA B O 1
ATOM 3091 N N . GLU B 1 64 ? -11.219 -30.047 -20.859 1 98.44 64 GLU B N 1
ATOM 3092 C CA . GLU B 1 64 ? -12.172 -29.688 -21.906 1 98.44 64 GLU B CA 1
ATOM 3093 C C . GLU B 1 64 ? -13.602 -30.047 -21.5 1 98.44 64 GLU B C 1
ATOM 3095 O O . GLU B 1 64 ? -14.523 -29.266 -21.719 1 98.44 64 GLU B O 1
ATOM 3100 N N . GLU B 1 65 ? -13.766 -31.188 -20.969 1 98.38 65 GLU B N 1
ATOM 3101 C CA . GLU B 1 65 ? -15.086 -31.641 -20.547 1 98.38 65 GLU B CA 1
ATOM 3102 C C . GLU B 1 65 ? -15.641 -30.75 -19.438 1 98.38 65 GLU B C 1
ATOM 3104 O O . GLU B 1 65 ? -16.844 -30.453 -19.422 1 98.38 65 GLU B O 1
ATOM 3109 N N . VAL B 1 66 ? -14.805 -30.375 -18.469 1 98.62 66 VAL B N 1
ATOM 3110 C CA . VAL B 1 66 ? -15.242 -29.516 -17.375 1 98.62 66 VAL B CA 1
ATOM 3111 C C . VAL B 1 66 ? -15.758 -28.188 -17.922 1 98.62 66 VAL B C 1
ATOM 3113 O O . VAL B 1 66 ? -16.844 -27.734 -17.547 1 98.62 66 VAL B O 1
ATOM 3116 N N . PHE B 1 67 ? -15.039 -27.547 -18.828 1 98.56 67 PHE B N 1
ATOM 3117 C CA . PHE B 1 67 ? -15.438 -26.25 -19.391 1 98.56 67 PHE B CA 1
ATOM 3118 C C . PHE B 1 67 ? -16.734 -26.391 -20.188 1 98.56 67 PHE B C 1
ATOM 3120 O O . PHE B 1 67 ? -17.578 -25.5 -20.156 1 98.56 67 PHE B O 1
ATOM 3127 N N . LYS B 1 68 ? -16.906 -27.5 -20.906 1 97.94 68 LYS B N 1
ATOM 3128 C CA . LYS B 1 68 ? -18.094 -27.734 -21.734 1 97.94 68 LYS B CA 1
ATOM 3129 C C . LYS B 1 68 ? -19.328 -27.922 -20.875 1 97.94 68 LYS B C 1
ATOM 3131 O O . LYS B 1 68 ? -20.438 -27.516 -21.266 1 97.94 68 LYS B O 1
ATOM 3136 N N . GLU B 1 69 ? -19.156 -28.484 -19.734 1 97.81 69 GLU B N 1
ATOM 3137 C CA . GLU B 1 69 ? -20.297 -28.922 -18.938 1 97.81 69 GLU B CA 1
ATOM 3138 C C . GLU B 1 69 ? -20.656 -27.875 -17.875 1 97.81 69 GLU B C 1
ATOM 3140 O O . GLU B 1 69 ? -21.656 -28.031 -17.172 1 97.81 69 GLU B O 1
ATOM 3145 N N . THR B 1 70 ? -19.859 -26.859 -17.75 1 97.12 70 THR B N 1
ATOM 3146 C CA . THR B 1 70 ? -20.125 -25.875 -16.703 1 97.12 70 THR B CA 1
ATOM 3147 C C . THR B 1 70 ? -20.281 -24.484 -17.312 1 97.12 70 THR B C 1
ATOM 3149 O O . THR B 1 70 ? -19.875 -24.234 -18.438 1 97.12 70 THR B O 1
ATOM 3152 N N . ASP B 1 71 ? -21.016 -23.641 -16.609 1 97 71 ASP B N 1
ATOM 3153 C CA . ASP B 1 71 ? -21.156 -22.234 -16.922 1 97 71 ASP B CA 1
ATOM 3154 C C . ASP B 1 71 ? -20.391 -21.359 -15.93 1 97 71 ASP B C 1
ATOM 3156 O O . ASP B 1 71 ? -20.984 -20.781 -15.023 1 97 71 ASP B O 1
ATOM 3160 N N . ALA B 1 72 ? -19.109 -21.234 -16.125 1 98.5 72 ALA B N 1
ATOM 3161 C CA . ALA B 1 72 ? -18.234 -20.562 -15.172 1 98.5 72 ALA B CA 1
ATOM 3162 C C . ALA B 1 72 ? -18.016 -19.109 -15.562 1 98.5 72 ALA B C 1
ATOM 3164 O O . ALA B 1 72 ? -17.953 -18.781 -16.75 1 98.5 72 ALA B O 1
ATOM 3165 N N . ASP B 1 73 ? -17.891 -18.203 -14.539 1 98.56 73 ASP B N 1
ATOM 3166 C CA . ASP B 1 73 ? -17.5 -16.812 -14.758 1 98.56 73 ASP B CA 1
ATOM 3167 C C . ASP B 1 73 ? -15.984 -16.672 -14.805 1 98.56 73 ASP B C 1
ATOM 3169 O O . ASP B 1 73 ? -15.461 -15.789 -15.5 1 98.56 73 ASP B O 1
ATOM 3173 N N . VAL B 1 74 ? -15.297 -17.531 -14.023 1 98.88 74 VAL B N 1
ATOM 3174 C CA . VAL B 1 74 ? -13.867 -17.375 -13.812 1 98.88 74 VAL B CA 1
ATOM 3175 C C . VAL B 1 74 ? -13.195 -18.734 -13.734 1 98.88 74 VAL B C 1
ATOM 3177 O O . VAL B 1 74 ? -13.766 -19.688 -13.18 1 98.88 74 VAL B O 1
ATOM 3180 N N . CYS B 1 75 ? -12.055 -18.844 -14.25 1 98.94 75 CYS B N 1
ATOM 3181 C CA . CYS B 1 75 ? -11.148 -19.969 -14.016 1 98.94 75 CYS B CA 1
ATOM 3182 C C . CYS B 1 75 ? -9.883 -19.5 -13.297 1 98.94 75 CYS B C 1
ATOM 3184 O O . CYS B 1 75 ? -9.195 -18.594 -13.766 1 98.94 75 CYS B O 1
ATOM 3186 N N . ILE B 1 76 ? -9.609 -20.078 -12.195 1 98.88 76 ILE B N 1
ATOM 3187 C CA . ILE B 1 76 ? -8.352 -19.828 -11.508 1 98.88 76 ILE B CA 1
ATOM 3188 C C . ILE B 1 76 ? -7.332 -20.906 -11.875 1 98.88 76 ILE B C 1
ATOM 3190 O O . ILE B 1 76 ? -7.566 -22.094 -11.641 1 98.88 76 ILE B O 1
ATOM 3194 N N . ILE B 1 77 ? -6.227 -20.453 -12.438 1 98.56 77 ILE B N 1
ATOM 3195 C CA . ILE B 1 77 ? -5.211 -21.375 -12.922 1 98.56 77 ILE B CA 1
ATOM 3196 C C . ILE B 1 77 ? -4.023 -21.391 -11.969 1 98.56 77 ILE B C 1
ATOM 3198 O O . ILE B 1 77 ? -3.268 -20.422 -11.891 1 98.56 77 ILE B O 1
ATOM 3202 N N . MET B 1 78 ? -3.816 -22.453 -11.227 1 96.19 78 MET B N 1
ATOM 3203 C CA . MET B 1 78 ? -2.719 -22.625 -10.281 1 96.19 78 MET B CA 1
ATOM 3204 C C . MET B 1 78 ? -1.926 -23.891 -10.594 1 96.19 78 MET B C 1
ATOM 3206 O O . MET B 1 78 ? -1.951 -24.844 -9.82 1 96.19 78 MET B O 1
ATOM 3210 N N . THR B 1 79 ? -1.122 -23.828 -11.672 1 92.38 79 THR B N 1
ATOM 3211 C CA . THR B 1 79 ? -0.462 -25.031 -12.164 1 92.38 79 THR B CA 1
ATOM 3212 C C . THR B 1 79 ? 1.048 -24.828 -12.242 1 92.38 79 THR B C 1
ATOM 3214 O O . THR B 1 79 ? 1.808 -25.5 -11.531 1 92.38 79 THR B O 1
ATOM 3217 N N . LYS B 1 80 ? 1.454 -23.828 -13.094 1 90.94 80 LYS B N 1
ATOM 3218 C CA . LYS B 1 80 ? 2.873 -23.625 -13.375 1 90.94 80 LYS B CA 1
ATOM 3219 C C . LYS B 1 80 ? 3.223 -22.141 -13.375 1 90.94 80 LYS B C 1
ATOM 3221 O O . LYS B 1 80 ? 2.357 -21.297 -13.148 1 90.94 80 LYS B O 1
ATOM 3226 N N . SER B 1 81 ? 4.547 -21.906 -13.562 1 90.88 81 SER B N 1
ATOM 3227 C CA . SER B 1 81 ? 4.996 -20.531 -13.352 1 90.88 81 SER B CA 1
ATOM 3228 C C . SER B 1 81 ? 5.441 -19.891 -14.656 1 90.88 81 SER B C 1
ATOM 3230 O O . SER B 1 81 ? 5.832 -18.719 -14.68 1 90.88 81 SER B O 1
ATOM 3232 N N . LEU B 1 82 ? 5.379 -20.609 -15.758 1 93.38 82 LEU B N 1
ATOM 3233 C CA . LEU B 1 82 ? 5.781 -20.078 -17.047 1 93.38 82 LEU B CA 1
ATOM 3234 C C . LEU B 1 82 ? 4.598 -20.016 -18 1 93.38 82 LEU B C 1
ATOM 3236 O O . LEU B 1 82 ? 3.713 -20.875 -17.969 1 93.38 82 LEU B O 1
ATOM 3240 N N . MET B 1 83 ? 4.609 -19.031 -18.891 1 96.94 83 MET B N 1
ATOM 3241 C CA . MET B 1 83 ? 3.553 -18.844 -19.875 1 96.94 83 MET B CA 1
ATOM 3242 C C . MET B 1 83 ? 3.438 -20.062 -20.781 1 96.94 83 MET B C 1
ATOM 3244 O O . MET B 1 83 ? 2.332 -20.5 -21.125 1 96.94 83 MET B O 1
ATOM 3248 N N . THR B 1 84 ? 4.625 -20.656 -21.094 1 96.62 84 THR B N 1
ATOM 3249 C CA . THR B 1 84 ? 4.637 -21.812 -21.984 1 96.62 84 THR B CA 1
ATOM 3250 C C . THR B 1 84 ? 3.914 -23 -21.344 1 96.62 84 THR B C 1
ATOM 3252 O O . THR B 1 84 ? 3.326 -23.828 -22.047 1 96.62 84 THR B O 1
ATOM 3255 N N . ASP B 1 85 ? 3.91 -22.969 -20.062 1 95.12 85 ASP B N 1
ATOM 3256 C CA . ASP B 1 85 ? 3.334 -24.109 -19.359 1 95.12 85 ASP B CA 1
ATOM 3257 C C . ASP B 1 85 ? 1.876 -23.844 -18.984 1 95.12 85 ASP B C 1
ATOM 3259 O O . ASP B 1 85 ? 1.147 -24.766 -18.625 1 95.12 85 ASP B O 1
ATOM 3263 N N . THR B 1 86 ? 1.426 -22.641 -19.016 1 96.62 86 THR B N 1
ATOM 3264 C CA . THR B 1 86 ? 0.073 -22.297 -18.594 1 96.62 86 THR B CA 1
ATOM 3265 C C . THR B 1 86 ? -0.794 -21.922 -19.797 1 96.62 86 THR B C 1
ATOM 3267 O O . THR B 1 86 ? -2.012 -21.766 -19.656 1 96.62 86 THR B O 1
ATOM 3270 N N . VAL B 1 87 ? -0.201 -21.812 -20.969 1 98.31 87 VAL B N 1
ATOM 3271 C CA . VAL B 1 87 ? -0.854 -21.266 -22.156 1 98.31 87 VAL B CA 1
ATOM 3272 C C . VAL B 1 87 ? -2.068 -22.109 -22.516 1 98.31 87 VAL B C 1
ATOM 3274 O O . VAL B 1 87 ? -3.113 -21.578 -22.906 1 98.31 87 VAL B O 1
ATOM 3277 N N . ASP B 1 88 ? -2.002 -23.375 -22.406 1 98.31 88 ASP B N 1
ATOM 3278 C CA . ASP B 1 88 ? -3.109 -24.25 -22.797 1 98.31 88 ASP B CA 1
ATOM 3279 C C . ASP B 1 88 ? -4.344 -23.984 -21.938 1 98.31 88 ASP B C 1
ATOM 3281 O O . ASP B 1 88 ? -5.465 -23.953 -22.438 1 98.31 88 ASP B O 1
ATOM 3285 N N . ALA B 1 89 ? -4.137 -23.859 -20.641 1 98.56 89 ALA B N 1
ATOM 3286 C CA . ALA B 1 89 ? -5.246 -23.562 -19.734 1 98.56 89 ALA B CA 1
ATOM 3287 C C . ALA B 1 89 ? -5.871 -22.203 -20.062 1 98.56 89 ALA B C 1
ATOM 3289 O O . ALA B 1 89 ? -7.094 -22.062 -20.062 1 98.56 89 ALA B O 1
ATOM 3290 N N . PHE B 1 90 ? -5.043 -21.203 -20.312 1 98.75 90 PHE B N 1
ATOM 3291 C CA . PHE B 1 90 ? -5.52 -19.891 -20.703 1 98.75 90 PHE B CA 1
ATOM 3292 C C . PHE B 1 90 ? -6.359 -19.969 -21.969 1 98.75 90 PHE B C 1
ATOM 3294 O O . PHE B 1 90 ? -7.445 -19.391 -22.047 1 98.75 90 PHE B O 1
ATOM 3301 N N . GLU B 1 91 ? -5.824 -20.672 -22.953 1 98.81 91 GLU B N 1
ATOM 3302 C CA . GLU B 1 91 ? -6.52 -20.781 -24.219 1 98.81 91 GLU B CA 1
ATOM 3303 C C . GLU B 1 91 ? -7.871 -21.469 -24.062 1 98.81 91 GLU B C 1
ATOM 3305 O O . GLU B 1 91 ? -8.859 -21.062 -24.672 1 98.81 91 GLU B O 1
ATOM 3310 N N . LEU B 1 92 ? -7.82 -22.531 -23.328 1 98.81 92 LEU B N 1
ATOM 3311 C CA . LEU B 1 92 ? -9.055 -23.266 -23.078 1 98.81 92 LEU B CA 1
ATOM 3312 C C . LEU B 1 92 ? -10.109 -22.359 -22.453 1 98.81 92 LEU B C 1
ATOM 3314 O O . LEU B 1 92 ? -11.258 -22.344 -22.891 1 98.81 92 LEU B O 1
ATOM 3318 N N . ALA B 1 93 ? -9.727 -21.609 -21.406 1 98.88 93 ALA B N 1
ATOM 3319 C CA . ALA B 1 93 ? -10.656 -20.688 -20.75 1 98.88 93 ALA B CA 1
ATOM 3320 C C . ALA B 1 93 ? -11.188 -19.656 -21.75 1 98.88 93 ALA B C 1
ATOM 3322 O O . ALA B 1 93 ? -12.398 -19.438 -21.828 1 98.88 93 ALA B O 1
ATOM 3323 N N . ALA B 1 94 ? -10.297 -19.047 -22.5 1 98.81 94 ALA B N 1
ATOM 3324 C CA . ALA B 1 94 ? -10.664 -17.984 -23.438 1 98.81 94 ALA B CA 1
ATOM 3325 C C . ALA B 1 94 ? -11.641 -18.5 -24.484 1 98.81 94 ALA B C 1
ATOM 3327 O O . ALA B 1 94 ? -12.648 -17.844 -24.781 1 98.81 94 ALA B O 1
ATOM 3328 N N . ARG B 1 95 ? -11.344 -19.688 -25.031 1 98.5 95 ARG B N 1
ATOM 3329 C CA . ARG B 1 95 ? -12.188 -20.234 -26.094 1 98.5 95 ARG B CA 1
ATOM 3330 C C . ARG B 1 95 ? -13.609 -20.453 -25.594 1 98.5 95 ARG B C 1
ATOM 3332 O O . ARG B 1 95 ? -14.562 -20.422 -26.375 1 98.5 95 ARG B O 1
ATOM 3339 N N . HIS B 1 96 ? -13.797 -20.625 -24.344 1 98.5 96 HIS B N 1
ATOM 3340 C CA . HIS B 1 96 ? -15.117 -20.844 -23.766 1 98.5 96 HIS B CA 1
ATOM 3341 C C . HIS B 1 96 ? -15.688 -19.531 -23.219 1 98.5 96 HIS B C 1
ATOM 3343 O O . HIS B 1 96 ? -16.734 -19.547 -22.562 1 98.5 96 HIS B O 1
ATOM 3349 N N . GLY B 1 97 ? -14.961 -18.438 -23.375 1 98.5 97 GLY B N 1
ATOM 3350 C CA . GLY B 1 97 ? -15.422 -17.141 -22.906 1 98.5 97 GLY B CA 1
ATOM 3351 C C . GLY B 1 97 ? -15.359 -16.984 -21.406 1 98.5 97 GLY B C 1
ATOM 3352 O O . GLY B 1 97 ? -16.125 -16.203 -20.812 1 98.5 97 GLY B O 1
ATOM 3353 N N . VAL B 1 98 ? -14.555 -17.766 -20.734 1 98.88 98 VAL B N 1
ATOM 3354 C CA . VAL B 1 98 ? -14.414 -17.734 -19.297 1 98.88 98 VAL B CA 1
ATOM 3355 C C . VAL B 1 98 ? -13.219 -16.875 -18.906 1 98.88 98 VAL B C 1
ATOM 3357 O O . VAL B 1 98 ? -12.117 -17.047 -19.438 1 98.88 98 VAL B O 1
ATOM 3360 N N . ASN B 1 99 ? -13.375 -15.828 -18.016 1 98.94 99 ASN B N 1
ATOM 3361 C CA . ASN B 1 99 ? -12.25 -15.062 -17.484 1 98.94 99 ASN B CA 1
ATOM 3362 C C . ASN B 1 99 ? -11.266 -15.961 -16.734 1 98.94 99 ASN B C 1
ATOM 3364 O O . ASN B 1 99 ? -11.672 -16.938 -16.109 1 98.94 99 ASN B O 1
ATOM 3368 N N . ALA B 1 100 ? -10.023 -15.617 -16.828 1 98.94 100 ALA B N 1
ATOM 3369 C CA . ALA B 1 100 ? -9.062 -16.469 -16.125 1 98.94 100 ALA B CA 1
ATOM 3370 C C . ALA B 1 100 ? -8.008 -15.648 -15.406 1 98.94 100 ALA B C 1
ATOM 3372 O O . ALA B 1 100 ? -7.559 -14.617 -15.922 1 98.94 100 ALA B O 1
ATOM 3373 N N . ILE B 1 101 ? -7.625 -16.078 -14.258 1 98.94 101 ILE B N 1
ATOM 3374 C CA . ILE B 1 101 ? -6.551 -15.508 -13.453 1 98.94 101 ILE B CA 1
ATOM 3375 C C . ILE B 1 101 ? -5.613 -16.625 -12.977 1 98.94 101 ILE B C 1
ATOM 3377 O O . ILE B 1 101 ? -6.066 -17.688 -12.578 1 98.94 101 ILE B O 1
ATOM 3381 N N . THR B 1 102 ? -4.332 -16.344 -13.07 1 98.56 102 THR B N 1
ATOM 3382 C CA . THR B 1 102 ? -3.367 -17.375 -12.734 1 98.56 102 THR B CA 1
ATOM 3383 C C . THR B 1 102 ? -2.361 -16.875 -11.703 1 98.56 102 THR B C 1
ATOM 3385 O O . THR B 1 102 ? -2.109 -15.664 -11.617 1 98.56 102 THR B O 1
ATOM 3388 N N . THR B 1 103 ? -1.762 -17.797 -10.938 1 96.69 103 THR B N 1
ATOM 3389 C CA . THR B 1 103 ? -0.652 -17.484 -10.039 1 96.69 103 THR B CA 1
ATOM 3390 C C . THR B 1 103 ? 0.682 -17.625 -10.766 1 96.69 103 THR B C 1
ATOM 3392 O O . THR B 1 103 ? 1.745 -17.484 -10.156 1 96.69 103 THR B O 1
ATOM 3395 N N . CYS B 1 104 ? 0.611 -17.938 -12.07 1 93.81 104 CYS B N 1
ATOM 3396 C CA . CYS B 1 104 ? 1.819 -17.969 -12.891 1 93.81 104 CYS B CA 1
ATOM 3397 C C . CYS B 1 104 ? 2.588 -16.656 -12.758 1 93.81 104 CYS B C 1
ATOM 3399 O O . CYS B 1 104 ? 2.123 -15.609 -13.219 1 93.81 104 CYS B O 1
ATOM 3401 N N . GLU B 1 105 ? 3.746 -16.734 -12.203 1 93.44 105 GLU B N 1
ATOM 3402 C CA . GLU B 1 105 ? 4.52 -15.523 -11.914 1 93.44 105 GLU B CA 1
ATOM 3403 C C . GLU B 1 105 ? 4.855 -14.766 -13.188 1 93.44 105 GLU B C 1
ATOM 3405 O O . GLU B 1 105 ? 4.836 -13.531 -13.211 1 93.44 105 GLU B O 1
ATOM 3410 N N . GLU B 1 106 ? 5.164 -15.492 -14.273 1 95.44 106 GLU B N 1
ATOM 3411 C CA . GLU B 1 106 ? 5.5 -14.828 -15.523 1 95.44 106 GLU B CA 1
ATOM 3412 C C . GLU B 1 106 ? 4.305 -14.055 -16.078 1 95.44 106 GLU B C 1
ATOM 3414 O O . GLU B 1 106 ? 4.473 -13 -16.703 1 95.44 106 GLU B O 1
ATOM 3419 N N . ALA B 1 107 ? 3.084 -14.523 -15.82 1 97.94 107 ALA B N 1
ATOM 3420 C CA . ALA B 1 107 ? 1.857 -13.945 -16.359 1 97.94 107 ALA B CA 1
ATOM 3421 C C . ALA B 1 107 ? 1.551 -12.594 -15.727 1 97.94 107 ALA B C 1
ATOM 3423 O O . ALA B 1 107 ? 0.687 -11.859 -16.203 1 97.94 107 ALA B O 1
ATOM 3424 N N . PHE B 1 108 ? 2.299 -12.289 -14.648 1 98.12 108 PHE B N 1
ATOM 3425 C CA . PHE B 1 108 ? 2.078 -11.023 -13.953 1 98.12 108 PHE B CA 1
ATOM 3426 C C . PHE B 1 108 ? 2.289 -9.844 -14.891 1 98.12 108 PHE B C 1
ATOM 3428 O O . PHE B 1 108 ? 1.526 -8.875 -14.859 1 98.12 108 PHE B O 1
ATOM 3435 N N . TYR B 1 109 ? 3.244 -9.922 -15.719 1 98.5 109 TYR B N 1
ATOM 3436 C CA . TYR B 1 109 ? 3.557 -8.953 -16.766 1 98.5 109 TYR B CA 1
ATOM 3437 C C . TYR B 1 109 ? 4.352 -9.617 -17.891 1 98.5 109 TYR B C 1
ATOM 3439 O O . TYR B 1 109 ? 5.551 -9.367 -18.031 1 98.5 109 TYR B O 1
ATOM 3447 N N . PRO B 1 110 ? 3.73 -10.367 -18.734 1 98 110 PRO B N 1
ATOM 3448 C CA . PRO B 1 110 ? 4.422 -11.281 -19.641 1 98 110 PRO B CA 1
ATOM 3449 C C . PRO B 1 110 ? 4.711 -10.656 -21 1 98 110 PRO B C 1
ATOM 3451 O O . PRO B 1 110 ? 5.172 -11.336 -21.922 1 98 110 PRO B O 1
ATOM 3454 N N . TRP B 1 111 ? 4.516 -9.438 -21.203 1 97.56 111 TRP B N 1
ATOM 3455 C CA . TRP B 1 111 ? 4.539 -8.781 -22.516 1 97.56 111 TRP B CA 1
ATOM 3456 C C . TRP B 1 111 ? 5.93 -8.859 -23.141 1 97.56 111 TRP B C 1
ATOM 3458 O O . TRP B 1 111 ? 6.066 -8.852 -24.359 1 97.56 111 TRP B O 1
ATOM 3468 N N . THR B 1 112 ? 6.996 -8.969 -22.281 1 95.62 112 THR B N 1
ATOM 3469 C CA . THR B 1 112 ? 8.344 -8.969 -22.828 1 95.62 112 THR B CA 1
ATOM 3470 C C . THR B 1 112 ? 8.969 -10.359 -22.734 1 95.62 112 THR B C 1
ATOM 3472 O O . THR B 1 112 ? 9.758 -10.758 -23.594 1 95.62 112 THR B O 1
ATOM 3475 N N . THR B 1 113 ? 8.633 -11.094 -21.766 1 94.62 113 THR B N 1
ATOM 3476 C CA . THR B 1 113 ? 9.242 -12.398 -21.547 1 94.62 113 THR B CA 1
ATOM 3477 C C . THR B 1 113 ? 8.57 -13.469 -22.406 1 94.62 113 THR B C 1
ATOM 3479 O O . THR B 1 113 ? 9.172 -14.5 -22.688 1 94.62 113 THR B O 1
ATOM 3482 N N . SER B 1 114 ? 7.332 -13.227 -22.734 1 96.81 114 SER B N 1
ATOM 3483 C CA . SER B 1 114 ? 6.59 -14.148 -23.594 1 96.81 114 SER B CA 1
ATOM 3484 C C . SER B 1 114 ? 5.652 -13.391 -24.531 1 96.81 114 SER B C 1
ATOM 3486 O O . SER B 1 114 ? 4.441 -13.625 -24.531 1 96.81 114 SER B O 1
ATOM 3488 N N . PRO B 1 115 ? 6.227 -12.594 -25.391 1 97.62 115 PRO B N 1
ATOM 3489 C CA . PRO B 1 115 ? 5.391 -11.703 -26.203 1 97.62 115 PRO B CA 1
ATOM 3490 C C . PRO B 1 115 ? 4.488 -12.461 -27.172 1 97.62 115 PRO B C 1
ATOM 3492 O O . PRO B 1 115 ? 3.324 -12.094 -27.359 1 97.62 115 PRO B O 1
ATOM 3495 N N . GLU B 1 116 ? 4.984 -13.523 -27.781 1 98.19 116 GLU B N 1
ATOM 3496 C CA . GLU B 1 116 ? 4.199 -14.258 -28.781 1 98.19 116 GLU B CA 1
ATOM 3497 C C . GLU B 1 116 ? 2.975 -14.906 -28.141 1 98.19 116 GLU B C 1
ATOM 3499 O O . GLU B 1 116 ? 1.854 -14.734 -28.625 1 98.19 116 GLU B O 1
ATOM 3504 N N . ILE B 1 117 ? 3.246 -15.555 -27.062 1 98.56 117 ILE B N 1
ATOM 3505 C CA . ILE B 1 117 ? 2.158 -16.234 -26.359 1 98.56 117 ILE B CA 1
ATOM 3506 C C . ILE B 1 117 ? 1.155 -15.195 -25.844 1 98.56 117 ILE B C 1
ATOM 3508 O O . ILE B 1 117 ? -0.055 -15.367 -26.016 1 98.56 117 ILE B O 1
ATOM 3512 N N . THR B 1 118 ? 1.611 -14.141 -25.266 1 98.69 118 THR B N 1
ATOM 3513 C CA . THR B 1 118 ? 0.763 -13.125 -24.656 1 98.69 118 THR B CA 1
ATOM 3514 C C . THR B 1 118 ? -0.114 -12.445 -25.703 1 98.69 118 THR B C 1
ATOM 3516 O O . THR B 1 118 ? -1.308 -12.234 -25.469 1 98.69 118 THR B O 1
ATOM 3519 N N . ASN B 1 119 ? 0.474 -12.094 -26.844 1 98.62 119 ASN B N 1
ATOM 3520 C CA . ASN B 1 119 ? -0.285 -11.461 -27.922 1 98.62 119 ASN B CA 1
ATOM 3521 C C . ASN B 1 119 ? -1.385 -12.383 -28.453 1 98.62 119 ASN B C 1
ATOM 3523 O O . ASN B 1 119 ? -2.502 -11.93 -28.703 1 98.62 119 ASN B O 1
ATOM 3527 N N . ARG B 1 120 ? -1.044 -13.609 -28.641 1 98.69 120 ARG B N 1
ATOM 3528 C CA . ARG B 1 120 ? -2.037 -14.578 -29.094 1 98.69 120 ARG B CA 1
ATOM 3529 C C . ARG B 1 120 ? -3.18 -14.695 -28.078 1 98.69 120 ARG B C 1
ATOM 3531 O O . ARG B 1 120 ? -4.352 -14.711 -28.469 1 98.69 120 ARG B O 1
ATOM 3538 N N . LEU B 1 121 ? -2.834 -14.766 -26.812 1 98.88 121 LEU B N 1
ATOM 3539 C CA . LEU B 1 121 ? -3.846 -14.867 -25.766 1 98.88 121 LEU B CA 1
ATOM 3540 C C . LEU B 1 121 ? -4.688 -13.602 -25.703 1 98.88 121 LEU B C 1
ATOM 3542 O O . LEU B 1 121 ? -5.895 -13.664 -25.469 1 98.88 121 LEU B O 1
ATOM 3546 N N . ASP B 1 122 ? -4.02 -12.469 -25.812 1 98.88 122 ASP B N 1
ATOM 3547 C CA . ASP B 1 122 ? -4.719 -11.188 -25.812 1 98.88 122 ASP B CA 1
ATOM 3548 C C . ASP B 1 122 ? -5.785 -11.141 -26.891 1 98.88 122 ASP B C 1
ATOM 3550 O O . ASP B 1 122 ? -6.941 -10.797 -26.625 1 98.88 122 ASP B O 1
ATOM 3554 N N . ARG B 1 123 ? -5.418 -11.484 -28.125 1 98.75 123 ARG B N 1
ATOM 3555 C CA . ARG B 1 123 ? -6.352 -11.5 -29.25 1 98.75 123 ARG B CA 1
ATOM 3556 C C . ARG B 1 123 ? -7.484 -12.492 -29.016 1 98.75 123 ARG B C 1
ATOM 3558 O O . ARG B 1 123 ? -8.656 -12.172 -29.234 1 98.75 123 ARG B O 1
ATOM 3565 N N . LEU B 1 124 ? -7.098 -13.672 -28.578 1 98.81 124 LEU B N 1
ATOM 3566 C CA . LEU B 1 124 ? -8.086 -14.727 -28.344 1 98.81 124 LEU B CA 1
ATOM 3567 C C . LEU B 1 124 ? -9.109 -14.281 -27.297 1 98.81 124 LEU B C 1
ATOM 3569 O O . LEU B 1 124 ? -10.312 -14.492 -27.484 1 98.81 124 LEU B O 1
ATOM 3573 N N . ALA B 1 125 ? -8.656 -13.719 -26.203 1 98.88 125 ALA B N 1
ATOM 3574 C CA . ALA B 1 125 ? -9.531 -13.258 -25.125 1 98.88 125 ALA B CA 1
ATOM 3575 C C . ALA B 1 125 ? -10.461 -12.148 -25.625 1 98.88 125 ALA B C 1
ATOM 3577 O O . ALA B 1 125 ? -11.648 -12.125 -25.281 1 98.88 125 ALA B O 1
ATOM 3578 N N . LYS B 1 126 ? -9.945 -11.188 -26.375 1 98.81 126 LYS B N 1
ATOM 3579 C CA . LYS B 1 126 ? -10.773 -10.133 -26.953 1 98.81 126 LYS B CA 1
ATOM 3580 C C . LYS B 1 126 ? -11.852 -10.711 -27.859 1 98.81 126 LYS B C 1
ATOM 3582 O O . LYS B 1 126 ? -13.008 -10.305 -27.797 1 98.81 126 LYS B O 1
ATOM 3587 N N . ASP B 1 127 ? -11.445 -11.695 -28.703 1 98.69 127 ASP B N 1
ATOM 3588 C CA . ASP B 1 127 ? -12.383 -12.336 -29.625 1 98.69 127 ASP B CA 1
ATOM 3589 C C . ASP B 1 127 ? -13.508 -13.031 -28.859 1 98.69 127 ASP B C 1
ATOM 3591 O O . ASP B 1 127 ? -14.625 -13.141 -29.375 1 98.69 127 ASP B O 1
ATOM 3595 N N . HIS B 1 128 ? -13.25 -13.469 -27.719 1 98.69 128 HIS B N 1
ATOM 3596 C CA . HIS B 1 128 ? -14.219 -14.242 -26.953 1 98.69 128 HIS B CA 1
ATOM 3597 C C . HIS B 1 128 ? -14.773 -13.43 -25.797 1 98.69 128 HIS B C 1
ATOM 3599 O O . HIS B 1 128 ? -15.477 -13.969 -24.938 1 98.69 128 HIS B O 1
ATOM 3605 N N . HIS B 1 129 ? -14.414 -12.148 -25.688 1 98.62 129 HIS B N 1
ATOM 3606 C CA . HIS B 1 129 ? -14.945 -11.156 -24.766 1 98.62 129 HIS B CA 1
ATOM 3607 C C . HIS B 1 129 ? -14.711 -11.586 -23.312 1 98.62 129 HIS B C 1
ATOM 3609 O O . HIS B 1 129 ? -15.633 -11.547 -22.5 1 98.62 129 HIS B O 1
ATOM 3615 N N . CYS B 1 130 ? -13.523 -12.031 -23.016 1 98.81 130 CYS B N 1
ATOM 3616 C CA . CYS B 1 130 ? -13.141 -12.383 -21.656 1 98.81 130 CYS B CA 1
ATOM 3617 C C . CYS B 1 130 ? -11.805 -11.742 -21.281 1 98.81 130 CYS B C 1
ATOM 3619 O O . CYS B 1 130 ? -11.141 -11.141 -22.141 1 98.81 130 CYS B O 1
ATOM 3621 N N . THR B 1 131 ? -11.445 -11.82 -19.984 1 98.94 131 THR B N 1
ATOM 3622 C CA . THR B 1 131 ? -10.227 -11.219 -19.453 1 98.94 131 THR B CA 1
ATOM 3623 C C . THR B 1 131 ? -9.289 -12.289 -18.906 1 98.94 131 THR B C 1
ATOM 3625 O O . THR B 1 131 ? -9.719 -13.203 -18.203 1 98.94 131 THR B O 1
ATOM 3628 N N . LEU B 1 132 ? -8.047 -12.219 -19.297 1 98.94 132 LEU B N 1
ATOM 3629 C CA . LEU B 1 132 ? -6.977 -13.055 -18.766 1 98.94 132 LEU B CA 1
ATOM 3630 C C . LEU B 1 132 ? -5.957 -12.211 -18 1 98.94 132 LEU B C 1
ATOM 3632 O O . LEU B 1 132 ? -5.625 -11.102 -18.422 1 98.94 132 LEU B O 1
ATOM 3636 N N . THR B 1 133 ? -5.488 -12.734 -16.859 1 98.88 133 THR B N 1
ATOM 3637 C CA . THR B 1 133 ? -4.52 -11.953 -16.109 1 98.88 133 THR B CA 1
ATOM 3638 C C . THR B 1 133 ? -3.697 -12.852 -15.188 1 98.88 133 THR B C 1
ATOM 3640 O O . THR B 1 133 ? -4.027 -14.023 -15 1 98.88 133 THR B O 1
ATOM 3643 N N . GLY B 1 134 ? -2.561 -12.367 -14.812 1 98.62 134 GLY B N 1
ATOM 3644 C CA . GLY B 1 134 ? -1.759 -12.961 -13.75 1 98.62 134 GLY B CA 1
ATOM 3645 C C . GLY B 1 134 ? -1.762 -12.141 -12.477 1 98.62 134 GLY B C 1
ATOM 3646 O O . GLY B 1 134 ? -1.755 -10.906 -12.523 1 98.62 134 GLY B O 1
ATOM 3647 N N . SER B 1 135 ? -1.781 -12.789 -11.359 1 98.38 135 SER B N 1
ATOM 3648 C CA . SER B 1 135 ? -1.74 -12.148 -10.047 1 98.38 135 SER B CA 1
ATOM 3649 C C . SER B 1 135 ? -1.121 -13.07 -9 1 98.38 135 SER B C 1
ATOM 3651 O O . SER B 1 135 ? -0.577 -14.125 -9.336 1 98.38 135 SER B O 1
ATOM 3653 N N . GLY B 1 136 ? -1.197 -12.703 -7.754 1 97.38 136 GLY B N 1
ATOM 3654 C CA . GLY B 1 136 ? -0.614 -13.445 -6.648 1 97.38 136 GLY B CA 1
ATOM 3655 C C . GLY B 1 136 ? 0.135 -12.57 -5.664 1 97.38 136 GLY B C 1
ATOM 3656 O O . GLY B 1 136 ? -0.232 -11.406 -5.457 1 97.38 136 GLY B O 1
ATOM 3657 N N . TYR B 1 137 ? 1.161 -13.156 -5.027 1 97.12 137 TYR B N 1
ATOM 3658 C CA . TYR B 1 137 ? 1.941 -12.477 -4 1 97.12 137 TYR B CA 1
ATOM 3659 C C . TYR B 1 137 ? 2.576 -11.203 -4.551 1 97.12 137 TYR B C 1
ATOM 3661 O O . TYR B 1 137 ? 2.525 -10.148 -3.912 1 97.12 137 TYR B O 1
ATOM 3669 N N . GLN B 1 138 ? 3.127 -11.289 -5.758 1 97 138 GLN B N 1
ATOM 3670 C CA . GLN B 1 138 ? 3.857 -10.188 -6.383 1 97 138 GLN B CA 1
ATOM 3671 C C . GLN B 1 138 ? 2.938 -9 -6.66 1 97 138 GLN B C 1
ATOM 3673 O O . GLN B 1 138 ? 3.387 -7.855 -6.691 1 97 138 GLN B O 1
ATOM 3678 N N . ASP B 1 139 ? 1.664 -9.266 -6.902 1 98.62 139 ASP B N 1
ATOM 3679 C CA . ASP B 1 139 ? 0.693 -8.211 -7.199 1 98.62 139 ASP B CA 1
ATOM 3680 C C . ASP B 1 139 ? 0.629 -7.188 -6.07 1 98.62 139 ASP B C 1
ATOM 3682 O O . ASP B 1 139 ? 0.702 -5.98 -6.312 1 98.62 139 ASP B O 1
ATOM 3686 N N . VAL B 1 140 ? 0.628 -7.664 -4.871 1 98.69 140 VAL B N 1
ATOM 3687 C CA . VAL B 1 140 ? 0.521 -6.758 -3.73 1 98.69 140 VAL B CA 1
ATOM 3688 C C . VAL B 1 140 ? 1.915 -6.391 -3.23 1 98.69 140 VAL B C 1
ATOM 3690 O O . VAL B 1 140 ? 2.238 -5.207 -3.094 1 98.69 140 VAL B O 1
ATOM 3693 N N . PHE B 1 141 ? 2.842 -7.328 -3.123 1 98.62 141 PHE B N 1
ATOM 3694 C CA . PHE B 1 141 ? 4.008 -7.129 -2.273 1 98.62 141 PHE B CA 1
ATOM 3695 C C . PHE B 1 141 ? 5.223 -6.734 -3.105 1 98.62 141 PHE B C 1
ATOM 3697 O O . PHE B 1 141 ? 6.215 -6.238 -2.568 1 98.62 141 PHE B O 1
ATOM 3704 N N . TRP B 1 142 ? 5.188 -7.023 -4.418 1 98.31 142 TRP B N 1
ATOM 3705 C CA . TRP B 1 142 ? 6.258 -6.555 -5.297 1 98.31 142 TRP B CA 1
ATOM 3706 C C . TRP B 1 142 ? 5.781 -5.402 -6.172 1 98.31 142 TRP B C 1
ATOM 3708 O O . TRP B 1 142 ? 6.582 -4.746 -6.836 1 98.31 142 TRP B O 1
ATOM 3718 N N . GLY B 1 143 ? 4.473 -5.168 -6.23 1 98.38 143 GLY B N 1
ATOM 3719 C CA . GLY B 1 143 ? 3.898 -4.133 -7.078 1 98.38 143 GLY B CA 1
ATOM 3720 C C . GLY B 1 143 ? 3.201 -3.039 -6.289 1 98.38 143 GLY B C 1
ATOM 3721 O O . GLY B 1 143 ? 3.807 -2.014 -5.969 1 98.38 143 GLY B O 1
ATOM 3722 N N . ASN B 1 144 ? 1.938 -3.332 -5.848 1 98.56 144 ASN B N 1
ATOM 3723 C CA . ASN B 1 144 ? 1.054 -2.305 -5.309 1 98.56 144 ASN B CA 1
ATOM 3724 C C . ASN B 1 144 ? 1.603 -1.72 -4.008 1 98.56 144 ASN B C 1
ATOM 3726 O O . ASN B 1 144 ? 1.407 -0.536 -3.727 1 98.56 144 ASN B O 1
ATOM 3730 N N . LEU B 1 145 ? 2.254 -2.529 -3.191 1 98.5 145 LEU B N 1
ATOM 3731 C CA . LEU B 1 145 ? 2.887 -2.023 -1.978 1 98.5 145 LEU B CA 1
ATOM 3732 C C . LEU B 1 145 ? 3.877 -0.912 -2.305 1 98.5 145 LEU B C 1
ATOM 3734 O O . LEU B 1 145 ? 3.869 0.142 -1.664 1 98.5 145 LEU B O 1
ATOM 3738 N N . ILE B 1 146 ? 4.652 -1.114 -3.309 1 98.69 146 ILE B N 1
ATOM 3739 C CA . ILE B 1 146 ? 5.703 -0.181 -3.701 1 98.69 146 ILE B CA 1
ATOM 3740 C C . ILE B 1 146 ? 5.078 1.08 -4.293 1 98.69 146 ILE B C 1
ATOM 3742 O O . ILE B 1 146 ? 5.457 2.197 -3.932 1 98.69 146 ILE B O 1
ATOM 3746 N N . THR B 1 147 ? 4.094 0.883 -5.164 1 98.56 147 THR B N 1
ATOM 3747 C CA . THR B 1 147 ? 3.492 2.047 -5.805 1 98.56 147 THR B CA 1
ATOM 3748 C C . THR B 1 147 ? 2.701 2.873 -4.793 1 98.56 147 THR B C 1
ATOM 3750 O O . THR B 1 147 ? 2.633 4.098 -4.902 1 98.56 147 THR B O 1
ATOM 3753 N N . THR B 1 148 ? 2.125 2.219 -3.771 1 98.5 148 THR B N 1
ATOM 3754 C CA . THR B 1 148 ? 1.416 2.936 -2.717 1 98.5 148 THR B CA 1
ATOM 3755 C C . THR B 1 148 ? 2.379 3.799 -1.907 1 98.5 148 THR B C 1
ATOM 3757 O O . THR B 1 148 ? 2.135 4.988 -1.705 1 98.5 148 THR B O 1
ATOM 3760 N N . VAL B 1 149 ? 3.518 3.238 -1.511 1 98.5 149 VAL B N 1
ATOM 3761 C CA . VAL B 1 149 ? 4.512 3.986 -0.746 1 98.5 149 VAL B CA 1
ATOM 3762 C C . VAL B 1 149 ? 5.094 5.105 -1.607 1 98.5 149 VAL B C 1
ATOM 3764 O O . VAL B 1 149 ? 5.312 6.219 -1.125 1 98.5 149 VAL B O 1
ATOM 3767 N N . ALA B 1 150 ? 5.242 4.844 -2.875 1 98.69 150 ALA B N 1
ATOM 3768 C CA . ALA B 1 150 ? 5.785 5.828 -3.805 1 98.69 150 ALA B CA 1
ATOM 3769 C C . ALA B 1 150 ? 4.852 7.027 -3.943 1 98.69 150 ALA B C 1
ATOM 3771 O O . ALA B 1 150 ? 5.285 8.125 -4.312 1 98.69 150 ALA B O 1
ATOM 3772 N N . GLY B 1 151 ? 3.549 6.82 -3.666 1 98.56 151 GLY B N 1
ATOM 3773 C CA . GLY B 1 151 ? 2.594 7.914 -3.729 1 98.56 151 GLY B CA 1
ATOM 3774 C C . GLY B 1 151 ? 2.926 9.055 -2.783 1 98.56 151 GLY B C 1
ATOM 3775 O O . GLY B 1 151 ? 2.424 10.164 -2.943 1 98.56 151 GLY B O 1
ATOM 3776 N N . ALA B 1 152 ? 3.787 8.766 -1.79 1 98.69 152 ALA B N 1
ATOM 3777 C CA . ALA B 1 152 ? 4.211 9.766 -0.816 1 98.69 152 ALA B CA 1
ATOM 3778 C C . ALA B 1 152 ? 5.66 10.188 -1.055 1 98.69 152 ALA B C 1
ATOM 3780 O O . ALA B 1 152 ? 6.328 10.68 -0.142 1 98.69 152 ALA B O 1
ATOM 3781 N N . THR B 1 153 ? 6.156 9.984 -2.25 1 98.75 153 THR B N 1
ATOM 3782 C CA . THR B 1 153 ? 7.535 10.312 -2.59 1 98.75 153 THR B CA 1
ATOM 3783 C C . THR B 1 153 ? 7.59 11.453 -3.596 1 98.75 153 THR B C 1
ATOM 3785 O O . THR B 1 153 ? 6.801 11.492 -4.543 1 98.75 153 THR B O 1
ATOM 3788 N N . HIS B 1 154 ? 8.469 12.422 -3.354 1 98.56 154 HIS B N 1
ATOM 3789 C CA . HIS B 1 154 ? 8.617 13.578 -4.234 1 98.56 154 HIS B CA 1
ATOM 3790 C C . HIS B 1 154 ? 9.406 13.211 -5.488 1 98.56 154 HIS B C 1
ATOM 3792 O O . HIS B 1 154 ? 8.984 13.516 -6.605 1 98.56 154 HIS B O 1
ATOM 3798 N N . ASN B 1 155 ? 10.484 12.625 -5.305 1 98.12 155 ASN B N 1
ATOM 3799 C CA . ASN B 1 155 ? 11.297 12.117 -6.406 1 98.12 155 ASN B CA 1
ATOM 3800 C C . ASN B 1 155 ? 11.898 10.75 -6.082 1 98.12 155 ASN B C 1
ATOM 3802 O O . ASN B 1 155 ? 12.289 10.492 -4.941 1 98.12 155 ASN B O 1
ATOM 3806 N N . ILE B 1 156 ? 12.016 9.891 -7.086 1 98.75 156 ILE B N 1
ATOM 3807 C CA . ILE B 1 156 ? 12.594 8.555 -6.941 1 98.75 156 ILE B CA 1
ATOM 3808 C C . ILE B 1 156 ? 13.883 8.469 -7.754 1 98.75 156 ILE B C 1
ATOM 3810 O O . ILE B 1 156 ? 13.891 8.75 -8.953 1 98.75 156 ILE B O 1
ATOM 3814 N N . ILE B 1 157 ? 14.938 8.07 -7.066 1 98.69 157 ILE B N 1
ATOM 3815 C CA . ILE B 1 157 ? 16.219 7.848 -7.723 1 98.69 157 ILE B CA 1
ATOM 3816 C C . ILE B 1 157 ? 16.422 6.355 -7.969 1 98.69 157 ILE B C 1
ATOM 3818 O O . ILE B 1 157 ? 16.906 5.953 -9.031 1 98.69 157 ILE B O 1
ATOM 3822 N N . ARG B 1 158 ? 16.125 5.57 -7.023 1 98.69 158 ARG B N 1
ATOM 3823 C CA . ARG B 1 158 ? 16.375 4.137 -7.055 1 98.69 158 ARG B CA 1
ATOM 3824 C C . ARG B 1 158 ? 15.375 3.377 -6.191 1 98.69 158 ARG B C 1
ATOM 3826 O O . ARG B 1 158 ? 15.008 3.838 -5.109 1 98.69 158 ARG B O 1
ATOM 3833 N N . ILE B 1 159 ? 14.844 2.275 -6.664 1 98.94 159 ILE B N 1
ATOM 3834 C CA . ILE B 1 159 ? 14.039 1.337 -5.891 1 98.94 159 ILE B CA 1
ATOM 3835 C C . ILE B 1 159 ? 14.797 0.019 -5.73 1 98.94 159 ILE B C 1
ATOM 3837 O O . ILE B 1 159 ? 15.258 -0.562 -6.715 1 98.94 159 ILE B O 1
ATOM 3841 N N . GLU B 1 160 ? 14.961 -0.425 -4.504 1 98.81 160 GLU B N 1
ATOM 3842 C CA . GLU B 1 160 ? 15.594 -1.711 -4.227 1 98.81 160 GLU B CA 1
ATOM 3843 C C . GLU B 1 160 ? 14.656 -2.635 -3.459 1 98.81 160 GLU B C 1
ATOM 3845 O O . GLU B 1 160 ? 14.031 -2.221 -2.477 1 98.81 160 GLU B O 1
ATOM 3850 N N . GLY B 1 161 ? 14.539 -3.793 -3.957 1 98.44 161 GLY B N 1
ATOM 3851 C CA . GLY B 1 161 ? 13.672 -4.762 -3.299 1 98.44 161 GLY B CA 1
ATOM 3852 C C . GLY B 1 161 ? 14.305 -6.133 -3.164 1 98.44 161 GLY B C 1
ATOM 3853 O O . GLY B 1 161 ? 15.039 -6.57 -4.051 1 98.44 161 GLY B O 1
ATOM 3854 N N . LYS B 1 162 ? 13.961 -6.801 -2.064 1 97.25 162 LYS B N 1
ATOM 3855 C CA . LYS B 1 162 ? 14.406 -8.172 -1.83 1 97.25 162 LYS B CA 1
ATOM 3856 C C . LYS B 1 162 ? 13.258 -9.039 -1.313 1 97.25 162 LYS B C 1
ATOM 3858 O O . LYS B 1 162 ? 12.508 -8.625 -0.427 1 97.25 162 LYS B O 1
ATOM 3863 N N . SER B 1 163 ? 13.109 -10.109 -1.896 1 96.94 163 SER B N 1
ATOM 3864 C CA . SER B 1 163 ? 12.172 -11.141 -1.465 1 96.94 163 SER B CA 1
ATOM 3865 C C . SER B 1 163 ? 12.859 -12.508 -1.39 1 96.94 163 SER B C 1
ATOM 3867 O O . SER B 1 163 ? 13.594 -12.883 -2.301 1 96.94 163 SER B O 1
ATOM 3869 N N . SER B 1 164 ? 12.648 -13.234 -0.287 1 95.38 164 SER B N 1
ATOM 3870 C CA . SER B 1 164 ? 13.367 -14.492 -0.124 1 95.38 164 SER B CA 1
ATOM 3871 C C . SER B 1 164 ? 12.422 -15.617 0.274 1 95.38 164 SER B C 1
ATOM 3873 O O . SER B 1 164 ? 11.312 -15.367 0.739 1 95.38 164 SER B O 1
ATOM 3875 N N . TYR B 1 165 ? 12.836 -16.781 0.023 1 90.88 165 TYR B N 1
ATOM 3876 C CA . TYR B 1 165 ? 12.133 -17.984 0.463 1 90.88 165 TYR B CA 1
ATOM 3877 C C . TYR B 1 165 ? 13.109 -19.109 0.754 1 90.88 165 TYR B C 1
ATOM 3879 O O . TYR B 1 165 ? 14.227 -19.125 0.237 1 90.88 165 TYR B O 1
ATOM 3887 N N . ASN B 1 166 ? 12.672 -20.047 1.565 1 91.88 166 ASN B N 1
ATOM 3888 C CA . ASN B 1 166 ? 13.461 -21.234 1.92 1 91.88 166 ASN B CA 1
ATOM 3889 C C . ASN B 1 166 ? 13.289 -22.344 0.894 1 91.88 166 ASN B C 1
ATOM 3891 O O . ASN B 1 166 ? 12.219 -22.953 0.8 1 91.88 166 ASN B O 1
ATOM 3895 N N . VAL B 1 167 ? 14.312 -22.688 0.155 1 88.31 167 VAL B N 1
ATOM 3896 C CA . VAL B 1 167 ? 14.227 -23.688 -0.909 1 88.31 167 VAL B CA 1
ATOM 3897 C C . VAL B 1 167 ? 13.906 -25.047 -0.31 1 88.31 167 VAL B C 1
ATOM 3899 O O . VAL B 1 167 ? 13.391 -25.938 -1.002 1 88.31 167 VAL B O 1
ATOM 3902 N N . GLU B 1 168 ? 14.164 -25.219 0.986 1 85.88 168 GLU B N 1
ATOM 3903 C CA . GLU B 1 168 ? 13.914 -26.484 1.666 1 85.88 168 GLU B CA 1
ATOM 3904 C C . GLU B 1 168 ? 12.43 -26.844 1.622 1 85.88 168 GLU B C 1
ATOM 3906 O O . GLU B 1 168 ? 12.078 -28.031 1.729 1 85.88 168 GLU B O 1
ATOM 3911 N N . HIS B 1 169 ? 11.609 -25.844 1.463 1 77.62 169 HIS B N 1
ATOM 3912 C CA . HIS B 1 169 ? 10.172 -26.078 1.52 1 77.62 169 HIS B CA 1
ATOM 3913 C C . HIS B 1 169 ? 9.617 -26.453 0.147 1 77.62 169 HIS B C 1
ATOM 3915 O O . HIS B 1 169 ? 8.422 -26.734 0.009 1 77.62 169 HIS B O 1
ATOM 3921 N N . TYR B 1 170 ? 10.516 -26.516 -0.861 1 73.69 170 TYR B N 1
ATOM 3922 C CA . TYR B 1 170 ? 10.008 -26.672 -2.219 1 73.69 170 TYR B CA 1
ATOM 3923 C C . TYR B 1 170 ? 10.633 -27.875 -2.898 1 73.69 170 TYR B C 1
ATOM 3925 O O . TYR B 1 170 ? 10.367 -28.141 -4.074 1 73.69 170 TYR B O 1
ATOM 3933 N N . GLY B 1 171 ? 11.531 -28.594 -2.197 1 70.69 171 GLY B N 1
ATOM 3934 C CA . GLY B 1 171 ? 12.023 -29.875 -2.68 1 70.69 171 GLY B CA 1
ATOM 3935 C C . GLY B 1 171 ? 13.43 -29.797 -3.25 1 70.69 171 GLY B C 1
ATOM 3936 O O . GLY B 1 171 ? 13.984 -28.703 -3.408 1 70.69 171 GLY B O 1
ATOM 3937 N N . ILE B 1 172 ? 13.961 -30.922 -3.555 1 76.88 172 ILE B N 1
ATOM 3938 C CA . ILE B 1 172 ? 15.359 -31.094 -3.938 1 76.88 172 ILE B CA 1
ATOM 3939 C C . ILE B 1 172 ? 15.594 -30.469 -5.312 1 76.88 172 ILE B C 1
ATOM 3941 O O . ILE B 1 172 ? 16.641 -29.859 -5.551 1 76.88 172 ILE B O 1
ATOM 3945 N N . ALA B 1 173 ? 14.633 -30.516 -6.227 1 73.31 173 ALA B N 1
ATOM 3946 C CA . ALA B 1 173 ? 14.797 -29.953 -7.566 1 73.31 173 ALA B CA 1
ATOM 3947 C C . ALA B 1 173 ? 15.031 -28.453 -7.512 1 73.31 173 ALA B C 1
ATOM 3949 O O . ALA B 1 173 ? 15.93 -27.938 -8.164 1 73.31 173 ALA B O 1
ATOM 3950 N N . LEU B 1 174 ? 14.172 -27.766 -6.73 1 76.69 174 LEU B N 1
ATOM 3951 C CA . LEU B 1 174 ? 14.312 -26.312 -6.621 1 76.69 174 LEU B CA 1
ATOM 3952 C C . LEU B 1 174 ? 15.633 -25.938 -5.949 1 76.69 174 LEU B C 1
ATOM 3954 O O . LEU B 1 174 ? 16.297 -24.984 -6.355 1 76.69 174 LEU B O 1
ATOM 3958 N N . ALA B 1 175 ? 16 -26.688 -4.961 1 84.06 175 ALA B N 1
ATOM 3959 C CA . ALA B 1 175 ? 17.266 -26.422 -4.27 1 84.06 175 ALA B CA 1
ATOM 3960 C C . ALA B 1 175 ? 18.453 -26.562 -5.219 1 84.06 175 ALA B C 1
ATOM 3962 O O . ALA B 1 175 ? 19.359 -25.719 -5.215 1 84.06 175 ALA B O 1
ATOM 3963 N N . GLU B 1 176 ? 18.422 -27.516 -6.031 1 82.44 176 GLU B N 1
ATOM 3964 C CA . GLU B 1 176 ? 19.516 -27.766 -6.965 1 82.44 176 GLU B CA 1
ATOM 3965 C C . GLU B 1 176 ? 19.578 -26.688 -8.047 1 82.44 176 GLU B C 1
ATOM 3967 O O . GLU B 1 176 ? 20.656 -26.234 -8.422 1 82.44 176 GLU B O 1
ATOM 3972 N N . VAL B 1 177 ? 18.375 -26.297 -8.547 1 80.38 177 VAL B N 1
ATOM 3973 C CA . VAL B 1 177 ? 18.297 -25.266 -9.578 1 80.38 177 VAL B CA 1
ATOM 3974 C C . VAL B 1 177 ? 18.859 -23.953 -9.039 1 80.38 177 VAL B C 1
ATOM 3976 O O . VAL B 1 177 ? 19.438 -23.172 -9.789 1 80.38 177 VAL B O 1
ATOM 3979 N N . HIS B 1 178 ? 18.797 -23.812 -7.703 1 89.94 178 HIS B N 1
ATOM 3980 C CA . HIS B 1 178 ? 19.297 -22.594 -7.086 1 89.94 178 HIS B CA 1
ATOM 3981 C C . HIS B 1 178 ? 20.766 -22.734 -6.695 1 89.94 178 HIS B C 1
ATOM 3983 O O . HIS B 1 178 ? 21.359 -21.812 -6.145 1 89.94 178 HIS B O 1
ATOM 3989 N N . GLY B 1 179 ? 21.312 -23.938 -6.969 1 91.25 179 GLY B N 1
ATOM 3990 C CA . GLY B 1 179 ? 22.734 -24.141 -6.801 1 91.25 179 GLY B CA 1
ATOM 3991 C C . GLY B 1 179 ? 23.141 -24.453 -5.371 1 91.25 179 GLY B C 1
ATOM 3992 O O . GLY B 1 179 ? 24.312 -24.328 -5.008 1 91.25 179 GLY B O 1
ATOM 3993 N N . ALA B 1 180 ? 22.188 -24.75 -4.559 1 93.12 180 ALA B N 1
ATOM 3994 C CA . ALA B 1 180 ? 22.5 -25.094 -3.174 1 93.12 180 ALA B CA 1
ATOM 3995 C C . ALA B 1 180 ? 23.5 -26.234 -3.105 1 93.12 180 ALA B C 1
ATOM 3997 O O . ALA B 1 180 ? 23.344 -27.25 -3.795 1 93.12 180 ALA B O 1
ATOM 3998 N N . GLY B 1 181 ? 24.484 -26.031 -2.316 1 94.19 181 GLY B N 1
ATOM 3999 C CA . GLY B 1 181 ? 25.469 -27.078 -2.117 1 94.19 181 GLY B CA 1
ATOM 4000 C C . GLY B 1 181 ? 26.688 -26.938 -3.023 1 94.19 181 GLY B C 1
ATOM 4001 O O . GLY B 1 181 ? 27.719 -27.562 -2.779 1 94.19 181 GLY B O 1
ATOM 4002 N N . LEU B 1 182 ? 26.594 -26.25 -4.062 1 94.88 182 LEU B N 1
ATOM 4003 C CA . LEU B 1 182 ? 27.688 -26.094 -5.008 1 94.88 182 LEU B CA 1
ATOM 4004 C C . LEU B 1 182 ? 28.781 -25.188 -4.43 1 94.88 182 LEU B C 1
ATOM 4006 O O . LEU B 1 182 ? 28.484 -24.266 -3.664 1 94.88 182 LEU B O 1
ATOM 4010 N N . SER B 1 183 ? 30 -25.531 -4.859 1 96.19 183 SER B N 1
ATOM 4011 C CA . SER B 1 183 ? 31.047 -24.531 -4.645 1 96.19 183 SER B CA 1
ATOM 4012 C C . SER B 1 183 ? 30.812 -23.281 -5.492 1 96.19 183 SER B C 1
ATOM 4014 O O . SER B 1 183 ? 30.016 -23.312 -6.434 1 96.19 183 SER B O 1
ATOM 4016 N N . LEU B 1 184 ? 31.469 -22.234 -5.066 1 96.25 184 LEU B N 1
ATOM 4017 C CA . LEU B 1 184 ? 31.281 -21 -5.824 1 96.25 184 LEU B CA 1
ATOM 4018 C C . LEU B 1 184 ? 31.766 -21.172 -7.262 1 96.25 184 LEU B C 1
ATOM 4020 O O . LEU B 1 184 ? 31.188 -20.594 -8.18 1 96.25 184 LEU B O 1
ATOM 4024 N N . GLU B 1 185 ? 32.812 -21.938 -7.441 1 95.75 185 GLU B N 1
ATOM 4025 C CA . GLU B 1 185 ? 33.281 -22.234 -8.789 1 95.75 185 GLU B CA 1
ATOM 4026 C C . GLU B 1 185 ? 32.281 -23.031 -9.586 1 95.75 185 GLU B C 1
ATOM 4028 O O . GLU B 1 185 ? 32 -22.719 -10.75 1 95.75 185 GLU B O 1
ATOM 4033 N N . GLU B 1 186 ? 31.797 -24.016 -8.969 1 94.88 186 GLU B N 1
ATOM 4034 C CA . GLU B 1 186 ? 30.781 -24.844 -9.617 1 94.88 186 GLU B CA 1
ATOM 4035 C C . GLU B 1 186 ? 29.531 -24.016 -9.93 1 94.88 186 GLU B C 1
ATOM 4037 O O . GLU B 1 186 ? 28.906 -24.188 -10.977 1 94.88 186 GLU B O 1
ATOM 4042 N N . PHE B 1 187 ? 29.156 -23.219 -8.984 1 95.31 187 PHE B N 1
ATOM 4043 C CA . PHE B 1 187 ? 28 -22.344 -9.172 1 95.31 187 PHE B CA 1
ATOM 4044 C C . PHE B 1 187 ? 28.188 -21.469 -10.414 1 95.31 187 PHE B C 1
ATOM 4046 O O . PHE B 1 187 ? 27.266 -21.344 -11.227 1 95.31 187 PHE B O 1
ATOM 4053 N N . GLU B 1 188 ? 29.281 -20.812 -10.484 1 93.56 188 GLU B N 1
ATOM 4054 C CA . GLU B 1 188 ? 29.578 -19.969 -11.641 1 93.56 188 GLU B CA 1
ATOM 4055 C C . GLU B 1 188 ? 29.422 -20.75 -12.945 1 93.56 188 GLU B C 1
ATOM 4057 O O . GLU B 1 188 ? 28.828 -20.266 -13.906 1 93.56 188 GLU B O 1
ATOM 4062 N N . GLU B 1 189 ? 29.922 -21.969 -13.008 1 91.94 189 GLU B N 1
ATOM 4063 C CA . GLU B 1 189 ? 29.938 -22.781 -14.219 1 91.94 189 GLU B CA 1
ATOM 4064 C C . GLU B 1 189 ? 28.547 -23.312 -14.555 1 91.94 189 GLU B C 1
ATOM 4066 O O . GLU B 1 189 ? 28.141 -23.281 -15.719 1 91.94 189 GLU B O 1
ATOM 4071 N N . LYS B 1 190 ? 27.891 -23.656 -13.602 1 89.56 190 LYS B N 1
ATOM 4072 C CA . LYS B 1 190 ? 26.672 -24.422 -13.859 1 89.56 190 LYS B CA 1
ATOM 4073 C C . LYS B 1 190 ? 25.438 -23.516 -13.812 1 89.56 190 LYS B C 1
ATOM 4075 O O . LYS B 1 190 ? 24.438 -23.812 -14.453 1 89.56 190 LYS B O 1
ATOM 4080 N N . ILE B 1 191 ? 25.516 -22.484 -12.977 1 89.31 191 ILE B N 1
ATOM 4081 C CA . ILE B 1 191 ? 24.312 -21.703 -12.727 1 89.31 191 ILE B CA 1
ATOM 4082 C C . ILE B 1 191 ? 24.484 -20.297 -13.305 1 89.31 191 ILE B C 1
ATOM 4084 O O . ILE B 1 191 ? 23.75 -19.891 -14.203 1 89.31 191 ILE B O 1
ATOM 4088 N N . ALA B 1 192 ? 25.438 -19.609 -12.836 1 88.56 192 ALA B N 1
ATOM 4089 C CA . ALA B 1 192 ? 25.594 -18.203 -13.188 1 88.56 192 ALA B CA 1
ATOM 4090 C C . ALA B 1 192 ? 25.781 -18.031 -14.688 1 88.56 192 ALA B C 1
ATOM 4092 O O . ALA B 1 192 ? 25.281 -17.062 -15.273 1 88.56 192 ALA B O 1
ATOM 4093 N N . SER B 1 193 ? 26.359 -18.953 -15.305 1 84.06 193 SER B N 1
ATOM 4094 C CA . SER B 1 193 ? 26.625 -18.859 -16.734 1 84.06 193 SER B CA 1
ATOM 4095 C C . SER B 1 193 ? 25.406 -19.25 -17.562 1 84.06 193 SER B C 1
ATOM 4097 O O . SER B 1 193 ? 25.328 -18.969 -18.75 1 84.06 193 SER B O 1
ATOM 4099 N N . ASN B 1 194 ? 24.391 -19.938 -16.953 1 75.06 194 ASN B N 1
ATOM 4100 C CA . ASN B 1 194 ? 23.156 -20.344 -17.609 1 75.06 194 ASN B CA 1
ATOM 4101 C C . ASN B 1 194 ? 21.984 -19.453 -17.188 1 75.06 194 ASN B C 1
ATOM 4103 O O . ASN B 1 194 ? 20.953 -19.953 -16.734 1 75.06 194 ASN B O 1
ATOM 4107 N N . ASN B 1 195 ? 22.125 -18.219 -17.453 1 74.69 195 ASN B N 1
ATOM 4108 C CA . ASN B 1 195 ? 21.219 -17.172 -17.016 1 74.69 195 ASN B CA 1
ATOM 4109 C C . ASN B 1 195 ? 20.156 -16.875 -18.094 1 74.69 195 ASN B C 1
ATOM 4111 O O . ASN B 1 195 ? 19.797 -15.711 -18.297 1 74.69 195 ASN B O 1
ATOM 4115 N N . ASP B 1 196 ? 19.656 -17.922 -18.719 1 74.88 196 ASP B N 1
ATOM 4116 C CA . ASP B 1 196 ? 18.812 -17.719 -19.891 1 74.88 196 ASP B CA 1
ATOM 4117 C C . ASP B 1 196 ? 17.359 -17.5 -19.5 1 74.88 196 ASP B C 1
ATOM 4119 O O . ASP B 1 196 ? 16.609 -16.797 -20.203 1 74.88 196 ASP B O 1
ATOM 4123 N N . LEU B 1 197 ? 16.969 -18.016 -18.406 1 78.94 197 LEU B N 1
ATOM 4124 C CA . LEU B 1 197 ? 15.586 -17.844 -18 1 78.94 197 LEU B CA 1
ATOM 4125 C C . LEU B 1 197 ? 15.422 -16.578 -17.156 1 78.94 197 LEU B C 1
ATOM 4127 O O . LEU B 1 197 ? 16.062 -16.438 -16.109 1 78.94 197 LEU B O 1
ATOM 4131 N N . PRO B 1 198 ? 14.578 -15.719 -17.531 1 85.5 198 PRO B N 1
ATOM 4132 C CA . PRO B 1 198 ? 14.398 -14.484 -16.766 1 85.5 198 PRO B CA 1
ATOM 4133 C C . PRO B 1 198 ? 13.758 -14.727 -15.406 1 85.5 198 PRO B C 1
ATOM 4135 O O . PRO B 1 198 ? 12.836 -15.539 -15.289 1 85.5 198 PRO B O 1
ATOM 4138 N N . SER B 1 199 ? 14.398 -14.109 -14.406 1 90.81 199 SER B N 1
ATOM 4139 C CA . SER B 1 199 ? 13.766 -14.078 -13.086 1 90.81 199 SER B CA 1
ATOM 4140 C C . SER B 1 199 ? 12.398 -13.398 -13.148 1 90.81 199 SER B C 1
ATOM 4142 O O . SER B 1 199 ? 12.156 -12.562 -14.016 1 90.81 199 SER B O 1
ATOM 4144 N N . PHE B 1 200 ? 11.555 -13.75 -12.203 1 92.81 200 PHE B N 1
ATOM 4145 C CA . PHE B 1 200 ? 10.227 -13.148 -12.148 1 92.81 200 PHE B CA 1
ATOM 4146 C C . PHE B 1 200 ? 10.305 -11.711 -11.656 1 92.81 200 PHE B C 1
ATOM 4148 O O . PHE B 1 200 ? 9.344 -10.953 -11.805 1 92.81 200 PHE B O 1
ATOM 4155 N N . MET B 1 201 ? 11.484 -11.359 -11.133 1 96.69 201 MET B N 1
ATOM 4156 C CA . MET B 1 201 ? 11.711 -9.961 -10.781 1 96.69 201 MET B CA 1
ATOM 4157 C C . MET B 1 201 ? 11.68 -9.07 -12.016 1 96.69 201 MET B C 1
ATOM 4159 O O . MET B 1 201 ? 11.312 -7.898 -11.938 1 96.69 201 MET B O 1
ATOM 4163 N N . ARG B 1 202 ? 12.039 -9.68 -13.141 1 96.5 202 ARG B N 1
ATOM 4164 C CA . ARG B 1 202 ? 11.938 -8.922 -14.391 1 96.5 202 ARG B CA 1
ATOM 4165 C C . ARG B 1 202 ? 10.492 -8.5 -14.648 1 96.5 202 ARG B C 1
ATOM 4167 O O . ARG B 1 202 ? 10.234 -7.34 -14.977 1 96.5 202 ARG B O 1
ATOM 4174 N N . ASN B 1 203 ? 9.562 -9.414 -14.523 1 97.88 203 ASN B N 1
ATOM 4175 C CA . ASN B 1 203 ? 8.141 -9.125 -14.703 1 97.88 203 ASN B CA 1
ATOM 4176 C C . ASN B 1 203 ? 7.664 -8.055 -13.734 1 97.88 203 ASN B C 1
ATOM 4178 O O . ASN B 1 203 ? 6.93 -7.141 -14.117 1 97.88 203 ASN B O 1
ATOM 4182 N N . SER B 1 204 ? 8.094 -8.148 -12.477 1 98.12 204 SER B N 1
ATOM 4183 C CA . SER B 1 204 ? 7.695 -7.18 -11.453 1 98.12 204 SER B CA 1
ATOM 4184 C C . SER B 1 204 ? 8.242 -5.789 -11.766 1 98.12 204 SER B C 1
ATOM 4186 O O . SER B 1 204 ? 7.535 -4.789 -11.625 1 98.12 204 SER B O 1
ATOM 4188 N N . ASN B 1 205 ? 9.539 -5.77 -12.148 1 98.81 205 ASN B N 1
ATOM 4189 C CA . ASN B 1 205 ? 10.125 -4.484 -12.5 1 98.81 205 ASN B CA 1
ATOM 4190 C C . ASN B 1 205 ? 9.375 -3.826 -13.656 1 98.81 205 ASN B C 1
ATOM 4192 O O . ASN B 1 205 ? 9.141 -2.617 -13.641 1 98.81 205 ASN B O 1
ATOM 4196 N N . GLU B 1 206 ? 9.062 -4.637 -14.641 1 98.62 206 GLU B N 1
ATOM 4197 C CA . GLU B 1 206 ? 8.352 -4.09 -15.797 1 98.62 206 GLU B CA 1
ATOM 4198 C C . GLU B 1 206 ? 6.941 -3.639 -15.406 1 98.62 206 GLU B C 1
ATOM 4200 O O . GLU B 1 206 ? 6.449 -2.629 -15.922 1 98.62 206 GLU B O 1
ATOM 4205 N N . TRP B 1 207 ? 6.289 -4.375 -14.547 1 98.69 207 TRP B N 1
ATOM 4206 C CA . TRP B 1 207 ? 5.004 -3.98 -13.984 1 98.69 207 TRP B CA 1
ATOM 4207 C C . TRP B 1 207 ? 5.098 -2.615 -13.312 1 98.69 207 TRP B C 1
ATOM 4209 O O . TRP B 1 207 ? 4.273 -1.733 -13.562 1 98.69 207 TRP B O 1
ATOM 4219 N N . LEU B 1 208 ? 6.121 -2.393 -12.484 1 98.75 208 LEU B N 1
ATOM 4220 C CA . LEU B 1 208 ? 6.34 -1.128 -11.797 1 98.75 208 LEU B CA 1
ATOM 4221 C C . LEU B 1 208 ? 6.59 -0 -12.789 1 98.75 208 LEU B C 1
ATOM 4223 O O . LEU B 1 208 ? 6.023 1.088 -12.656 1 98.75 208 LEU B O 1
ATOM 4227 N N . CYS B 1 209 ? 7.441 -0.294 -13.812 1 98.69 209 CYS B N 1
ATOM 4228 C CA . CYS B 1 209 ? 7.715 0.722 -14.82 1 98.69 209 CYS B CA 1
ATOM 4229 C C . CYS B 1 209 ? 6.43 1.151 -15.523 1 98.69 209 CYS B C 1
ATOM 4231 O O . CYS B 1 209 ? 6.219 2.342 -15.766 1 98.69 209 CYS B O 1
ATOM 4233 N N . SER B 1 210 ? 5.66 0.164 -15.82 1 98.12 210 SER B N 1
ATOM 4234 C CA . SER B 1 210 ? 4.391 0.474 -16.469 1 98.12 210 SER B CA 1
ATOM 4235 C C . SER B 1 210 ? 3.521 1.36 -15.578 1 98.12 210 SER B C 1
ATOM 4237 O O . SER B 1 210 ? 2.934 2.334 -16.047 1 98.12 210 SER B O 1
ATOM 4239 N N . GLN B 1 211 ? 3.414 1.082 -14.297 1 96.75 211 GLN B N 1
ATOM 4240 C CA . GLN B 1 211 ? 2.613 1.851 -13.344 1 96.75 211 GLN B CA 1
ATOM 4241 C C . GLN B 1 211 ? 3.143 3.275 -13.211 1 96.75 211 GLN B C 1
ATOM 4243 O O . GLN B 1 211 ? 2.361 4.223 -13.086 1 96.75 211 GLN B O 1
ATOM 4248 N N . PHE B 1 212 ? 4.441 3.43 -13.227 1 97.69 212 PHE B N 1
ATOM 4249 C CA . PHE B 1 212 ? 5.059 4.734 -13.008 1 97.69 212 PHE B CA 1
ATOM 4250 C C . PHE B 1 212 ? 5.105 5.531 -14.305 1 97.69 212 PHE B C 1
ATOM 4252 O O . PHE B 1 212 ? 5.422 6.723 -14.297 1 97.69 212 PHE B O 1
ATOM 4259 N N . GLY B 1 213 ? 4.836 4.887 -15.492 1 97.25 213 GLY B N 1
ATOM 4260 C CA . GLY B 1 213 ? 4.988 5.527 -16.781 1 97.25 213 GLY B CA 1
ATOM 4261 C C . GLY B 1 213 ? 6.434 5.664 -17.219 1 97.25 213 GLY B C 1
ATOM 4262 O O . GLY B 1 213 ? 6.809 6.648 -17.859 1 97.25 213 GLY B O 1
ATOM 4263 N N . TRP B 1 214 ? 7.262 4.727 -16.781 1 98.38 214 TRP B N 1
ATOM 4264 C CA . TRP B 1 214 ? 8.68 4.754 -17.125 1 98.38 214 TRP B CA 1
ATOM 4265 C C . TRP B 1 214 ? 8.961 3.881 -18.344 1 98.38 214 TRP B C 1
ATOM 4267 O O . TRP B 1 214 ? 8.367 2.809 -18.5 1 98.38 214 TRP B O 1
ATOM 4277 N N . THR B 1 215 ? 9.844 4.312 -19.172 1 98.31 215 THR B N 1
ATOM 4278 C CA . THR B 1 215 ? 10.336 3.529 -20.297 1 98.31 215 THR B CA 1
ATOM 4279 C C . THR B 1 215 ? 11.664 2.855 -19.953 1 98.31 215 THR B C 1
ATOM 4281 O O . THR B 1 215 ? 12.602 3.518 -19.5 1 98.31 215 THR B O 1
ATOM 4284 N N . ILE B 1 216 ? 11.75 1.631 -20.203 1 98.5 216 ILE B N 1
ATOM 4285 C CA . ILE B 1 216 ? 12.93 0.858 -19.828 1 98.5 216 ILE B CA 1
ATOM 4286 C C . ILE B 1 216 ? 14.055 1.098 -20.844 1 98.5 216 ILE B C 1
ATOM 4288 O O . ILE B 1 216 ? 13.852 0.926 -22.047 1 98.5 216 ILE B O 1
ATOM 4292 N N . LYS B 1 217 ? 15.156 1.478 -20.391 1 98.62 217 LYS B N 1
ATOM 4293 C CA . LYS B 1 217 ? 16.359 1.682 -21.188 1 98.62 217 LYS B CA 1
ATOM 4294 C C . LYS B 1 217 ? 17.172 0.397 -21.297 1 98.62 217 LYS B C 1
ATOM 4296 O O . LYS B 1 217 ? 17.672 0.054 -22.375 1 98.62 217 LYS B O 1
ATOM 4301 N N . SER B 1 218 ? 17.344 -0.294 -20.203 1 98.25 218 SER B N 1
ATOM 4302 C CA . SER B 1 218 ? 18.047 -1.571 -20.172 1 98.25 218 SER B CA 1
ATOM 4303 C C . SER B 1 218 ? 17.609 -2.42 -18.984 1 98.25 218 SER B C 1
ATOM 4305 O O . SER B 1 218 ? 17.094 -1.895 -18 1 98.25 218 SER B O 1
ATOM 4307 N N . GLN B 1 219 ? 17.734 -3.627 -19.156 1 96.56 219 GLN B N 1
ATOM 4308 C CA . GLN B 1 219 ? 17.453 -4.602 -18.109 1 96.56 219 GLN B CA 1
ATOM 4309 C C . GLN B 1 219 ? 18.469 -5.73 -18.109 1 96.56 219 GLN B C 1
ATOM 4311 O O . GLN B 1 219 ? 18.75 -6.324 -19.156 1 96.56 219 GLN B O 1
ATOM 4316 N N . ASN B 1 220 ? 19.047 -5.922 -16.953 1 95.88 220 ASN B N 1
ATOM 4317 C CA . ASN B 1 220 ? 20.062 -6.969 -16.797 1 95.88 220 ASN B CA 1
ATOM 4318 C C . ASN B 1 220 ? 19.766 -7.859 -15.602 1 95.88 220 ASN B C 1
ATOM 4320 O O . ASN B 1 220 ? 19.234 -7.395 -14.594 1 95.88 220 ASN B O 1
ATOM 4324 N N . GLN B 1 221 ? 20.078 -9.102 -15.766 1 96 221 GLN B N 1
ATOM 4325 C CA . GLN B 1 221 ? 19.906 -10.086 -14.703 1 96 221 GLN B CA 1
ATOM 4326 C C . GLN B 1 221 ? 21.234 -10.742 -14.344 1 96 221 GLN B C 1
ATOM 4328 O O . GLN B 1 221 ? 22.031 -11.055 -15.227 1 96 221 GLN B O 1
ATOM 4333 N N . LYS B 1 222 ? 21.469 -10.906 -13.094 1 95.12 222 LYS B N 1
ATOM 4334 C CA . LYS B 1 222 ? 22.625 -11.641 -12.578 1 95.12 222 LYS B CA 1
ATOM 4335 C C . LYS B 1 222 ? 22.203 -12.648 -11.523 1 95.12 222 LYS B C 1
ATOM 4337 O O . LYS B 1 222 ? 21.375 -12.352 -10.664 1 95.12 222 LYS B O 1
ATOM 4342 N N . LEU B 1 223 ? 22.672 -13.812 -11.68 1 95.19 223 LEU B N 1
ATOM 4343 C CA . LEU B 1 223 ? 22.5 -14.828 -10.648 1 95.19 223 LEU B CA 1
ATOM 4344 C C . LEU B 1 223 ? 23.703 -14.859 -9.711 1 95.19 223 LEU B C 1
ATOM 4346 O O . LEU B 1 223 ? 24.828 -15.117 -10.141 1 95.19 223 LEU B O 1
ATOM 4350 N N . VAL B 1 224 ? 23.422 -14.609 -8.438 1 95.56 224 VAL B N 1
ATOM 4351 C CA . VAL B 1 224 ? 24.5 -14.484 -7.457 1 95.56 224 VAL B CA 1
ATOM 4352 C C . VAL B 1 224 ? 24.344 -15.562 -6.383 1 95.56 224 VAL B C 1
ATOM 4354 O O . VAL B 1 224 ? 23.25 -15.727 -5.816 1 95.56 224 VAL B O 1
ATOM 4357 N N . PRO B 1 225 ? 25.406 -16.266 -6.109 1 95.88 225 PRO B N 1
ATOM 4358 C CA . PRO B 1 225 ? 25.297 -17.281 -5.055 1 95.88 225 PRO B CA 1
ATOM 4359 C C . PRO B 1 225 ? 25.125 -16.672 -3.666 1 95.88 225 PRO B C 1
ATOM 4361 O O . PRO B 1 225 ? 25.734 -15.641 -3.367 1 95.88 225 PRO B O 1
ATOM 4364 N N . MET B 1 226 ? 24.266 -17.234 -2.889 1 96.44 226 MET B N 1
ATOM 4365 C CA . MET B 1 226 ? 24.172 -16.922 -1.464 1 96.44 226 MET B CA 1
ATOM 4366 C C . MET B 1 226 ? 25 -17.906 -0.64 1 96.44 226 MET B C 1
ATOM 4368 O O . MET B 1 226 ? 25.047 -19.094 -0.949 1 96.44 226 MET B O 1
ATOM 4372 N N . THR B 1 227 ? 25.656 -17.359 0.369 1 96.88 227 THR B N 1
ATOM 4373 C CA . THR B 1 227 ? 26.484 -18.234 1.191 1 96.88 227 THR B CA 1
ATOM 4374 C C . THR B 1 227 ? 26.172 -18.031 2.672 1 96.88 227 THR B C 1
ATOM 4376 O O . THR B 1 227 ? 25.375 -17.172 3.035 1 96.88 227 THR B O 1
ATOM 4379 N N . HIS B 1 228 ? 26.688 -18.875 3.436 1 96.19 228 HIS B N 1
ATOM 4380 C CA . HIS B 1 228 ? 26.641 -18.797 4.891 1 96.19 228 HIS B CA 1
ATOM 4381 C C . HIS B 1 228 ? 28.016 -19.047 5.5 1 96.19 228 HIS B C 1
ATOM 4383 O O . HIS B 1 228 ? 28.781 -19.859 4.984 1 96.19 228 HIS B O 1
ATOM 4389 N N . ASN B 1 229 ? 28.281 -18.438 6.559 1 96 229 ASN B N 1
ATOM 4390 C CA . ASN B 1 229 ? 29.625 -18.438 7.121 1 96 229 ASN B CA 1
ATOM 4391 C C . ASN B 1 229 ? 29.891 -19.703 7.93 1 96 229 ASN B C 1
ATOM 4393 O O . ASN B 1 229 ? 31.047 -19.969 8.297 1 96 229 ASN B O 1
ATOM 4397 N N . GLU B 1 230 ? 28.922 -20.469 8.227 1 96.88 230 GLU B N 1
ATOM 4398 C CA . GLU B 1 230 ? 29.047 -21.75 8.922 1 96.88 230 GLU B CA 1
ATOM 4399 C C . GLU B 1 230 ? 28.453 -22.875 8.102 1 96.88 230 GLU B C 1
ATOM 4401 O O . GLU B 1 230 ? 27.672 -22.641 7.168 1 96.88 230 GLU B O 1
ATOM 4406 N N . ASP B 1 231 ? 28.906 -24.094 8.453 1 97.06 231 ASP B N 1
ATOM 4407 C CA . ASP B 1 231 ? 28.266 -25.25 7.828 1 97.06 231 ASP B CA 1
ATOM 4408 C C . ASP B 1 231 ? 26.766 -25.234 8.055 1 97.06 231 ASP B C 1
ATOM 4410 O O . ASP B 1 231 ? 26.297 -24.859 9.125 1 97.06 231 ASP B O 1
ATOM 4414 N N . LEU B 1 232 ? 26.047 -25.547 7.008 1 96.75 232 LEU B N 1
ATOM 4415 C CA . LEU B 1 232 ? 24.578 -25.531 7.062 1 96.75 232 LEU B CA 1
ATOM 4416 C C . LEU B 1 232 ? 24 -26.844 6.551 1 96.75 232 LEU B C 1
ATOM 4418 O O . LEU B 1 232 ? 24.219 -27.219 5.398 1 96.75 232 LEU B O 1
ATOM 4422 N N . TYR B 1 233 ? 23.312 -27.562 7.355 1 95.88 233 TYR B N 1
ATOM 4423 C CA . TYR B 1 233 ? 22.703 -28.812 6.934 1 95.88 233 TYR B CA 1
ATOM 4424 C C . TYR B 1 233 ? 21.422 -28.578 6.16 1 95.88 233 TYR B C 1
ATOM 4426 O O . TYR B 1 233 ? 20.562 -27.812 6.602 1 95.88 233 TYR B O 1
ATOM 4434 N N . SER B 1 234 ? 21.344 -29.172 5.008 1 95.12 234 SER B N 1
ATOM 4435 C CA . SER B 1 234 ? 20.125 -29.156 4.207 1 95.12 234 SER B CA 1
ATOM 4436 C C . SER B 1 234 ? 19.406 -30.484 4.27 1 95.12 234 SER B C 1
ATOM 4438 O O . SER B 1 234 ? 19.922 -31.5 3.812 1 95.12 234 SER B O 1
ATOM 4440 N N . GLU B 1 235 ? 18.25 -30.453 4.801 1 92.12 235 GLU B N 1
ATOM 4441 C CA . GLU B 1 235 ? 17.438 -31.656 4.848 1 92.12 235 GLU B CA 1
ATOM 4442 C C . GLU B 1 235 ? 17.062 -32.125 3.441 1 92.12 235 GLU B C 1
ATOM 4444 O O . GLU B 1 235 ? 17.047 -33.344 3.162 1 92.12 235 GLU B O 1
ATOM 4449 N N . THR B 1 236 ? 16.812 -31.219 2.652 1 88.31 236 THR B N 1
ATOM 4450 C CA . THR B 1 236 ? 16.375 -31.484 1.29 1 88.31 236 THR B CA 1
ATOM 4451 C C . THR B 1 236 ? 17.484 -32.156 0.483 1 88.31 236 THR B C 1
ATOM 4453 O O . THR B 1 236 ? 17.25 -33.094 -0.256 1 88.31 236 THR B O 1
ATOM 4456 N N . LEU B 1 237 ? 18.703 -31.656 0.676 1 90.69 237 LEU B N 1
ATOM 4457 C CA . LEU B 1 237 ? 19.844 -32.219 -0.046 1 90.69 237 LEU B CA 1
ATOM 4458 C C . LEU B 1 237 ? 20.375 -33.438 0.66 1 90.69 237 LEU B C 1
ATOM 4460 O O . LEU B 1 237 ? 21.125 -34.219 0.065 1 90.69 237 LEU B O 1
ATOM 4464 N N . GLY B 1 238 ? 19.969 -33.562 1.897 1 92.38 238 GLY B N 1
ATOM 4465 C CA . GLY B 1 238 ? 20.469 -34.656 2.699 1 92.38 238 GLY B CA 1
ATOM 4466 C C . GLY B 1 238 ? 21.953 -34.531 3.012 1 92.38 238 GLY B C 1
ATOM 4467 O O . GLY B 1 238 ? 22.641 -35.562 3.148 1 92.38 238 GLY B O 1
ATOM 4468 N N . LYS B 1 239 ? 22.453 -33.406 2.973 1 94.06 239 LYS B N 1
ATOM 4469 C CA . LYS B 1 239 ? 23.875 -33.219 3.229 1 94.06 239 LYS B CA 1
ATOM 4470 C C . LYS B 1 239 ? 24.141 -31.859 3.84 1 94.06 239 LYS B C 1
ATOM 4472 O O . LYS B 1 239 ? 23.281 -30.984 3.822 1 94.06 239 LYS B O 1
ATOM 4477 N N . THR B 1 240 ? 25.281 -31.734 4.398 1 97.06 240 THR B N 1
ATOM 4478 C CA . THR B 1 240 ? 25.766 -30.453 4.926 1 97.06 240 THR B CA 1
ATOM 4479 C C . THR B 1 240 ? 26.422 -29.625 3.828 1 97.06 240 THR B C 1
ATOM 4481 O O . THR B 1 240 ? 27.281 -30.125 3.096 1 97.06 240 THR B O 1
ATOM 4484 N N . ILE B 1 241 ? 25.938 -28.422 3.705 1 97.12 241 ILE B N 1
ATOM 4485 C CA . ILE B 1 241 ? 26.578 -27.453 2.826 1 97.12 241 ILE B CA 1
ATOM 4486 C C . ILE B 1 241 ? 27.766 -26.812 3.549 1 97.12 241 ILE B C 1
ATOM 4488 O O . ILE B 1 241 ? 27.578 -26.125 4.566 1 97.12 241 ILE B O 1
ATOM 4492 N N . PRO B 1 242 ? 28.984 -26.984 3.027 1 97.31 242 PRO B N 1
ATOM 4493 C CA . PRO B 1 242 ? 30.141 -26.391 3.717 1 97.31 242 PRO B CA 1
ATOM 4494 C C . PRO B 1 242 ? 30.078 -24.875 3.762 1 97.31 242 PRO B C 1
ATOM 4496 O O . PRO B 1 242 ? 29.547 -24.234 2.84 1 97.31 242 PRO B O 1
ATOM 4499 N N . ALA B 1 243 ? 30.656 -24.328 4.863 1 97.25 243 ALA B N 1
ATOM 4500 C CA . ALA B 1 243 ? 30.781 -22.875 4.965 1 97.25 243 ALA B CA 1
ATOM 4501 C C . ALA B 1 243 ? 31.375 -22.297 3.691 1 97.25 243 ALA B C 1
ATOM 4503 O O . ALA B 1 243 ? 32.375 -22.812 3.16 1 97.25 243 ALA B O 1
ATOM 4504 N N . GLY B 1 244 ? 30.719 -21.266 3.225 1 96.62 244 GLY B N 1
ATOM 4505 C CA . GLY B 1 244 ? 31.234 -20.562 2.057 1 96.62 244 GLY B CA 1
ATOM 4506 C C . GLY B 1 244 ? 30.688 -21.094 0.75 1 96.62 244 GLY B C 1
ATOM 4507 O O . GLY B 1 244 ? 30.812 -20.453 -0.292 1 96.62 244 GLY B O 1
ATOM 4508 N N . HIS B 1 245 ? 30.094 -22.266 0.729 1 97.25 245 HIS B N 1
ATOM 4509 C CA . HIS B 1 245 ? 29.438 -22.781 -0.459 1 97.25 245 HIS B CA 1
ATOM 4510 C C . HIS B 1 245 ? 28.062 -22.156 -0.657 1 97.25 245 HIS B C 1
ATOM 4512 O O . HIS B 1 245 ? 27.531 -21.531 0.263 1 97.25 245 HIS B O 1
ATOM 4518 N N . ALA B 1 246 ? 27.594 -22.344 -1.846 1 97.25 246 ALA B N 1
ATOM 4519 C CA . ALA B 1 246 ? 26.312 -21.75 -2.168 1 97.25 246 ALA B CA 1
ATOM 4520 C C . ALA B 1 246 ? 25.188 -22.438 -1.409 1 97.25 246 ALA B C 1
ATOM 4522 O O . ALA B 1 246 ? 25.047 -23.672 -1.464 1 97.25 246 ALA B O 1
ATOM 4523 N N . THR B 1 247 ? 24.406 -21.703 -0.688 1 97.06 247 THR B N 1
ATOM 4524 C CA . THR B 1 247 ? 23.188 -22.219 -0.045 1 97.06 247 THR B CA 1
ATOM 4525 C C . THR B 1 247 ? 21.984 -22.016 -0.945 1 97.06 247 THR B C 1
ATOM 4527 O O . THR B 1 247 ? 20.891 -22.5 -0.634 1 97.06 247 THR B O 1
ATOM 4530 N N . GLY B 1 248 ? 22.125 -21.344 -1.966 1 95.25 248 GLY B N 1
ATOM 4531 C CA . GLY B 1 248 ? 21.172 -20.953 -2.979 1 95.25 248 GLY B CA 1
ATOM 4532 C C . GLY B 1 248 ? 21.625 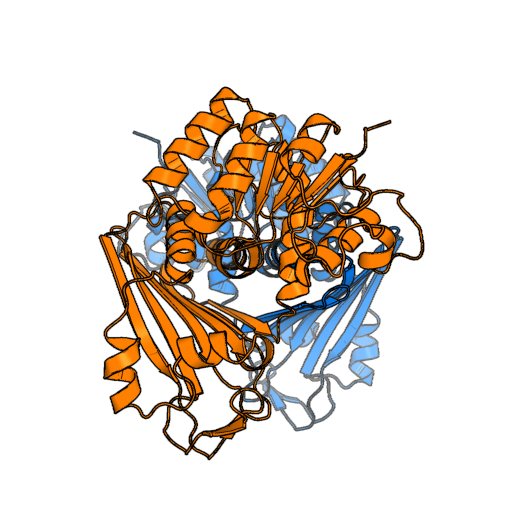-19.75 -3.795 1 95.25 248 GLY B C 1
ATOM 4533 O O . GLY B 1 248 ? 22.812 -19.609 -4.074 1 95.25 248 GLY B O 1
ATOM 4534 N N . MET B 1 249 ? 20.688 -18.984 -4.254 1 94.38 249 MET B N 1
ATOM 4535 C CA . MET B 1 249 ? 21.125 -17.875 -5.09 1 94.38 249 MET B CA 1
ATOM 4536 C C . MET B 1 249 ? 20.141 -16.719 -4.996 1 94.38 249 MET B C 1
ATOM 4538 O O . MET B 1 249 ? 19.031 -16.875 -4.469 1 94.38 249 MET B O 1
ATOM 4542 N N . SER B 1 250 ? 20.656 -15.641 -5.332 1 95.5 250 SER B N 1
ATOM 4543 C CA . SER B 1 250 ? 19.875 -14.438 -5.582 1 95.5 250 SER B CA 1
ATOM 4544 C C . SER B 1 250 ? 19.812 -14.109 -7.07 1 95.5 250 SER B C 1
ATOM 4546 O O . SER B 1 250 ? 20.859 -13.961 -7.711 1 95.5 250 SER B O 1
ATOM 4548 N N . ALA B 1 251 ? 18.625 -14.141 -7.629 1 95.38 251 ALA B N 1
ATOM 4549 C CA . ALA B 1 251 ? 18.438 -13.578 -8.961 1 95.38 251 ALA B CA 1
ATOM 4550 C C . ALA B 1 251 ? 18.219 -12.07 -8.898 1 95.38 251 ALA B C 1
ATOM 4552 O O . ALA B 1 251 ? 17.172 -11.609 -8.445 1 95.38 251 ALA B O 1
ATOM 4553 N N . VAL B 1 252 ? 19.219 -11.305 -9.328 1 97.06 252 VAL B N 1
ATOM 4554 C CA . VAL B 1 252 ? 19.172 -9.852 -9.234 1 97.06 252 VAL B CA 1
ATOM 4555 C C . VAL B 1 252 ? 18.844 -9.258 -10.602 1 97.06 252 VAL B C 1
ATOM 4557 O O . VAL B 1 252 ? 19.531 -9.516 -11.586 1 97.06 252 VAL B O 1
ATOM 4560 N N . VAL B 1 253 ? 17.781 -8.5 -10.656 1 97.94 253 VAL B N 1
ATOM 4561 C CA . VAL B 1 253 ? 17.422 -7.82 -11.898 1 97.94 253 VAL B CA 1
ATOM 4562 C C . VAL B 1 253 ? 17.578 -6.312 -11.734 1 97.94 253 VAL B C 1
ATOM 4564 O O . VAL B 1 253 ? 17.031 -5.723 -10.805 1 97.94 253 VAL B O 1
ATOM 4567 N N . THR B 1 254 ? 18.344 -5.719 -12.562 1 98.62 254 THR B N 1
ATOM 4568 C CA . THR B 1 254 ? 18.547 -4.273 -12.602 1 98.62 254 THR B CA 1
ATOM 4569 C C . THR B 1 254 ? 17.844 -3.672 -13.82 1 98.62 254 THR B C 1
ATOM 4571 O O . THR B 1 254 ? 18.141 -4.047 -14.961 1 98.62 254 THR B O 1
ATOM 4574 N N . THR B 1 255 ? 16.922 -2.795 -13.633 1 98.81 255 THR B N 1
ATOM 4575 C CA . THR B 1 255 ? 16.203 -2.102 -14.688 1 98.81 255 THR B CA 1
ATOM 4576 C C . THR B 1 255 ? 16.516 -0.608 -14.672 1 98.81 255 THR B C 1
ATOM 4578 O O . THR B 1 255 ? 16.25 0.075 -13.68 1 98.81 255 THR B O 1
ATOM 4581 N N . VAL B 1 256 ? 17.094 -0.153 -15.711 1 98.81 256 VAL B N 1
ATOM 4582 C CA . VAL B 1 256 ? 17.406 1.262 -15.891 1 98.81 256 VAL B CA 1
ATOM 4583 C C . VAL B 1 256 ? 16.344 1.914 -16.781 1 98.81 256 VAL B C 1
ATOM 4585 O O . VAL B 1 256 ? 15.969 1.359 -17.812 1 98.81 256 VAL B O 1
ATOM 4588 N N . THR B 1 257 ? 15.836 3.064 -16.422 1 98.75 257 THR B N 1
ATOM 4589 C CA . THR B 1 257 ? 14.766 3.711 -17.172 1 98.75 257 THR B CA 1
ATOM 4590 C C . THR B 1 257 ? 15.266 4.992 -17.828 1 98.75 257 THR B C 1
ATOM 4592 O O . THR B 1 257 ? 16.281 5.555 -17.422 1 98.75 257 THR B O 1
ATOM 4595 N N . HIS B 1 258 ? 14.531 5.465 -18.844 1 98.56 258 HIS B N 1
ATOM 4596 C CA . HIS B 1 258 ? 14.859 6.715 -19.516 1 98.56 258 HIS B CA 1
ATOM 4597 C C . HIS B 1 258 ? 14.5 7.918 -18.641 1 98.56 258 HIS B C 1
ATOM 4599 O O . HIS B 1 258 ? 15.047 9.008 -18.828 1 98.56 258 HIS B O 1
ATOM 4605 N N . GLN B 1 259 ? 13.641 7.77 -17.672 1 97.94 259 GLN B N 1
ATOM 4606 C CA . GLN B 1 259 ? 13.18 8.867 -16.812 1 97.94 259 GLN B CA 1
ATOM 4607 C C . GLN B 1 259 ? 14.133 9.094 -15.648 1 97.94 259 GLN B C 1
ATOM 4609 O O . GLN B 1 259 ? 13.992 10.062 -14.906 1 97.94 259 GLN B O 1
ATOM 4614 N N . GLY B 1 260 ? 15.078 8.086 -15.461 1 97.81 260 GLY B N 1
ATOM 4615 C CA . GLY B 1 260 ? 16.094 8.328 -14.438 1 97.81 260 GLY B CA 1
ATOM 4616 C C . GLY B 1 260 ? 16.141 7.234 -13.391 1 97.81 260 GLY B C 1
ATOM 4617 O O . GLY B 1 260 ? 17.219 6.68 -13.117 1 97.81 260 GLY B O 1
ATOM 4618 N N . PRO B 1 261 ? 15.07 6.824 -12.797 1 98.69 261 PRO B N 1
ATOM 4619 C CA . PRO B 1 261 ? 15.102 5.84 -11.711 1 98.69 261 PRO B CA 1
ATOM 4620 C C . PRO B 1 261 ? 15.648 4.484 -12.164 1 98.69 261 PRO B C 1
ATOM 4622 O O . PRO B 1 261 ? 15.469 4.094 -13.32 1 98.69 261 PRO B O 1
ATOM 4625 N N . VAL B 1 262 ? 16.312 3.848 -11.25 1 98.88 262 VAL B N 1
ATOM 4626 C CA . VAL B 1 262 ? 16.781 2.479 -11.422 1 98.88 262 VAL B CA 1
ATOM 4627 C C . VAL B 1 262 ? 16.062 1.558 -10.438 1 98.88 262 VAL B C 1
ATOM 4629 O O . VAL B 1 262 ? 15.898 1.906 -9.266 1 98.88 262 VAL B O 1
ATOM 4632 N N . ILE B 1 263 ? 15.57 0.475 -10.898 1 98.88 263 ILE B N 1
ATOM 4633 C CA . ILE B 1 263 ? 14.992 -0.537 -10.023 1 98.88 263 ILE B CA 1
ATOM 4634 C C . ILE B 1 263 ? 15.93 -1.733 -9.922 1 98.88 263 ILE B C 1
ATOM 4636 O O . ILE B 1 263 ? 16.359 -2.285 -10.938 1 98.88 263 ILE B O 1
ATOM 4640 N N . VAL B 1 264 ? 16.312 -2.113 -8.742 1 98.88 264 VAL B N 1
ATOM 4641 C CA . VAL B 1 264 ? 17.094 -3.312 -8.469 1 98.88 264 VAL B CA 1
ATOM 4642 C C . VAL B 1 264 ? 16.312 -4.238 -7.539 1 98.88 264 VAL B C 1
ATOM 4644 O O . VAL B 1 264 ? 16.156 -3.941 -6.355 1 98.88 264 VAL B O 1
ATOM 4647 N N . SER B 1 265 ? 15.875 -5.289 -8.055 1 98.38 265 SER B N 1
ATOM 4648 C CA . SER B 1 265 ? 15.102 -6.238 -7.258 1 98.38 265 SER B CA 1
ATOM 4649 C C . SER B 1 265 ? 15.773 -7.609 -7.234 1 98.38 265 SER B C 1
ATOM 4651 O O . SER B 1 265 ? 16.469 -7.98 -8.18 1 98.38 265 SER B O 1
ATOM 4653 N N . GLU B 1 266 ? 15.539 -8.305 -6.109 1 97.25 266 GLU B N 1
ATOM 4654 C CA . GLU B 1 266 ? 16.172 -9.594 -5.898 1 97.25 266 GLU B CA 1
ATOM 4655 C C . GLU B 1 266 ? 15.18 -10.633 -5.395 1 97.25 266 GLU B C 1
ATOM 4657 O O . GLU B 1 266 ? 14.391 -10.352 -4.492 1 97.25 266 GLU B O 1
ATOM 4662 N N . CYS B 1 267 ? 15.211 -11.703 -6.023 1 95.19 267 CYS B N 1
ATOM 4663 C CA . CYS B 1 267 ? 14.539 -12.891 -5.504 1 95.19 267 CYS B CA 1
ATOM 4664 C C . CYS B 1 267 ? 15.547 -13.906 -4.988 1 95.19 267 CYS B C 1
ATOM 4666 O O . CYS B 1 267 ? 16.359 -14.43 -5.758 1 95.19 267 CYS B O 1
ATOM 4668 N N . ILE B 1 268 ? 15.469 -14.227 -3.76 1 95.19 268 ILE B N 1
ATOM 4669 C CA . ILE B 1 268 ? 16.484 -15.039 -3.102 1 95.19 268 ILE B CA 1
ATOM 4670 C C . ILE B 1 268 ? 15.891 -16.391 -2.689 1 95.19 268 ILE B C 1
ATOM 4672 O O . ILE B 1 268 ? 14.93 -16.438 -1.916 1 95.19 268 ILE B O 1
ATOM 4676 N N . GLY B 1 269 ? 16.344 -17.375 -3.27 1 93.5 269 GLY B N 1
ATOM 4677 C CA . GLY B 1 269 ? 16.062 -18.734 -2.83 1 93.5 269 GLY B CA 1
ATOM 4678 C C . GLY B 1 269 ? 17.266 -19.438 -2.266 1 93.5 269 GLY B C 1
ATOM 4679 O O . GLY B 1 269 ? 18.266 -19.641 -2.969 1 93.5 269 GLY B O 1
ATOM 4680 N N . LYS B 1 270 ? 17.172 -19.828 -1.04 1 95 270 LYS B N 1
ATOM 4681 C CA . LYS B 1 270 ? 18.328 -20.469 -0.404 1 95 270 LYS B CA 1
ATOM 4682 C C . LYS B 1 270 ? 17.891 -21.328 0.779 1 95 270 LYS B C 1
ATOM 4684 O O . LYS B 1 270 ? 16.75 -21.25 1.224 1 95 270 LYS B O 1
ATOM 4689 N N . VAL B 1 271 ? 18.797 -22.141 1.187 1 94.06 271 VAL B N 1
ATOM 4690 C CA . VAL B 1 271 ? 18.625 -22.844 2.453 1 94.06 271 VAL B CA 1
ATOM 4691 C C . VAL B 1 271 ? 18.766 -21.859 3.613 1 94.06 271 VAL B C 1
ATOM 4693 O O . VAL B 1 271 ? 19.781 -21.172 3.725 1 94.06 271 VAL B O 1
ATOM 4696 N N . TYR B 1 272 ? 17.766 -21.781 4.434 1 94.69 272 TYR B N 1
ATOM 4697 C CA . TYR B 1 272 ? 17.781 -20.828 5.539 1 94.69 272 TYR B CA 1
ATOM 4698 C C . TYR B 1 272 ? 18.625 -21.359 6.699 1 94.69 272 TYR B C 1
ATOM 4700 O O . TYR B 1 272 ? 18.578 -22.547 7.016 1 94.69 272 TYR B O 1
ATOM 4708 N N . ALA B 1 273 ? 19.422 -20.5 7.184 1 94.38 273 ALA B N 1
ATOM 4709 C CA . ALA B 1 273 ? 20.047 -20.766 8.477 1 94.38 273 ALA B CA 1
ATOM 4710 C C . ALA B 1 273 ? 19.047 -20.594 9.617 1 94.38 273 ALA B C 1
ATOM 4712 O O . ALA B 1 273 ? 17.922 -20.156 9.398 1 94.38 273 ALA B O 1
ATOM 4713 N N . GLU B 1 274 ? 19.469 -21.016 10.797 1 91.12 274 GLU B N 1
ATOM 4714 C CA . GLU B 1 274 ? 18.609 -20.891 11.969 1 91.12 274 GLU B CA 1
ATOM 4715 C C . GLU B 1 274 ? 18.203 -19.438 12.188 1 91.12 274 GLU B C 1
ATOM 4717 O O . GLU B 1 274 ? 19.031 -18.531 12.141 1 91.12 274 GLU B O 1
ATOM 4722 N N . GLY B 1 275 ? 16.906 -19.234 12.352 1 91.38 275 GLY B N 1
ATOM 4723 C CA . GLY B 1 275 ? 16.391 -17.906 12.656 1 91.38 275 GLY B CA 1
ATOM 4724 C C . GLY B 1 275 ? 16 -17.125 11.422 1 91.38 275 GLY B C 1
ATOM 4725 O O . GLY B 1 275 ? 15.312 -16.094 11.516 1 91.38 275 GLY B O 1
ATOM 4726 N N . GLU B 1 276 ? 16.469 -17.516 10.266 1 92.75 276 GLU B N 1
ATOM 4727 C CA . GLU B 1 276 ? 16.094 -16.812 9.039 1 92.75 276 GLU B CA 1
ATOM 4728 C C . GLU B 1 276 ? 14.648 -17.094 8.648 1 92.75 276 GLU B C 1
ATOM 4730 O O . GLU B 1 276 ? 14.148 -18.203 8.867 1 92.75 276 GLU B O 1
ATOM 4735 N N . THR B 1 277 ? 14.016 -16.062 8.211 1 92.94 277 THR B N 1
ATOM 4736 C CA . THR B 1 277 ? 12.633 -16.172 7.75 1 92.94 277 THR B CA 1
ATOM 4737 C C . THR B 1 277 ? 12.461 -15.484 6.395 1 92.94 277 THR B C 1
ATOM 4739 O O . THR B 1 277 ? 13.359 -14.781 5.934 1 92.94 277 THR B O 1
ATOM 4742 N N . ASP B 1 278 ? 11.367 -15.82 5.777 1 93.62 278 ASP B N 1
ATOM 4743 C CA . ASP B 1 278 ? 11.062 -15.117 4.531 1 93.62 278 ASP B CA 1
ATOM 4744 C C . ASP B 1 278 ? 11.047 -13.609 4.746 1 93.62 278 ASP B C 1
ATOM 4746 O O . ASP B 1 278 ? 10.68 -13.133 5.82 1 93.62 278 ASP B O 1
ATOM 4750 N N . CYS B 1 279 ? 11.508 -12.961 3.783 1 93.62 279 CYS B N 1
ATOM 4751 C CA . CYS B 1 279 ? 11.477 -11.508 3.906 1 93.62 279 CYS B CA 1
ATOM 4752 C C . CYS B 1 279 ? 10.914 -10.859 2.643 1 93.62 279 CYS B C 1
ATOM 4754 O O . CYS B 1 279 ? 10.867 -11.5 1.587 1 93.62 279 CYS B O 1
ATOM 4756 N N . ASN B 1 280 ? 10.367 -9.758 2.711 1 98.06 280 ASN B N 1
ATOM 4757 C CA . ASN B 1 280 ? 9.977 -8.812 1.673 1 98.06 280 ASN B CA 1
ATOM 4758 C C . ASN B 1 280 ? 10.328 -7.379 2.057 1 98.06 280 ASN B C 1
ATOM 4760 O O . ASN B 1 280 ? 9.508 -6.668 2.645 1 98.06 280 ASN B O 1
ATOM 4764 N N . ASP B 1 281 ? 11.547 -6.922 1.696 1 98.06 281 ASP B N 1
ATOM 4765 C CA . ASP B 1 281 ? 12.094 -5.629 2.094 1 98.06 281 ASP B CA 1
ATOM 4766 C C . ASP B 1 281 ? 12.312 -4.73 0.879 1 98.06 281 ASP B C 1
ATOM 4768 O O . ASP B 1 281 ? 12.969 -5.133 -0.087 1 98.06 281 ASP B O 1
ATOM 4772 N N . TRP B 1 282 ? 11.797 -3.564 0.932 1 98.69 282 TRP B N 1
ATOM 4773 C CA . TRP B 1 282 ? 11.938 -2.621 -0.173 1 98.69 282 TRP B CA 1
ATOM 4774 C C . TRP B 1 282 ? 12.367 -1.25 0.332 1 98.69 282 TRP B C 1
ATOM 4776 O O . TRP B 1 282 ? 11.992 -0.836 1.431 1 98.69 282 TRP B O 1
ATOM 4786 N N . VAL B 1 283 ? 13.188 -0.592 -0.425 1 98.69 283 VAL B N 1
ATOM 4787 C CA . VAL B 1 283 ? 13.609 0.78 -0.169 1 98.69 283 VAL B CA 1
ATOM 4788 C C . VAL B 1 283 ? 13.352 1.64 -1.405 1 98.69 283 VAL B C 1
ATOM 4790 O O . VAL B 1 283 ? 13.773 1.289 -2.51 1 98.69 283 VAL B O 1
ATOM 4793 N N . ILE B 1 284 ? 12.625 2.674 -1.27 1 98.75 284 ILE B N 1
ATOM 4794 C CA . ILE B 1 284 ? 12.516 3.721 -2.281 1 98.75 284 ILE B CA 1
ATOM 4795 C C . ILE B 1 284 ? 13.469 4.863 -1.938 1 98.75 284 ILE B C 1
ATOM 4797 O O . ILE B 1 284 ? 13.258 5.586 -0.961 1 98.75 284 ILE B O 1
ATOM 4801 N N . GLN B 1 285 ? 14.5 4.953 -2.734 1 98.62 285 GLN B N 1
ATOM 4802 C CA . GLN B 1 285 ? 15.484 6.012 -2.533 1 98.62 285 GLN B CA 1
ATOM 4803 C C . GLN B 1 285 ? 15.117 7.262 -3.33 1 98.62 285 GLN B C 1
ATOM 4805 O O . GLN B 1 285 ? 14.703 7.168 -4.488 1 98.62 285 GLN B O 1
ATOM 4810 N N . GLY B 1 286 ? 15.328 8.375 -2.783 1 98.19 286 GLY B N 1
ATOM 4811 C CA . GLY B 1 286 ? 14.953 9.68 -3.312 1 98.19 286 GLY B CA 1
ATOM 4812 C C . GLY B 1 286 ? 14.664 10.703 -2.232 1 98.19 286 GLY B C 1
ATOM 4813 O O . GLY B 1 286 ? 15.383 10.781 -1.233 1 98.19 286 GLY B O 1
ATOM 4814 N N . GLU B 1 287 ? 13.547 11.492 -2.494 1 97.81 287 GLU B N 1
ATOM 4815 C CA . GLU B 1 287 ? 13.109 12.469 -1.499 1 97.81 287 GLU B CA 1
ATOM 4816 C C . GLU B 1 287 ? 11.656 12.219 -1.09 1 97.81 287 GLU B C 1
ATOM 4818 O O . GLU B 1 287 ? 10.734 12.5 -1.854 1 97.81 287 GLU B O 1
ATOM 4823 N N . PRO B 1 288 ? 11.445 11.789 0.066 1 97.69 288 PRO B N 1
ATOM 4824 C CA . PRO B 1 288 ? 12.453 11.227 0.972 1 97.69 288 PRO B CA 1
ATOM 4825 C C . PRO B 1 288 ? 12.719 9.75 0.699 1 97.69 288 PRO B C 1
ATOM 4827 O O . PRO B 1 288 ? 12.078 9.148 -0.169 1 97.69 288 PRO B O 1
ATOM 4830 N N . GLU B 1 289 ? 13.781 9.211 1.324 1 98.25 289 GLU B N 1
ATOM 4831 C CA . GLU B 1 289 ? 13.938 7.762 1.351 1 98.25 289 GLU B CA 1
ATOM 4832 C C . GLU B 1 289 ? 12.891 7.109 2.25 1 98.25 289 GLU B C 1
ATOM 4834 O O . GLU B 1 289 ? 12.602 7.609 3.338 1 98.25 289 GLU B O 1
ATOM 4839 N N . THR B 1 290 ? 12.32 6.027 1.783 1 98.5 290 THR B N 1
ATOM 4840 C CA . THR B 1 290 ? 11.352 5.27 2.562 1 98.5 290 THR B CA 1
ATOM 4841 C C . THR B 1 290 ? 11.68 3.779 2.535 1 98.5 290 THR B C 1
ATOM 4843 O O . THR B 1 290 ? 11.93 3.215 1.468 1 98.5 290 THR B O 1
ATOM 4846 N N . VAL B 1 291 ? 11.711 3.129 3.717 1 98.19 291 VAL B N 1
ATOM 4847 C CA . VAL B 1 291 ? 11.969 1.7 3.855 1 98.19 291 VAL B CA 1
ATOM 4848 C C . VAL B 1 291 ? 10.711 0.987 4.336 1 98.19 291 VAL B C 1
ATOM 4850 O O . VAL B 1 291 ? 10.141 1.351 5.363 1 98.19 291 VAL B O 1
ATOM 4853 N N . VAL B 1 292 ? 10.266 -0.002 3.57 1 98.38 292 VAL B N 1
ATOM 4854 C CA . VAL B 1 292 ? 9.086 -0.785 3.941 1 98.38 292 VAL B CA 1
ATOM 4855 C C . VAL B 1 292 ? 9.461 -2.262 4.047 1 98.38 292 VAL B C 1
ATOM 4857 O O . VAL B 1 292 ? 10.109 -2.811 3.154 1 98.38 292 VAL B O 1
ATOM 4860 N N . LYS B 1 293 ? 9.016 -2.912 5.137 1 97.75 293 LYS B N 1
ATOM 4861 C CA . LYS B 1 293 ? 9.344 -4.312 5.395 1 97.75 293 LYS B CA 1
ATOM 4862 C C . LYS B 1 293 ? 8.086 -5.121 5.695 1 97.75 293 LYS B C 1
ATOM 4864 O O . LYS B 1 293 ? 7.207 -4.66 6.434 1 97.75 293 LYS B O 1
ATOM 4869 N N . ILE B 1 294 ? 7.922 -6.219 5.105 1 98.31 294 ILE B N 1
ATOM 4870 C CA . ILE B 1 294 ? 6.934 -7.227 5.465 1 98.31 294 ILE B CA 1
ATOM 4871 C C . ILE B 1 294 ? 7.613 -8.375 6.203 1 98.31 294 ILE B C 1
ATOM 4873 O O . ILE B 1 294 ? 8.43 -9.102 5.621 1 98.31 294 ILE B O 1
ATOM 4877 N N . SER B 1 295 ? 7.23 -8.562 7.406 1 94.88 295 SER B N 1
ATOM 4878 C CA . SER B 1 295 ? 7.906 -9.547 8.25 1 94.88 295 SER B CA 1
ATOM 4879 C C . SER B 1 295 ? 7.32 -10.945 8.047 1 94.88 295 SER B C 1
ATOM 4881 O O . SER B 1 295 ? 6.113 -11.148 8.211 1 94.88 295 SER B O 1
ATOM 4883 N N . ASN B 1 296 ? 8.141 -11.875 7.672 1 95.12 296 ASN B N 1
ATOM 4884 C CA . ASN B 1 296 ? 7.82 -13.297 7.586 1 95.12 296 ASN B CA 1
ATOM 4885 C C . ASN B 1 296 ? 6.484 -13.531 6.887 1 95.12 296 ASN B C 1
ATOM 4887 O O . ASN B 1 296 ? 5.582 -14.148 7.449 1 95.12 296 ASN B O 1
ATOM 4891 N N . PRO B 1 297 ? 6.402 -13.117 5.688 1 96.38 297 PRO B N 1
ATOM 4892 C CA . PRO B 1 297 ? 5.121 -13.242 4.988 1 96.38 297 PRO B CA 1
ATOM 4893 C C . PRO B 1 297 ? 4.715 -14.695 4.758 1 96.38 297 PRO B C 1
ATOM 4895 O O . PRO B 1 297 ? 5.555 -15.531 4.41 1 96.38 297 PRO B O 1
ATOM 4898 N N . ALA B 1 298 ? 3.412 -15.031 4.988 1 94.88 298 ALA B N 1
ATOM 4899 C CA . ALA B 1 298 ? 2.824 -16.312 4.617 1 94.88 298 ALA B CA 1
ATOM 4900 C C . ALA B 1 298 ? 2.514 -16.359 3.125 1 94.88 298 ALA B C 1
ATOM 4902 O O . ALA B 1 298 ? 1.355 -16.234 2.721 1 94.88 298 ALA B O 1
ATOM 4903 N N . THR B 1 299 ? 3.521 -16.641 2.328 1 92.25 299 THR B N 1
ATOM 4904 C CA . THR B 1 299 ? 3.506 -16.406 0.89 1 92.25 299 THR B CA 1
ATOM 4905 C C . THR B 1 299 ? 2.385 -17.188 0.219 1 92.25 299 THR B C 1
ATOM 4907 O O . THR B 1 299 ? 1.714 -16.688 -0.682 1 92.25 299 THR B O 1
ATOM 4910 N N . VAL B 1 300 ? 2.121 -18.469 0.657 1 91.81 300 VAL B N 1
ATOM 4911 C CA . VAL B 1 300 ? 1.092 -19.297 0.033 1 91.81 300 VAL B CA 1
ATOM 4912 C C . VAL B 1 300 ? -0.282 -18.672 0.264 1 91.81 300 VAL B C 1
ATOM 4914 O O . VAL B 1 300 ? -1.024 -18.422 -0.688 1 91.81 300 VAL B O 1
ATOM 4917 N N . GLU B 1 301 ? -0.62 -18.375 1.532 1 96.94 301 GLU B N 1
ATOM 4918 C CA . GLU B 1 301 ? -1.92 -17.812 1.888 1 96.94 301 GLU B CA 1
ATOM 4919 C C . GLU B 1 301 ? -2.107 -16.422 1.28 1 96.94 301 GLU B C 1
ATOM 4921 O O . GLU B 1 301 ? -3.195 -16.094 0.808 1 96.94 301 GLU B O 1
ATOM 4926 N N . LEU B 1 302 ? -1.025 -15.633 1.302 1 98 302 LEU B N 1
ATOM 4927 C CA . LEU B 1 302 ? -1.094 -14.289 0.729 1 98 302 LEU B CA 1
ATOM 4928 C C . LEU B 1 302 ? -1.351 -14.359 -0.773 1 98 302 LEU B C 1
ATOM 4930 O O . LEU B 1 302 ? -2.107 -13.547 -1.312 1 98 302 LEU B O 1
ATOM 4934 N N . THR B 1 303 ? -0.708 -15.273 -1.442 1 96.75 303 THR B N 1
ATOM 4935 C CA . THR B 1 303 ? -0.906 -15.453 -2.875 1 96.75 303 THR B CA 1
ATOM 4936 C C . THR B 1 303 ? -2.357 -15.82 -3.178 1 96.75 303 THR B C 1
ATOM 4938 O O . THR B 1 303 ? -3.002 -15.18 -4.008 1 96.75 303 THR B O 1
ATOM 4941 N N . CYS B 1 304 ? -2.887 -16.812 -2.494 1 97.94 304 CYS B N 1
ATOM 4942 C CA . CYS B 1 304 ? -4.238 -17.312 -2.742 1 97.94 304 CYS B CA 1
ATOM 4943 C C . CYS B 1 304 ? -5.273 -16.234 -2.426 1 97.94 304 CYS B C 1
ATOM 4945 O O . CYS B 1 304 ? -6.223 -16.047 -3.189 1 97.94 304 CYS B O 1
ATOM 4947 N N . ALA B 1 305 ? -5.07 -15.547 -1.32 1 98.69 305 ALA B N 1
ATOM 4948 C CA . ALA B 1 305 ? -6.012 -14.492 -0.943 1 98.69 305 ALA B CA 1
ATOM 4949 C C . ALA B 1 305 ? -6.031 -13.375 -1.983 1 98.69 305 ALA B C 1
ATOM 4951 O O . ALA B 1 305 ? -7.098 -12.859 -2.328 1 98.69 305 ALA B O 1
ATOM 4952 N N . THR B 1 306 ? -4.859 -13.008 -2.465 1 98.75 306 THR B N 1
ATOM 4953 C CA . THR B 1 306 ? -4.773 -11.961 -3.48 1 98.75 306 THR B CA 1
ATOM 4954 C C . THR B 1 306 ? -5.582 -12.344 -4.719 1 98.75 306 THR B C 1
ATOM 4956 O O . THR B 1 306 ? -6.375 -11.547 -5.219 1 98.75 306 THR B O 1
ATOM 4959 N N . VAL B 1 307 ? -5.402 -13.562 -5.18 1 98.69 307 VAL B N 1
ATOM 4960 C CA . VAL B 1 307 ? -6.059 -14.023 -6.395 1 98.69 307 VAL B CA 1
ATOM 4961 C C . VAL B 1 307 ? -7.57 -14.023 -6.199 1 98.69 307 VAL B C 1
ATOM 4963 O O . VAL B 1 307 ? -8.312 -13.539 -7.055 1 98.69 307 VAL B O 1
ATOM 4966 N N . VAL B 1 308 ? -8 -14.531 -5.086 1 98.81 308 VAL B N 1
ATOM 4967 C CA . VAL B 1 308 ? -9.43 -14.602 -4.809 1 98.81 308 VAL B CA 1
ATOM 4968 C C . VAL B 1 308 ? -10.008 -13.195 -4.688 1 98.81 308 VAL B C 1
ATOM 4970 O O . VAL B 1 308 ? -11.078 -12.906 -5.23 1 98.81 308 VAL B O 1
ATOM 4973 N N . ASN B 1 309 ? -9.266 -12.305 -4.02 1 98.69 309 ASN B N 1
ATOM 4974 C CA . ASN B 1 309 ? -9.727 -10.93 -3.832 1 98.69 309 ASN B CA 1
ATOM 4975 C C . ASN B 1 309 ? -9.758 -10.164 -5.152 1 98.69 309 ASN B C 1
ATOM 4977 O O . ASN B 1 309 ? -10.477 -9.172 -5.281 1 98.69 309 ASN B O 1
ATOM 4981 N N . ARG B 1 310 ? -9.031 -10.586 -6.172 1 98.75 310 ARG B N 1
ATOM 4982 C CA . ARG B 1 310 ? -8.93 -9.922 -7.465 1 98.75 310 ARG B CA 1
ATOM 4983 C C . ARG B 1 310 ? -10.117 -10.266 -8.352 1 98.75 310 ARG B C 1
ATOM 4985 O O . ARG B 1 310 ? -10.344 -9.617 -9.383 1 98.75 310 ARG B O 1
ATOM 4992 N N . ILE B 1 311 ? -10.914 -11.258 -7.996 1 98.69 311 ILE B N 1
ATOM 4993 C CA . ILE B 1 311 ? -11.93 -11.805 -8.883 1 98.69 311 ILE B CA 1
ATOM 4994 C C . ILE B 1 311 ? -12.914 -10.703 -9.289 1 98.69 311 ILE B C 1
ATOM 4996 O O . ILE B 1 311 ? -13.211 -10.531 -10.469 1 98.69 311 ILE B O 1
ATOM 5000 N N . PRO B 1 312 ? -13.469 -9.836 -8.336 1 98.31 312 PRO B N 1
ATOM 5001 C CA . PRO B 1 312 ? -14.352 -8.758 -8.789 1 98.31 312 PRO B CA 1
ATOM 5002 C C . PRO B 1 312 ? -13.672 -7.816 -9.781 1 98.31 312 PRO B C 1
ATOM 5004 O O . PRO B 1 312 ? -14.305 -7.355 -10.734 1 98.31 312 PRO B O 1
ATOM 5007 N N . ASP B 1 313 ? -12.391 -7.512 -9.57 1 98.5 313 ASP B N 1
ATOM 5008 C CA . ASP B 1 313 ? -11.648 -6.641 -10.477 1 98.5 313 ASP B CA 1
ATOM 5009 C C . ASP B 1 313 ? -11.492 -7.285 -11.852 1 98.5 313 ASP B C 1
ATOM 5011 O O . ASP B 1 313 ? -11.586 -6.605 -12.875 1 98.5 313 ASP B O 1
ATOM 5015 N N . LEU B 1 314 ? -11.219 -8.617 -11.828 1 98.69 314 LEU B N 1
ATOM 5016 C CA . LEU B 1 314 ? -11.102 -9.383 -13.07 1 98.69 314 LEU B CA 1
ATOM 5017 C C . LEU B 1 314 ? -12.391 -9.289 -13.883 1 98.69 314 LEU B C 1
ATOM 5019 O O . LEU B 1 314 ? -12.344 -9.07 -15.094 1 98.69 314 LEU B O 1
ATOM 5023 N N . LEU B 1 315 ? -13.508 -9.43 -13.273 1 98.25 315 LEU B N 1
ATOM 5024 C CA . LEU B 1 315 ? -14.805 -9.484 -13.93 1 98.25 315 LEU B CA 1
ATOM 5025 C C . LEU B 1 315 ? -15.188 -8.109 -14.484 1 98.25 315 LEU B C 1
ATOM 5027 O O . LEU B 1 315 ? -16 -8.016 -15.406 1 98.25 315 LEU B O 1
ATOM 5031 N N . LYS B 1 316 ? -14.586 -7.039 -13.93 1 97.94 316 LYS B N 1
ATOM 5032 C CA . LYS B 1 316 ? -14.898 -5.684 -14.375 1 97.94 316 LYS B CA 1
ATOM 5033 C C . LYS B 1 316 ? -13.898 -5.203 -15.422 1 97.94 316 LYS B C 1
ATOM 5035 O O . LYS B 1 316 ? -14.133 -4.195 -16.094 1 97.94 316 LYS B O 1
ATOM 5040 N N . ALA B 1 317 ? -12.789 -5.902 -15.578 1 98.5 317 ALA B N 1
ATOM 5041 C CA . ALA B 1 317 ? -11.719 -5.484 -16.469 1 98.5 317 ALA B CA 1
ATOM 5042 C C . ALA B 1 317 ? -12.125 -5.648 -17.938 1 98.5 317 ALA B C 1
ATOM 5044 O O . ALA B 1 317 ? -12.992 -6.461 -18.266 1 98.5 317 ALA B O 1
ATOM 5045 N N . ALA B 1 318 ? -11.484 -4.934 -18.828 1 98.5 318 ALA B N 1
ATOM 5046 C CA . ALA B 1 318 ? -11.711 -5.035 -20.266 1 98.5 318 ALA B CA 1
ATOM 5047 C C . ALA B 1 318 ? -11.242 -6.387 -20.812 1 98.5 318 ALA B C 1
ATOM 5049 O O . ALA B 1 318 ? -10.312 -6.984 -20.266 1 98.5 318 ALA B O 1
ATOM 5050 N N . PRO B 1 319 ? -11.891 -6.875 -21.922 1 98.81 319 PRO B N 1
ATOM 5051 C CA . PRO B 1 319 ? -11.438 -8.133 -22.531 1 98.81 319 PRO B CA 1
ATOM 5052 C C . PRO B 1 319 ? -10 -8.055 -23.031 1 98.81 319 PRO B C 1
ATOM 5054 O O . PRO B 1 319 ? -9.547 -6.996 -23.469 1 98.81 319 PRO B O 1
ATOM 5057 N N . GLY B 1 320 ? -9.305 -9.148 -23.016 1 98.88 320 GLY B N 1
ATOM 5058 C CA . GLY B 1 320 ? -7.91 -9.242 -23.422 1 98.88 320 GLY B CA 1
ATOM 5059 C C . GLY B 1 320 ? -7.008 -9.766 -22.312 1 98.88 320 GLY B C 1
ATOM 5060 O O . GLY B 1 320 ? -7.484 -10.242 -21.281 1 98.88 320 GLY B O 1
ATOM 5061 N N . PHE B 1 321 ? -5.734 -9.828 -22.578 1 98.88 321 PHE B N 1
ATOM 5062 C CA . PHE B 1 321 ? -4.766 -10.023 -21.5 1 98.88 321 PHE B CA 1
ATOM 5063 C C . PHE B 1 321 ? -4.539 -8.734 -20.734 1 98.88 321 PHE B C 1
ATOM 5065 O O . PHE B 1 321 ? -3.852 -7.828 -21.219 1 98.88 321 PHE B O 1
ATOM 5072 N N . TYR B 1 322 ? -5.062 -8.609 -19.578 1 98.69 322 TYR B N 1
ATOM 5073 C CA . TYR B 1 322 ? -5.188 -7.375 -18.812 1 98.69 322 TYR B CA 1
ATOM 5074 C C . TYR B 1 322 ? -4.379 -7.453 -17.516 1 98.69 322 TYR B C 1
ATOM 5076 O O . TYR B 1 322 ? -4.891 -7.887 -16.484 1 98.69 322 TYR B O 1
ATOM 5084 N N . THR B 1 323 ? -3.146 -7.016 -17.531 1 98.5 323 THR B N 1
ATOM 5085 C CA . THR B 1 323 ? -2.275 -7.109 -16.359 1 98.5 323 THR B CA 1
ATOM 5086 C C . THR B 1 323 ? -2.76 -6.184 -15.25 1 98.5 323 THR B C 1
ATOM 5088 O O . THR B 1 323 ? -3.428 -5.184 -15.516 1 98.5 323 THR B O 1
ATOM 5091 N N . THR B 1 324 ? -2.396 -6.449 -14.031 1 98.44 324 THR B N 1
ATOM 5092 C CA . THR B 1 324 ? -3.059 -5.887 -12.859 1 98.44 324 THR B CA 1
ATOM 5093 C C . THR B 1 324 ? -2.633 -4.438 -12.648 1 98.44 324 THR B C 1
ATOM 5095 O O . THR B 1 324 ? -3.273 -3.701 -11.891 1 98.44 324 THR B O 1
ATOM 5098 N N . GLU B 1 325 ? -1.543 -4.027 -13.32 1 97.56 325 GLU B N 1
ATOM 5099 C CA . GLU B 1 325 ? -1.177 -2.619 -13.188 1 97.56 325 GLU B CA 1
ATOM 5100 C C . GLU B 1 325 ? -2.242 -1.712 -13.797 1 97.56 325 GLU B C 1
ATOM 5102 O O . GLU B 1 325 ? -2.277 -0.513 -13.516 1 97.56 325 GLU B O 1
ATOM 5107 N N . LYS B 1 326 ? -3.148 -2.307 -14.609 1 97 326 LYS B N 1
ATOM 5108 C CA . LYS B 1 326 ? -4.25 -1.57 -15.219 1 97 326 LYS B CA 1
ATOM 5109 C C . LYS B 1 326 ? -5.5 -1.628 -14.352 1 97 326 LYS B C 1
ATOM 5111 O O . LYS B 1 326 ? -6.504 -0.977 -14.656 1 97 326 LYS B O 1
ATOM 5116 N N . MET B 1 327 ? -5.48 -2.416 -13.336 1 97.62 327 MET B N 1
ATOM 5117 C CA . MET B 1 327 ? -6.613 -2.59 -12.43 1 97.62 327 MET B CA 1
ATOM 5118 C C . MET B 1 327 ? -6.465 -1.701 -11.195 1 97.62 327 MET B C 1
ATOM 5120 O O . MET B 1 327 ? -5.371 -1.224 -10.898 1 97.62 327 MET B O 1
ATOM 5124 N N . PRO B 1 328 ? -7.59 -1.407 -10.461 1 95.75 328 PRO B N 1
ATOM 5125 C CA . PRO B 1 328 ? -7.41 -0.809 -9.141 1 95.75 328 PRO B CA 1
ATOM 5126 C C . PRO B 1 328 ? -6.559 -1.67 -8.211 1 95.75 328 PRO B C 1
ATOM 5128 O O . PRO B 1 328 ? -6.348 -2.855 -8.477 1 95.75 328 PRO B O 1
ATOM 5131 N N . VAL B 1 329 ? -6.039 -1.085 -7.156 1 96.69 329 VAL B N 1
ATOM 5132 C CA . VAL B 1 329 ? -5.285 -1.837 -6.156 1 96.69 329 VAL B CA 1
ATOM 5133 C C . VAL B 1 329 ? -6.164 -2.939 -5.57 1 96.69 329 VAL B C 1
ATOM 5135 O O . VAL B 1 329 ? -7.348 -2.723 -5.297 1 96.69 329 VAL B O 1
ATOM 5138 N N . ALA B 1 330 ? -5.562 -4.113 -5.461 1 95.44 330 ALA B N 1
ATOM 5139 C CA . ALA B 1 330 ? -6.293 -5.234 -4.871 1 95.44 330 ALA B CA 1
ATOM 5140 C C . ALA B 1 330 ? -6.891 -4.848 -3.521 1 95.44 330 ALA B C 1
ATOM 5142 O O . ALA B 1 330 ? -6.25 -4.164 -2.725 1 95.44 330 ALA B O 1
ATOM 5143 N N . SER B 1 331 ? -8.102 -5.285 -3.24 1 97 331 SER B N 1
ATOM 5144 C CA . SER B 1 331 ? -8.82 -4.84 -2.053 1 97 331 SER B CA 1
ATOM 5145 C C . SER B 1 331 ? -9.312 -6.023 -1.225 1 97 331 SER B C 1
ATOM 5147 O O . SER B 1 331 ? -9.656 -7.07 -1.774 1 97 331 SER B O 1
ATOM 5149 N N . TYR B 1 332 ? -9.32 -5.832 0.082 1 98.44 332 TYR B N 1
ATOM 5150 C CA . TYR B 1 332 ? -9.961 -6.789 0.979 1 98.44 332 TYR B CA 1
ATOM 5151 C C . TYR B 1 332 ? -11.453 -6.895 0.695 1 98.44 332 TYR B C 1
ATOM 5153 O O . TYR B 1 332 ? -12.117 -5.883 0.467 1 98.44 332 TYR B O 1
ATOM 5161 N N . ARG B 1 333 ? -11.953 -8.109 0.652 1 98.12 333 ARG B N 1
ATOM 5162 C CA . ARG B 1 333 ? -13.383 -8.328 0.411 1 98.12 333 ARG B CA 1
ATOM 5163 C C . ARG B 1 333 ? -14.102 -8.703 1.7 1 98.12 333 ARG B C 1
ATOM 5165 O O . ARG B 1 333 ? -14.078 -9.859 2.121 1 98.12 333 ARG B O 1
ATOM 5172 N N . THR B 1 334 ? -14.758 -7.746 2.262 1 97.25 334 THR B N 1
ATOM 5173 C CA . THR B 1 334 ? -15.5 -7.934 3.498 1 97.25 334 THR B CA 1
ATOM 5174 C C . THR B 1 334 ? -16.703 -8.852 3.271 1 97.25 334 THR B C 1
ATOM 5176 O O . THR B 1 334 ? -17.016 -9.688 4.117 1 97.25 334 THR B O 1
ATOM 5179 N N . TYR B 1 335 ? -17.344 -8.75 2.15 1 96.12 335 TYR B N 1
ATOM 5180 C CA . TYR B 1 335 ? -18.578 -9.453 1.822 1 96.12 335 TYR B CA 1
ATOM 5181 C C . TYR B 1 335 ? -18.328 -10.5 0.742 1 96.12 335 TYR B C 1
ATOM 5183 O O . TYR B 1 335 ? -17.25 -10.539 0.135 1 96.12 335 TYR B O 1
ATOM 5191 N N . PRO B 1 336 ? -19.328 -11.352 0.513 1 96.38 336 PRO B N 1
ATOM 5192 C CA . PRO B 1 336 ? -19.188 -12.328 -0.568 1 96.38 336 PRO B CA 1
ATOM 5193 C C . PRO B 1 336 ? -18.891 -11.68 -1.915 1 96.38 336 PRO B C 1
ATOM 5195 O O . PRO B 1 336 ? -19.328 -10.562 -2.18 1 96.38 336 PRO B O 1
ATOM 5198 N N . LEU B 1 337 ? -18.234 -12.352 -2.754 1 97.06 337 LEU B N 1
ATOM 5199 C CA . LEU B 1 337 ? -17.656 -11.82 -3.984 1 97.06 337 LEU B CA 1
ATOM 5200 C C . LEU B 1 337 ? -18.734 -11.234 -4.887 1 97.06 337 LEU B C 1
ATOM 5202 O O . LEU B 1 337 ? -18.484 -10.273 -5.617 1 97.06 337 LEU B O 1
ATOM 5206 N N . HIS B 1 338 ? -19.984 -11.805 -4.832 1 94.62 338 HIS B N 1
ATOM 5207 C CA . HIS B 1 338 ? -21 -11.391 -5.785 1 94.62 338 HIS B CA 1
ATOM 5208 C C . HIS B 1 338 ? -21.609 -10.055 -5.391 1 94.62 338 HIS B C 1
ATOM 5210 O O . HIS B 1 338 ? -22.422 -9.492 -6.129 1 94.62 338 HIS B O 1
ATOM 5216 N N . PHE B 1 339 ? -21.203 -9.469 -4.25 1 93.69 339 PHE B N 1
ATOM 5217 C CA . PHE B 1 339 ? -21.672 -8.156 -3.834 1 93.69 339 PHE B CA 1
ATOM 5218 C C . PHE B 1 339 ? -20.828 -7.055 -4.461 1 93.69 339 PHE B C 1
ATOM 5220 O O . PHE B 1 339 ? -21.141 -5.871 -4.32 1 93.69 339 PHE B O 1
ATOM 5227 N N . TYR B 1 340 ? -19.828 -7.457 -5.105 1 93.69 340 TYR B N 1
ATOM 5228 C CA . TYR B 1 340 ? -18.906 -6.48 -5.684 1 93.69 340 TYR B CA 1
ATOM 5229 C C . TYR B 1 340 ? -19.016 -6.469 -7.203 1 93.69 340 TYR B C 1
ATOM 5231 O O . TYR B 1 340 ? -18.781 -5.438 -7.84 1 93.69 340 TYR B O 1
#

Foldseek 3Di:
DQDAAEEEEADCPPLNLLLLVVQVVLRHQHQEYEDPDPVQAQPFSCVSSVHPDGSVYGYHHPPLVSLVVDDHQEYEHEDEQDCVVCLVVLLSCLQSLHAYEYQRLCQLAVCPVPVVSQVVSQVSQQVSWAEYGYAFLCLVQLAVVVVVVCVPFDDFQEKEKEWEDECLVVALVSQVQQPAQAAPVVCCVPHFVPCPRDDSNVRSVVLNCVLVVWAWPDKDKTKAFDFAQAWDDRPRNRGIRHGRGGQGIKIWMWTATPVRYIYIYIYTYGHDDPPDAIWIWMWGVDHHIDIDIDPRDPRSSRGSQQRSQCSLQSSVDGTGHDNCSNTPRRDDDPHRSSVD/DQDAAEEEEADCPPLNLLLLVVQVVLRHQHQEYEDPDPVQAQPFSCVSSVHPDGSVYGYHHPPLVSLVVDDHQEYEHEDEQDCVVCLVVLLSCLQSLHAYEYQRLCQLAVCPVPVPSQVVSQVSQQVSFAEYGYAFLCLVQLAVVVVVVCVPFPDFQEKEKEWEDECLVVALVSQVQQPAQAAPVRCCVPHFVPCPRDDSVVRSVVLNCVLVVWAWPDKDKTKAFDFAQAWDDRPRNRGIRHHRGGQGIKIWMWTATPVRYIYIYIYTYGHDDPPDAIWIWMWGVDHHIDIDIDPRDPRSSRGSQQRSQCSLQSSVDGTGHDNCSNTPRRDDDPHRSSVD

InterPro domains:
  IPR036291 NAD(P)-binding domain superfamily [SSF51735] (4-148)
  IPR045760 2,4-diaminopentanoate dehydrogenase, C-terminal domain [PF19328] (144-330)

Organism: NCBI:txid1637975

Radius of gyration: 27.02 Å; Cα contacts (8 Å, |Δi|>4): 1759; chains: 2; bounding box: 64×80×69 Å

Nearest PDB structures (foldseek):
  6iau-assembly1_B  TM=9.180E-01  e=3.842E-52  Cystobacter fuscus DSM 2262
  7qzl-assembly1_A  TM=9.165E-01  e=2.148E-51  Cystobacter fuscus
  6iaq-assembly1_A  TM=8.986E-01  e=7.964E-43  Mycolicibacterium smegmatis
  6g1m-assembly2_D  TM=8.829E-01  e=1.226E-29  Petrotoga mobilis SJ95
  6g1h-assembly1_A-2  TM=8.998E-01  e=1.949E-28  Petrotoga mobilis SJ95

pLDDT: mean 95.73, std 5.43, range [47.97, 98.94]